Protein AF-A0A8B7E3E4-F1 (afdb_monomer_lite)

Structure (mmCIF, N/CA/C/O backbone):
data_AF-A0A8B7E3E4-F1
#
_entry.id   AF-A0A8B7E3E4-F1
#
loop_
_atom_site.group_PDB
_atom_site.id
_atom_site.type_symbol
_atom_site.label_atom_id
_atom_site.label_alt_id
_atom_site.label_comp_id
_atom_site.label_asym_id
_atom_site.label_entity_id
_atom_site.label_seq_id
_atom_site.pdbx_PDB_ins_code
_atom_site.Cartn_x
_atom_site.Cartn_y
_atom_site.Cartn_z
_atom_site.occupancy
_atom_site.B_iso_or_equiv
_atom_site.auth_seq_id
_atom_site.auth_comp_id
_atom_site.auth_asym_id
_atom_site.auth_atom_id
_atom_site.pdbx_PDB_model_num
ATOM 1 N N . MET A 1 1 ? 24.171 16.346 -62.167 1.00 30.16 1 MET A N 1
ATOM 2 C CA . MET A 1 1 ? 24.255 17.284 -61.022 1.00 30.16 1 MET A CA 1
ATOM 3 C C . MET A 1 1 ? 22.921 17.914 -60.598 1.00 30.16 1 MET A C 1
ATOM 5 O O . MET A 1 1 ? 22.853 18.347 -59.464 1.00 30.16 1 MET A O 1
ATOM 9 N N . ALA A 1 2 ? 21.835 17.853 -61.382 1.00 26.16 2 ALA A N 1
ATOM 10 C CA . ALA A 1 2 ? 20.466 18.157 -60.910 1.00 26.16 2 ALA A CA 1
ATOM 11 C C . ALA A 1 2 ? 19.656 16.900 -60.483 1.00 26.16 2 ALA A C 1
ATOM 13 O O . ALA A 1 2 ? 18.435 16.927 -60.402 1.00 26.16 2 ALA A O 1
ATOM 14 N N . ALA A 1 3 ? 20.343 15.775 -60.231 1.00 24.61 3 ALA A N 1
ATOM 15 C CA . ALA A 1 3 ? 19.752 14.478 -59.857 1.00 24.61 3 ALA A CA 1
ATOM 16 C C . ALA A 1 3 ? 20.177 13.988 -58.455 1.00 24.61 3 ALA A C 1
ATOM 18 O O . ALA A 1 3 ? 19.753 12.928 -58.007 1.00 24.61 3 ALA A O 1
ATOM 19 N N . LEU A 1 4 ? 21.003 14.769 -57.747 1.00 27.70 4 LEU A N 1
ATOM 20 C CA . LEU A 1 4 ? 21.360 14.540 -56.337 1.00 27.70 4 LEU A CA 1
ATOM 21 C C . LEU A 1 4 ? 20.605 15.502 -55.397 1.00 27.70 4 LEU A C 1
ATOM 23 O O . LEU A 1 4 ? 20.575 15.307 -54.185 1.00 27.70 4 LEU A O 1
ATOM 27 N N . THR A 1 5 ? 19.941 16.506 -55.976 1.00 33.78 5 THR A N 1
ATOM 28 C CA . THR A 1 5 ? 19.138 17.561 -55.348 1.00 33.78 5 THR A CA 1
ATOM 29 C C . THR A 1 5 ? 17.689 17.110 -55.166 1.00 33.78 5 THR A C 1
ATOM 31 O O . THR A 1 5 ? 16.787 17.699 -55.744 1.00 33.78 5 THR A O 1
ATOM 34 N N . GLY A 1 6 ? 17.442 16.035 -54.410 1.00 28.47 6 GLY A N 1
ATOM 35 C CA . GLY A 1 6 ? 16.109 15.446 -54.180 1.00 28.47 6 GLY A CA 1
ATOM 36 C C . GLY A 1 6 ? 15.086 16.327 -53.437 1.00 28.47 6 GLY A C 1
ATOM 37 O O . GLY A 1 6 ? 14.327 15.820 -52.610 1.00 28.47 6 GLY A O 1
ATOM 38 N N . GLU A 1 7 ? 15.048 17.624 -53.720 1.00 35.91 7 GLU A N 1
ATOM 39 C CA . GLU A 1 7 ? 13.965 18.536 -53.411 1.00 35.91 7 GLU A CA 1
ATOM 40 C C . GLU A 1 7 ? 12.723 18.160 -54.225 1.00 35.91 7 GLU A C 1
ATOM 42 O O . GLU A 1 7 ? 12.676 18.290 -55.446 1.00 35.91 7 GLU A O 1
ATOM 47 N N . LYS A 1 8 ? 11.713 17.658 -53.512 1.00 35.12 8 LYS A N 1
ATOM 48 C CA . LYS A 1 8 ? 10.379 18.288 -53.389 1.00 35.12 8 LYS A CA 1
ATOM 49 C C . LYS A 1 8 ? 9.302 17.319 -52.900 1.00 35.12 8 LYS A C 1
ATOM 51 O O . LYS A 1 8 ? 8.307 17.785 -52.374 1.00 35.12 8 LYS A O 1
ATOM 56 N N . ASN A 1 9 ? 9.526 16.000 -52.934 1.00 34.19 9 ASN A N 1
ATOM 57 C CA . ASN A 1 9 ? 8.472 15.013 -52.616 1.00 34.19 9 ASN A CA 1
ATOM 58 C C . ASN A 1 9 ? 8.845 13.921 -51.591 1.00 34.19 9 ASN A C 1
ATOM 60 O O . ASN A 1 9 ? 8.206 12.872 -51.537 1.00 34.19 9 ASN A O 1
ATOM 64 N N . LYS A 1 10 ? 9.867 14.111 -50.748 1.00 35.50 10 LYS A N 1
ATOM 65 C CA . LYS A 1 10 ? 10.193 13.160 -49.666 1.00 35.50 10 LYS A CA 1
ATOM 66 C C . LYS A 1 10 ? 10.220 13.913 -48.345 1.00 35.50 10 LYS A C 1
ATOM 68 O O . LYS A 1 10 ? 11.107 14.721 -48.115 1.00 35.50 10 LYS A O 1
ATOM 73 N N . GLY A 1 11 ? 9.198 13.672 -47.525 1.00 35.06 11 GLY A N 1
ATOM 74 C CA . GLY A 1 11 ? 8.869 14.515 -46.381 1.00 35.06 11 GLY A CA 1
ATOM 75 C C . GLY A 1 11 ? 9.999 14.729 -45.355 1.00 35.06 11 GLY A C 1
ATOM 76 O O . GLY A 1 11 ? 10.962 13.954 -45.310 1.00 35.06 11 GLY A O 1
ATOM 77 N N . PRO A 1 12 ? 9.828 15.732 -44.471 1.00 35.56 12 PRO A N 1
ATOM 78 C CA . PRO A 1 12 ? 10.783 16.201 -43.453 1.00 35.56 12 PRO A CA 1
ATOM 79 C C . PRO A 1 12 ? 11.585 15.124 -42.708 1.00 35.56 12 PRO A C 1
ATOM 81 O O . PRO A 1 12 ? 12.761 15.295 -42.390 1.00 35.56 12 PRO A O 1
ATOM 84 N N . ARG A 1 13 ? 10.960 13.967 -42.471 1.00 34.56 13 ARG A N 1
ATOM 85 C CA . ARG A 1 13 ? 11.532 12.825 -41.746 1.00 34.56 13 ARG A CA 1
ATOM 86 C C . ARG A 1 13 ? 12.763 12.224 -42.426 1.00 34.56 13 ARG A C 1
ATOM 88 O O . ARG A 1 13 ? 13.661 11.754 -41.737 1.00 34.56 13 ARG A O 1
ATOM 95 N N . ARG A 1 14 ? 12.830 12.233 -43.764 1.00 35.09 14 ARG A N 1
ATOM 96 C CA . ARG A 1 14 ? 13.941 11.612 -44.510 1.00 35.09 14 ARG A CA 1
ATOM 97 C C . ARG A 1 14 ? 15.200 12.483 -44.480 1.00 35.09 14 ARG A C 1
ATOM 99 O O . ARG A 1 14 ? 16.295 11.940 -44.416 1.00 35.09 14 ARG A O 1
ATOM 106 N N . ALA A 1 15 ? 15.046 13.808 -44.449 1.00 36.66 15 ALA A N 1
ATOM 107 C CA . ALA A 1 15 ? 16.157 14.751 -44.317 1.00 36.66 15 ALA A CA 1
ATOM 108 C C . ALA A 1 15 ? 16.765 14.734 -42.901 1.00 36.66 15 ALA A C 1
ATOM 110 O O . ALA A 1 15 ? 17.987 14.692 -42.766 1.00 36.66 15 ALA A O 1
ATOM 111 N N . PHE A 1 16 ? 15.928 14.659 -41.857 1.00 36.38 16 PHE A N 1
ATOM 112 C CA . PHE A 1 16 ? 16.381 14.460 -40.473 1.00 36.38 16 PHE A CA 1
ATOM 113 C C . PHE A 1 16 ? 17.123 13.124 -40.306 1.00 36.38 16 PHE A C 1
ATOM 115 O O . PHE A 1 16 ? 18.207 13.087 -39.734 1.00 36.38 16 PHE A O 1
ATOM 122 N N . TYR A 1 17 ? 16.600 12.045 -40.899 1.00 37.22 17 TYR A N 1
ATOM 123 C CA . TYR A 1 17 ? 17.242 10.726 -40.887 1.00 37.22 17 TYR A CA 1
ATOM 124 C C . TYR A 1 17 ? 18.602 10.706 -41.609 1.00 37.22 17 TYR A C 1
ATOM 126 O O . TYR A 1 17 ? 19.537 10.062 -41.144 1.00 37.22 17 TYR A O 1
ATOM 134 N N . VAL A 1 18 ? 18.750 11.432 -42.723 1.00 39.25 18 VAL A N 1
ATOM 135 C CA . VAL A 1 18 ? 20.030 11.553 -43.449 1.00 39.25 18 VAL A CA 1
ATOM 136 C C . VAL A 1 18 ? 21.039 12.409 -42.673 1.00 39.25 18 VAL A C 1
ATOM 138 O O . VAL A 1 18 ? 22.202 12.024 -42.578 1.00 39.25 18 VAL A O 1
ATOM 141 N N . LYS A 1 19 ? 20.610 13.521 -42.054 1.00 40.72 19 LYS A N 1
ATOM 142 C CA . LYS A 1 19 ? 21.475 14.336 -41.177 1.00 40.72 19 LYS A CA 1
ATOM 143 C C . LYS A 1 19 ? 21.930 13.549 -39.934 1.00 40.72 19 LYS A C 1
ATOM 145 O O . LYS A 1 19 ? 23.109 13.607 -39.596 1.00 40.72 19 LYS A O 1
ATOM 150 N N . LEU A 1 20 ? 21.031 12.776 -39.312 1.00 41.69 20 LEU A N 1
ATOM 151 C CA . LEU A 1 20 ? 21.343 11.833 -38.228 1.00 41.69 20 LEU A CA 1
ATOM 152 C C . LEU A 1 20 ? 22.381 10.802 -38.668 1.00 41.69 20 LEU A C 1
ATOM 154 O O . LEU A 1 20 ? 23.431 10.708 -38.049 1.00 41.69 20 LEU A O 1
ATOM 158 N N . LYS A 1 21 ? 22.126 10.088 -39.773 1.00 42.25 21 LYS A N 1
ATOM 159 C CA . LYS A 1 21 ? 23.012 9.037 -40.294 1.00 42.25 21 LYS A CA 1
ATOM 160 C C . LYS A 1 21 ? 24.425 9.544 -40.607 1.00 42.25 21 LYS A C 1
ATOM 162 O O . LYS A 1 21 ? 25.382 8.810 -40.395 1.00 42.25 21 LYS A O 1
ATOM 167 N N . ASN A 1 22 ? 24.561 10.780 -41.089 1.00 44.03 22 ASN A N 1
ATOM 168 C CA . ASN A 1 22 ? 25.852 11.328 -41.515 1.00 44.03 22 ASN A CA 1
ATOM 169 C C . ASN A 1 22 ? 26.730 11.831 -40.356 1.00 44.03 22 ASN A C 1
ATOM 171 O O . ASN A 1 22 ? 27.946 11.764 -40.472 1.00 44.03 22 ASN A O 1
ATOM 175 N N . LYS A 1 23 ? 26.144 12.309 -39.248 1.00 46.31 23 LYS A N 1
ATOM 176 C CA . LYS A 1 23 ? 26.892 12.692 -38.027 1.00 46.31 23 LYS A CA 1
ATOM 177 C C . LYS A 1 23 ? 26.975 11.571 -36.982 1.00 46.31 23 LYS A C 1
ATOM 179 O O . LYS A 1 23 ? 27.607 11.730 -35.942 1.00 46.31 23 LYS A O 1
ATOM 184 N N . TRP A 1 24 ? 26.332 10.437 -37.258 1.00 44.53 24 TRP A N 1
ATOM 185 C CA . TRP A 1 24 ? 26.285 9.276 -36.375 1.00 44.53 24 TRP A CA 1
ATOM 186 C C . TRP A 1 24 ? 27.650 8.646 -36.077 1.00 44.53 24 TRP A C 1
ATOM 188 O O . TRP A 1 24 ? 27.861 8.318 -34.917 1.00 44.53 24 TRP A O 1
ATOM 198 N N . PRO A 1 25 ? 28.587 8.491 -37.035 1.00 47.31 25 PRO A N 1
ATOM 199 C CA . PRO A 1 25 ? 29.869 7.839 -36.754 1.00 47.31 25 PRO A CA 1
ATOM 200 C C . PRO A 1 25 ? 30.696 8.563 -35.680 1.00 47.31 25 PRO A C 1
ATOM 202 O O . PRO A 1 25 ? 31.161 7.921 -34.744 1.00 47.31 25 PRO A O 1
ATOM 205 N N . GLU A 1 26 ? 30.782 9.896 -35.745 1.00 48.56 26 GLU A N 1
ATOM 206 C CA . GLU A 1 26 ? 31.505 10.716 -34.756 1.00 48.56 26 GLU A CA 1
ATOM 207 C C . GLU A 1 26 ? 30.847 10.682 -33.367 1.00 48.56 26 GLU A C 1
ATOM 209 O O . GLU A 1 26 ? 31.529 10.634 -32.344 1.00 48.56 26 GLU A O 1
ATOM 214 N N . MET A 1 27 ? 29.510 10.684 -33.306 1.00 44.62 27 MET A N 1
ATOM 215 C CA . MET A 1 27 ? 28.787 10.567 -32.034 1.00 44.62 27 MET A CA 1
ATOM 216 C C . MET A 1 27 ? 28.858 9.146 -31.462 1.00 44.62 27 MET A C 1
ATOM 218 O O . MET A 1 27 ? 28.944 8.983 -30.249 1.00 44.62 27 MET A O 1
ATOM 222 N N . TYR A 1 28 ? 28.846 8.124 -32.318 1.00 43.25 28 TYR A N 1
ATOM 223 C CA . TYR A 1 28 ? 28.928 6.714 -31.941 1.00 43.25 28 TYR A CA 1
ATOM 224 C C . TYR A 1 28 ? 30.289 6.354 -31.329 1.00 43.25 28 TYR A C 1
ATOM 226 O O . TYR A 1 28 ? 30.327 5.579 -30.375 1.00 43.25 28 TYR A O 1
ATOM 234 N N . GLU A 1 29 ? 31.391 6.943 -31.807 1.00 47.66 29 GLU A N 1
ATOM 235 C CA . GLU A 1 29 ? 32.722 6.772 -31.201 1.00 47.66 29 GLU A CA 1
ATOM 236 C C . GLU A 1 29 ? 32.800 7.366 -29.792 1.00 47.66 29 GLU A C 1
ATOM 238 O O . GLU A 1 29 ? 33.068 6.628 -28.841 1.00 47.66 29 GLU A O 1
ATOM 243 N N . LYS A 1 30 ? 32.445 8.649 -29.625 1.00 43.09 30 LYS A N 1
ATOM 244 C CA . LYS A 1 30 ? 32.364 9.286 -28.295 1.00 43.09 30 LYS A CA 1
ATOM 245 C C . LYS A 1 30 ? 31.405 8.536 -27.363 1.00 43.09 30 LYS A C 1
ATOM 247 O O . LYS A 1 30 ? 31.618 8.442 -26.156 1.00 43.09 30 LYS A O 1
ATOM 252 N N . PHE A 1 31 ? 30.331 7.975 -27.918 1.00 42.00 31 PHE A N 1
ATOM 253 C CA . PHE A 1 31 ? 29.350 7.210 -27.162 1.00 42.00 31 PHE A CA 1
ATOM 254 C C . PHE A 1 31 ? 29.863 5.826 -26.734 1.00 42.00 31 PHE A C 1
ATOM 256 O O . PHE A 1 31 ? 29.576 5.392 -25.620 1.00 42.00 31 PHE A O 1
ATOM 263 N N . ASN A 1 32 ? 30.637 5.127 -27.567 1.00 44.41 32 ASN A N 1
ATOM 264 C CA . ASN A 1 32 ? 31.272 3.865 -27.182 1.00 44.41 32 ASN A CA 1
ATOM 265 C C . ASN A 1 32 ? 32.348 4.066 -26.106 1.00 44.41 32 ASN A C 1
ATOM 267 O O . ASN A 1 32 ? 32.463 3.220 -25.218 1.00 44.41 32 ASN A O 1
ATOM 271 N N . GLU A 1 33 ? 33.068 5.192 -26.116 1.00 42.09 33 GLU A N 1
ATOM 272 C CA . GLU A 1 33 ? 33.951 5.579 -25.006 1.00 42.09 33 GLU A CA 1
ATOM 273 C C . GLU A 1 33 ? 33.166 5.735 -23.692 1.00 42.09 33 GLU A C 1
ATOM 275 O O . GLU A 1 33 ? 33.538 5.157 -22.671 1.00 42.09 33 GLU A O 1
ATOM 280 N N . VAL A 1 34 ? 32.008 6.405 -23.724 1.00 37.94 34 VAL A N 1
ATOM 281 C CA . VAL A 1 34 ? 31.129 6.580 -22.550 1.00 37.94 34 VAL A CA 1
ATOM 282 C C . VAL A 1 34 ? 30.450 5.279 -22.116 1.00 37.94 34 VAL A C 1
ATOM 284 O O . VAL A 1 34 ? 30.326 5.019 -20.924 1.00 37.94 34 VAL A O 1
ATOM 287 N N . LYS A 1 35 ? 30.039 4.418 -23.051 1.00 37.50 35 LYS A N 1
ATOM 288 C CA . LYS A 1 35 ? 29.468 3.090 -22.767 1.00 37.50 35 LYS A CA 1
ATOM 289 C C . LYS A 1 35 ? 30.478 2.175 -22.067 1.00 37.50 35 LYS A C 1
ATOM 291 O O . LYS A 1 35 ? 30.082 1.379 -21.218 1.00 37.50 35 LYS A O 1
ATOM 296 N N . ASN A 1 36 ? 31.763 2.299 -22.404 1.00 39.41 36 ASN A N 1
ATOM 297 C CA . ASN A 1 36 ? 32.842 1.587 -21.723 1.00 39.41 36 ASN A CA 1
ATOM 298 C C . ASN A 1 36 ? 33.126 2.161 -20.324 1.00 39.41 36 ASN A C 1
ATOM 300 O O . ASN A 1 36 ? 33.420 1.386 -19.419 1.00 39.41 36 ASN A O 1
ATOM 304 N N . LEU A 1 37 ? 32.940 3.470 -20.117 1.00 34.69 37 LEU A N 1
ATOM 305 C CA . LEU A 1 37 ? 32.988 4.104 -18.791 1.00 34.69 37 LEU A CA 1
ATOM 306 C C . LEU A 1 37 ? 31.776 3.723 -17.911 1.00 34.69 37 LEU A C 1
ATOM 308 O O . LEU A 1 37 ? 31.929 3.523 -16.715 1.00 34.69 37 LEU A O 1
ATOM 312 N N . TYR A 1 38 ? 30.598 3.516 -18.508 1.00 34.94 38 TYR A N 1
ATOM 313 C CA . TYR A 1 38 ? 29.338 3.139 -17.838 1.00 34.94 38 TYR A CA 1
ATOM 314 C C . TYR A 1 38 ? 29.238 1.688 -17.355 1.00 34.94 38 TYR A C 1
ATOM 316 O O . TYR A 1 38 ? 28.253 1.323 -16.712 1.00 34.94 38 TYR A O 1
ATOM 324 N N . LYS A 1 39 ? 30.209 0.831 -17.696 1.00 39.97 39 LYS A N 1
ATOM 325 C CA . LYS A 1 39 ? 30.342 -0.483 -17.045 1.00 39.97 39 LYS A CA 1
ATOM 326 C C . LYS A 1 39 ? 30.793 -0.352 -15.585 1.00 39.97 39 LYS A C 1
ATOM 328 O O . LYS A 1 39 ? 30.744 -1.341 -14.862 1.00 39.97 39 LYS A O 1
ATOM 333 N N . LEU A 1 40 ? 31.210 0.842 -15.162 1.00 36.09 40 LEU A N 1
ATOM 334 C CA . LEU A 1 40 ? 31.415 1.196 -13.767 1.00 36.09 40 LEU A CA 1
ATOM 335 C C . LEU A 1 40 ? 30.135 1.854 -13.235 1.00 36.09 40 LEU A C 1
ATOM 337 O O . LEU A 1 40 ? 29.618 2.802 -13.818 1.00 36.09 40 LEU A O 1
ATOM 341 N N . ASP A 1 41 ? 29.621 1.235 -12.179 1.00 36.41 41 ASP A N 1
ATOM 342 C CA . ASP A 1 41 ? 28.520 1.598 -11.289 1.00 36.41 41 ASP A CA 1
ATOM 343 C C . ASP A 1 41 ? 27.781 2.932 -11.522 1.00 36.41 41 ASP A C 1
ATOM 345 O O . ASP A 1 41 ? 28.342 4.019 -11.429 1.00 36.41 41 ASP A O 1
ATOM 349 N N . TRP A 1 42 ? 26.446 2.854 -11.609 1.00 42.31 42 TRP A N 1
ATOM 350 C CA . TRP A 1 42 ? 25.532 3.993 -11.393 1.00 42.31 42 TRP A CA 1
ATOM 351 C C . TRP A 1 42 ? 25.563 4.510 -9.934 1.00 42.31 42 TRP A C 1
ATOM 353 O O . TRP A 1 42 ? 24.822 5.428 -9.572 1.00 42.31 42 TRP A O 1
ATOM 363 N N . GLN A 1 43 ? 26.412 3.925 -9.085 1.00 40.16 43 GLN A N 1
ATOM 364 C CA . GLN A 1 43 ? 26.653 4.305 -7.702 1.00 40.16 43 GLN A CA 1
ATOM 365 C C . GLN A 1 43 ? 27.859 5.246 -7.578 1.00 40.16 43 GLN A C 1
ATOM 367 O O . GLN A 1 43 ? 28.931 4.818 -7.163 1.00 40.16 43 GLN A O 1
ATOM 372 N N . ARG A 1 44 ? 27.676 6.529 -7.904 1.00 39.06 44 ARG A N 1
ATOM 373 C CA . ARG A 1 44 ? 28.350 7.709 -7.304 1.00 39.06 44 ARG A CA 1
ATOM 374 C C . ARG A 1 44 ? 28.168 8.906 -8.231 1.00 39.06 44 ARG A C 1
ATOM 376 O O . ARG A 1 44 ? 28.469 8.799 -9.402 1.00 39.06 44 ARG A O 1
ATOM 383 N N . ASP A 1 45 ? 27.619 9.999 -7.698 1.00 44.09 45 ASP A N 1
ATOM 384 C CA . ASP A 1 45 ? 27.836 11.435 -7.988 1.00 44.09 45 ASP A CA 1
ATOM 385 C C . ASP A 1 45 ? 28.252 11.972 -9.390 1.00 44.09 45 ASP A C 1
ATOM 387 O O . ASP A 1 45 ? 28.580 13.156 -9.505 1.00 44.09 45 ASP A O 1
ATOM 391 N N . ASP A 1 46 ? 28.152 11.205 -10.475 1.00 41.62 46 ASP A N 1
ATOM 392 C CA . ASP A 1 46 ? 28.756 11.522 -11.780 1.00 41.62 46 ASP A CA 1
ATOM 393 C C . ASP A 1 46 ? 27.781 12.181 -12.779 1.00 41.62 46 ASP A C 1
ATOM 395 O O . ASP A 1 46 ? 28.134 12.518 -13.910 1.00 41.62 46 ASP A O 1
ATOM 399 N N . LEU A 1 47 ? 26.551 12.473 -12.344 1.00 46.03 47 LEU A N 1
ATOM 400 C CA . LEU A 1 47 ? 25.612 13.372 -13.038 1.00 46.03 47 LEU A CA 1
ATOM 401 C C . LEU A 1 47 ? 25.802 14.846 -12.625 1.00 46.03 47 LEU A C 1
ATOM 403 O O . LEU A 1 47 ? 24.859 15.637 -12.656 1.00 46.03 47 LEU A O 1
ATOM 407 N N . LYS A 1 48 ? 27.014 15.236 -12.213 1.00 47.66 48 LYS A N 1
ATOM 408 C CA . LYS A 1 48 ? 27.357 16.648 -11.999 1.00 47.66 48 LYS A CA 1
ATOM 409 C C . LYS A 1 48 ? 27.424 17.395 -13.334 1.00 47.66 48 LYS A C 1
ATOM 411 O O . LYS A 1 48 ? 27.848 16.850 -14.353 1.00 47.66 48 LYS A O 1
ATOM 416 N N . ILE A 1 49 ? 27.028 18.668 -13.305 1.00 41.91 49 ILE A N 1
ATOM 417 C CA . ILE A 1 49 ? 27.231 19.623 -14.403 1.00 41.91 49 ILE A CA 1
ATOM 418 C C . ILE A 1 49 ? 28.715 19.580 -14.798 1.00 41.91 49 ILE A C 1
ATOM 420 O O . ILE A 1 49 ? 29.581 19.770 -13.946 1.00 41.91 49 ILE A O 1
ATOM 424 N N . GLY A 1 50 ? 28.993 19.283 -16.070 1.00 42.66 50 GLY A N 1
ATOM 425 C CA . GLY A 1 50 ? 30.352 19.098 -16.595 1.00 42.66 50 GLY A CA 1
ATOM 426 C C . GLY A 1 50 ? 30.805 17.642 -16.769 1.00 42.66 50 GLY A C 1
ATOM 427 O O . GLY A 1 50 ? 31.905 17.423 -17.269 1.00 42.66 50 GLY A O 1
ATOM 428 N N . SER A 1 51 ? 29.990 16.641 -16.413 1.00 46.66 51 SER A N 1
ATOM 429 C CA . SER A 1 51 ? 30.319 15.246 -16.728 1.00 46.66 51 SER A CA 1
ATOM 430 C C . SER A 1 51 ? 30.232 14.961 -18.228 1.00 46.66 51 SER A C 1
ATOM 432 O O . SER A 1 51 ? 29.495 15.621 -18.966 1.00 46.66 51 SER A O 1
ATOM 434 N N . VAL A 1 52 ? 30.953 13.935 -18.689 1.00 46.84 52 VAL A N 1
ATOM 435 C CA . VAL A 1 52 ? 30.937 13.512 -20.102 1.00 46.84 52 VAL A CA 1
ATOM 436 C C . VAL A 1 52 ? 29.514 13.153 -20.549 1.00 46.84 52 VAL A C 1
ATOM 438 O O . VAL A 1 52 ? 29.109 13.472 -21.662 1.00 46.84 52 VAL A O 1
ATOM 441 N N . LEU A 1 53 ? 28.705 12.587 -19.649 1.00 46.00 53 LEU A N 1
ATOM 442 C CA . LEU A 1 53 ? 27.279 12.353 -19.872 1.00 46.00 53 LEU A CA 1
ATOM 443 C C . LEU A 1 53 ? 26.469 13.630 -20.060 1.00 46.00 53 LEU A C 1
ATOM 445 O O . LEU A 1 53 ? 25.635 13.688 -20.961 1.00 46.00 53 LEU A O 1
ATOM 449 N N . CYS A 1 54 ? 26.704 14.637 -19.218 1.00 45.59 54 CYS A N 1
ATOM 450 C CA . CYS A 1 54 ? 26.067 15.941 -19.344 1.00 45.59 54 CYS A CA 1
ATOM 451 C C . CYS A 1 54 ? 26.448 16.591 -20.681 1.00 45.59 54 CYS A C 1
ATOM 453 O O . CYS A 1 54 ? 25.575 17.083 -21.386 1.00 45.59 54 CYS A O 1
ATOM 455 N N . ALA A 1 55 ? 27.721 16.509 -21.081 1.00 49.72 55 ALA A N 1
ATOM 456 C CA . ALA A 1 55 ? 28.203 17.022 -22.360 1.00 49.72 55 ALA A CA 1
ATOM 457 C C . ALA A 1 55 ? 27.574 16.291 -23.558 1.00 49.72 55 ALA A C 1
ATOM 459 O O . ALA A 1 55 ? 27.120 16.944 -24.492 1.00 49.72 55 ALA A O 1
ATOM 460 N N . VAL A 1 56 ? 27.463 14.959 -23.518 1.00 47.50 56 VAL A N 1
ATOM 461 C CA . VAL A 1 56 ? 26.791 14.170 -24.567 1.00 47.50 56 VAL A CA 1
ATOM 462 C C . VAL A 1 56 ? 25.291 14.466 -24.610 1.00 47.50 56 VAL A C 1
ATOM 464 O O . VAL A 1 56 ? 24.730 14.604 -25.694 1.00 47.50 56 VAL A O 1
ATOM 467 N N . ALA A 1 57 ? 24.627 14.615 -23.462 1.00 47.00 57 ALA A N 1
ATOM 468 C CA . ALA A 1 57 ? 23.221 15.010 -23.400 1.00 47.00 57 ALA A CA 1
ATOM 469 C C . ALA A 1 57 ? 23.007 16.443 -23.917 1.00 47.00 57 ALA A C 1
ATOM 471 O O . ALA A 1 57 ? 22.027 16.700 -24.612 1.00 47.00 57 ALA A O 1
ATOM 472 N N . GLU A 1 58 ? 23.928 17.369 -23.642 1.00 49.47 58 GLU A N 1
ATOM 473 C CA . GLU A 1 58 ? 23.920 18.731 -24.178 1.00 49.47 58 GLU A CA 1
ATOM 474 C C . GLU A 1 58 ? 24.234 18.779 -25.674 1.00 49.47 58 GLU A C 1
ATOM 476 O O . GLU A 1 58 ? 23.628 19.574 -26.389 1.00 49.47 58 GLU A O 1
ATOM 481 N N . GLU A 1 59 ? 25.137 17.935 -26.170 1.00 49.91 59 GLU A N 1
ATOM 482 C CA . GLU A 1 59 ? 25.473 17.814 -27.590 1.00 49.91 59 GLU A CA 1
ATOM 483 C C . GLU A 1 59 ? 24.312 17.161 -28.351 1.00 49.91 59 GLU A C 1
ATOM 485 O O . GLU A 1 59 ? 23.902 17.678 -29.387 1.00 49.91 59 GLU A O 1
ATOM 490 N N . ALA A 1 60 ? 23.667 16.137 -27.779 1.00 46.09 60 ALA A N 1
ATOM 491 C CA . ALA A 1 60 ? 22.421 15.556 -28.276 1.00 46.09 60 ALA A CA 1
ATOM 492 C C . ALA A 1 60 ? 21.262 16.564 -28.232 1.00 46.09 60 ALA A C 1
ATOM 494 O O . ALA A 1 60 ? 20.502 16.669 -29.192 1.00 46.09 60 ALA A O 1
ATOM 495 N N . LYS A 1 61 ? 21.144 17.366 -27.167 1.00 44.31 61 LYS A N 1
ATOM 496 C CA . LYS A 1 61 ? 20.159 18.450 -27.053 1.00 44.31 61 LYS A CA 1
ATOM 497 C C . LYS A 1 61 ? 20.421 19.547 -28.078 1.00 44.31 61 LYS A C 1
ATOM 499 O O . LYS A 1 61 ? 19.478 19.956 -28.744 1.00 44.31 61 LYS A O 1
ATOM 504 N N . LYS A 1 62 ? 21.663 20.009 -28.253 1.00 48.06 62 LYS A N 1
ATOM 505 C CA . LYS A 1 62 ? 22.060 20.977 -29.294 1.00 48.06 62 LYS A CA 1
ATOM 506 C C . LYS A 1 62 ? 21.820 20.409 -30.683 1.00 48.06 62 LYS A C 1
ATOM 508 O O . LYS A 1 62 ? 21.337 21.125 -31.545 1.00 48.06 62 LYS A O 1
ATOM 513 N N . PHE A 1 63 ? 22.105 19.133 -30.902 1.00 43.62 63 PHE A N 1
ATOM 514 C CA . PHE A 1 63 ? 21.862 18.447 -32.163 1.00 43.62 63 PHE A CA 1
ATOM 515 C C . PHE A 1 63 ? 20.363 18.321 -32.465 1.00 43.62 63 PHE A C 1
ATOM 517 O O . PHE A 1 63 ? 19.949 18.629 -33.579 1.00 43.62 63 PHE A O 1
ATOM 524 N N . LEU A 1 64 ? 19.539 17.945 -31.483 1.00 40.41 64 LEU A N 1
ATOM 525 C CA . LEU A 1 64 ? 18.079 17.934 -31.596 1.00 40.41 64 LEU A CA 1
ATOM 526 C C . LEU A 1 64 ? 17.554 19.347 -31.847 1.00 40.41 64 LEU A C 1
ATOM 528 O O . LEU A 1 64 ? 16.807 19.540 -32.795 1.00 40.41 64 LEU A O 1
ATOM 532 N N . THR A 1 65 ? 18.038 20.335 -31.090 1.00 40.06 65 THR A N 1
ATOM 533 C CA . THR A 1 65 ? 17.696 21.757 -31.246 1.00 40.06 65 THR A CA 1
ATOM 534 C C . THR A 1 65 ? 18.043 22.247 -32.654 1.00 40.06 65 THR A C 1
ATOM 536 O O . THR A 1 65 ? 17.176 22.788 -33.329 1.00 40.06 65 THR A O 1
ATOM 539 N N . ASN A 1 66 ? 19.250 21.960 -33.149 1.00 42.38 66 ASN A N 1
ATOM 540 C CA . ASN A 1 66 ? 19.726 22.344 -34.482 1.00 42.38 66 ASN A CA 1
ATOM 541 C C . ASN A 1 66 ? 19.026 21.567 -35.613 1.00 42.38 66 ASN A C 1
ATOM 543 O O . ASN A 1 66 ? 18.810 22.083 -36.707 1.00 42.38 66 ASN A O 1
ATOM 547 N N . GLY A 1 67 ? 18.651 20.312 -35.359 1.00 38.69 67 GLY A N 1
ATOM 548 C CA . GLY A 1 67 ? 17.809 19.512 -36.246 1.00 38.69 67 GLY A CA 1
ATOM 549 C C . GLY A 1 67 ? 16.364 20.017 -36.302 1.00 38.69 67 GLY A C 1
ATOM 550 O O . GLY A 1 67 ? 15.693 19.808 -37.311 1.00 38.69 67 GLY A O 1
ATOM 551 N N . THR A 1 68 ? 15.916 20.712 -35.252 1.00 35.19 68 THR A N 1
ATOM 552 C CA . THR A 1 68 ? 14.602 21.360 -35.137 1.00 35.19 68 THR A CA 1
ATOM 553 C C . THR A 1 68 ? 14.603 22.860 -35.450 1.00 35.19 68 THR A C 1
ATOM 555 O O . THR A 1 68 ? 13.537 23.450 -35.441 1.00 35.19 68 THR A O 1
ATOM 558 N N . THR A 1 69 ? 15.739 23.510 -35.731 1.00 37.66 69 THR A N 1
ATOM 559 C CA . THR A 1 69 ? 15.774 24.944 -36.100 1.00 37.66 69 THR A CA 1
ATOM 560 C C . THR A 1 69 ? 15.617 25.196 -37.601 1.00 37.66 69 THR A C 1
ATOM 562 O O . THR A 1 69 ? 15.148 26.264 -37.972 1.00 37.66 69 THR A O 1
ATOM 565 N N . ASP A 1 70 ? 15.915 24.219 -38.470 1.00 38.12 70 ASP A N 1
ATOM 566 C CA . ASP A 1 70 ? 15.656 24.316 -39.927 1.00 38.12 70 ASP A CA 1
ATOM 567 C C . ASP A 1 70 ? 14.190 24.010 -40.312 1.00 38.12 70 ASP A C 1
ATOM 569 O O . ASP A 1 70 ? 13.821 24.021 -41.486 1.00 38.12 70 ASP A O 1
ATOM 573 N N . MET A 1 71 ? 13.327 23.734 -39.337 1.00 38.53 71 MET A N 1
ATOM 574 C CA . MET A 1 71 ? 11.879 23.679 -39.510 1.00 38.53 71 MET A CA 1
ATOM 575 C C . MET A 1 71 ? 11.248 24.255 -38.265 1.00 38.53 71 MET A C 1
ATOM 577 O O . MET A 1 71 ? 11.499 23.731 -37.195 1.00 38.53 71 MET A O 1
ATOM 581 N N . VAL A 1 72 ? 10.434 25.298 -38.417 1.00 31.69 72 VAL A N 1
ATOM 582 C CA . VAL A 1 72 ? 9.648 25.934 -37.354 1.00 31.69 72 VAL A CA 1
ATOM 583 C C . VAL A 1 72 ? 9.002 24.876 -36.447 1.00 31.69 72 VAL A C 1
ATOM 585 O O . VAL A 1 72 ? 7.917 24.380 -36.725 1.00 31.69 72 VAL A O 1
ATOM 588 N N . PHE A 1 73 ? 9.687 24.530 -35.363 1.00 32.34 73 PHE A N 1
ATOM 589 C CA . PHE A 1 73 ? 9.117 23.905 -34.187 1.00 32.34 73 PHE A CA 1
ATOM 590 C C . PHE A 1 73 ? 9.330 24.919 -33.080 1.00 32.34 73 PHE A C 1
ATOM 592 O O . PHE A 1 73 ? 10.423 25.097 -32.542 1.00 32.34 73 PHE A O 1
ATOM 599 N N . SER A 1 74 ? 8.274 25.680 -32.830 1.00 30.30 74 SER A N 1
ATOM 600 C CA . SER A 1 74 ? 8.237 26.622 -31.727 1.00 30.30 74 SER A CA 1
ATOM 601 C C . SER A 1 74 ? 8.389 25.855 -30.411 1.00 30.30 74 SER A C 1
ATOM 603 O O . SER A 1 74 ? 8.074 24.669 -30.325 1.00 30.30 74 SER A O 1
ATOM 605 N N . ARG A 1 75 ? 8.836 26.521 -29.343 1.00 33.94 75 ARG A N 1
ATOM 606 C CA . ARG A 1 75 ? 8.832 25.951 -27.981 1.00 33.94 75 ARG A CA 1
ATOM 607 C C . ARG A 1 75 ? 7.464 25.359 -27.577 1.00 33.94 75 ARG A C 1
ATOM 609 O O . ARG A 1 75 ? 7.439 24.434 -26.774 1.00 33.94 75 ARG A O 1
ATOM 616 N N . ASN A 1 76 ? 6.370 25.806 -28.202 1.00 33.66 76 ASN A N 1
ATOM 617 C CA . ASN A 1 76 ? 5.010 25.284 -28.019 1.00 33.66 76 ASN A CA 1
ATOM 618 C C . ASN A 1 76 ? 4.751 2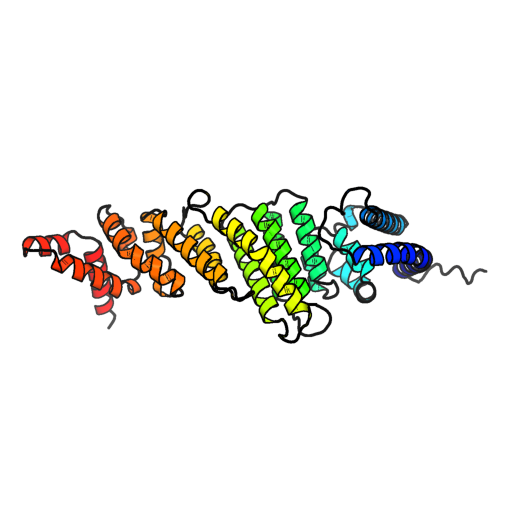3.937 -28.729 1.00 33.66 76 ASN A C 1
ATOM 620 O O . ASN A 1 76 ? 3.708 23.321 -28.535 1.00 33.66 76 ASN A O 1
ATOM 624 N N . ASP A 1 77 ? 5.671 23.442 -29.558 1.00 33.94 77 ASP A N 1
ATOM 625 C CA . ASP A 1 77 ? 5.527 22.143 -30.223 1.00 33.94 77 ASP A CA 1
ATOM 626 C C . ASP A 1 77 ? 6.157 20.987 -29.427 1.00 33.94 77 ASP A C 1
ATOM 628 O O . ASP A 1 77 ? 5.777 19.831 -29.625 1.00 33.94 77 ASP A O 1
ATOM 632 N N . TYR A 1 78 ? 7.032 21.282 -28.456 1.00 35.31 78 TYR A N 1
ATOM 633 C CA . TYR A 1 78 ? 7.435 20.314 -27.425 1.00 35.31 78 TYR A CA 1
ATOM 634 C C . TYR A 1 78 ? 6.294 20.029 -26.437 1.00 35.31 78 TYR A C 1
ATOM 636 O O . TYR A 1 78 ? 6.157 18.891 -25.992 1.00 35.31 78 TYR A O 1
ATOM 644 N N . GLU A 1 79 ? 5.390 20.996 -26.209 1.00 32.69 79 GLU A N 1
ATOM 645 C CA . GLU A 1 79 ? 4.114 20.753 -25.509 1.00 32.69 79 GLU A CA 1
ATOM 646 C C . GLU A 1 79 ? 3.232 19.724 -26.236 1.00 32.69 79 GLU A C 1
ATOM 648 O O . GLU A 1 79 ? 2.308 19.162 -25.648 1.00 32.69 79 GLU A O 1
ATOM 653 N N . LYS A 1 80 ? 3.535 19.425 -27.507 1.00 40.50 80 LYS A N 1
ATOM 654 C CA . LYS A 1 80 ? 2.853 18.417 -28.317 1.00 40.50 80 LYS A CA 1
ATOM 655 C C . LYS A 1 80 ? 3.672 17.136 -28.494 1.00 40.50 80 LYS A C 1
ATOM 657 O O . LYS A 1 80 ? 3.501 16.460 -29.508 1.00 40.50 80 LYS A O 1
ATOM 662 N N . LEU A 1 81 ? 4.493 16.708 -27.531 1.00 48.03 81 LEU A N 1
ATOM 663 C CA . LEU A 1 81 ? 4.925 15.299 -27.437 1.00 48.03 81 LEU A CA 1
ATOM 664 C C . LEU A 1 81 ? 3.736 14.403 -27.045 1.00 48.03 81 LEU A C 1
ATOM 666 O O . LEU A 1 81 ? 3.632 13.868 -25.951 1.00 48.03 81 LEU A O 1
ATOM 670 N N . THR A 1 82 ? 2.789 14.289 -27.968 1.00 51.75 82 THR A N 1
ATOM 671 C CA . THR A 1 82 ? 1.583 13.473 -27.848 1.00 51.75 82 THR A CA 1
ATOM 672 C C . THR A 1 82 ? 1.880 12.041 -28.278 1.00 51.75 82 THR A C 1
ATOM 674 O O . THR A 1 82 ? 2.790 11.801 -29.079 1.00 51.75 82 THR A O 1
ATOM 677 N N . LEU A 1 83 ? 1.051 11.093 -27.839 1.00 52.91 83 LEU A N 1
ATOM 678 C CA . LEU A 1 83 ? 1.038 9.710 -28.332 1.00 52.91 83 LEU A CA 1
ATOM 679 C C . LEU A 1 83 ? 1.203 9.617 -29.866 1.00 52.91 83 LEU A C 1
ATOM 681 O O . LEU A 1 83 ? 1.992 8.819 -30.374 1.00 52.91 83 LEU A O 1
ATOM 685 N N . ASN A 1 84 ? 0.534 10.505 -30.611 1.00 52.59 84 ASN A N 1
ATOM 686 C CA . ASN A 1 84 ? 0.603 10.583 -32.073 1.00 52.59 84 ASN A CA 1
ATOM 687 C C . ASN A 1 84 ? 2.010 10.889 -32.608 1.00 52.59 84 ASN A C 1
ATOM 689 O O . ASN A 1 84 ? 2.375 10.441 -33.695 1.00 52.59 84 ASN A O 1
ATOM 693 N N . ASN A 1 85 ? 2.812 11.664 -31.881 1.00 58.12 85 ASN A N 1
ATOM 694 C CA . ASN A 1 85 ? 4.179 11.978 -32.281 1.00 58.12 85 ASN A CA 1
ATOM 695 C C . ASN A 1 85 ? 5.135 10.826 -31.991 1.00 58.12 85 ASN A C 1
ATOM 697 O O . ASN A 1 85 ? 5.942 10.494 -32.861 1.00 58.12 85 ASN A O 1
ATOM 701 N N . PHE A 1 86 ? 4.975 10.133 -30.865 1.00 60.25 86 PHE A N 1
ATOM 702 C CA . PHE A 1 86 ? 5.742 8.919 -30.614 1.00 60.25 86 PHE A CA 1
ATOM 703 C C . PHE A 1 86 ? 5.421 7.797 -31.611 1.00 60.25 86 PHE A C 1
ATOM 705 O O . PHE A 1 86 ? 6.333 7.135 -32.104 1.00 60.25 86 PHE A O 1
ATOM 712 N N . GLN A 1 87 ? 4.152 7.628 -32.001 1.00 60.12 87 GLN A N 1
ATOM 713 C CA . GLN A 1 87 ? 3.759 6.659 -33.033 1.00 60.12 87 GLN A CA 1
ATOM 714 C C . GLN A 1 87 ? 4.471 6.907 -34.373 1.00 60.12 87 GLN A C 1
ATOM 716 O O . GLN A 1 87 ? 4.912 5.964 -35.029 1.00 60.12 87 GLN A O 1
ATOM 721 N N . LYS A 1 88 ? 4.657 8.174 -34.767 1.00 57.28 88 LYS A N 1
ATOM 722 C CA . LYS A 1 88 ? 5.342 8.542 -36.021 1.00 57.28 88 LYS A CA 1
ATOM 723 C C . LYS A 1 88 ? 6.822 8.156 -36.047 1.00 57.28 88 LYS A C 1
ATOM 725 O O . LYS A 1 88 ? 7.358 7.971 -37.140 1.00 57.28 88 LYS A O 1
ATOM 730 N N . ILE A 1 89 ? 7.468 8.067 -34.882 1.00 59.88 89 ILE A N 1
ATOM 731 C CA . ILE A 1 89 ? 8.888 7.709 -34.734 1.00 59.88 89 ILE A CA 1
ATOM 732 C C . ILE A 1 89 ? 9.093 6.308 -34.143 1.00 59.88 89 ILE A C 1
ATOM 734 O O . ILE A 1 89 ? 10.234 5.902 -33.929 1.00 59.88 89 ILE A O 1
ATOM 738 N N . LYS A 1 90 ? 8.011 5.543 -33.937 1.00 65.44 90 LYS A N 1
ATOM 739 C CA . LYS A 1 90 ? 8.014 4.210 -33.317 1.00 65.44 90 LYS A CA 1
ATOM 740 C C . LYS A 1 90 ? 9.067 3.282 -33.927 1.00 65.44 90 LYS A C 1
ATOM 742 O O . LYS A 1 90 ? 9.848 2.683 -33.200 1.00 65.44 90 LYS A O 1
ATOM 747 N N . GLY A 1 91 ? 9.140 3.223 -35.258 1.00 57.91 91 GLY A N 1
ATOM 748 C CA . GLY A 1 91 ? 10.099 2.364 -35.960 1.00 57.91 91 GLY A CA 1
ATOM 749 C C . GLY A 1 91 ? 11.570 2.763 -35.778 1.00 57.91 91 GLY A C 1
ATOM 750 O O . GLY A 1 91 ? 12.438 1.907 -35.925 1.00 57.91 91 GLY A O 1
ATOM 751 N N . SER A 1 92 ? 11.859 4.029 -35.459 1.00 60.22 92 SER A N 1
ATOM 752 C CA . SER A 1 92 ? 13.210 4.477 -35.092 1.00 60.22 92 SER A CA 1
ATOM 753 C C . SER A 1 92 ? 13.506 4.155 -33.632 1.00 60.22 92 SER A C 1
ATOM 755 O O . SER A 1 92 ? 14.558 3.604 -33.341 1.00 60.22 92 SER A O 1
ATOM 757 N N . LEU A 1 93 ? 12.549 4.424 -32.736 1.00 63.91 93 LEU A N 1
ATOM 758 C CA . LEU A 1 93 ? 12.666 4.111 -31.310 1.00 63.91 93 LEU A CA 1
ATOM 759 C C . LEU A 1 93 ? 12.923 2.614 -31.075 1.00 63.91 93 LEU A C 1
ATOM 761 O O . LEU A 1 93 ? 13.762 2.264 -30.257 1.00 63.91 93 LEU A O 1
ATOM 765 N N . GLN A 1 94 ? 12.276 1.733 -31.847 1.00 70.06 94 GLN A N 1
ATOM 766 C CA . GLN A 1 94 ? 12.462 0.276 -31.760 1.00 70.06 94 GLN A CA 1
ATOM 767 C C . GLN A 1 94 ? 13.868 -0.202 -32.134 1.00 70.06 94 GLN A C 1
ATOM 769 O O . GLN A 1 94 ? 14.230 -1.328 -31.812 1.00 70.06 94 GLN A O 1
ATOM 774 N N . LYS A 1 95 ? 14.629 0.606 -32.876 1.00 62.75 95 LYS A N 1
ATOM 775 C CA . LYS A 1 95 ? 15.939 0.227 -33.421 1.00 62.75 95 LYS A CA 1
ATOM 776 C C . LYS A 1 95 ? 17.096 0.920 -32.711 1.00 62.75 95 LYS A C 1
ATOM 778 O O . LYS A 1 95 ? 18.242 0.609 -33.016 1.00 62.75 95 LYS A O 1
ATOM 783 N N . ASP A 1 96 ? 16.801 1.877 -31.836 1.00 60.84 96 ASP A N 1
ATOM 784 C CA . ASP A 1 96 ? 17.789 2.803 -31.301 1.00 60.84 96 ASP A CA 1
ATOM 785 C C . ASP A 1 96 ? 17.525 3.113 -29.820 1.00 60.84 96 ASP A C 1
ATOM 787 O O . ASP A 1 96 ? 16.756 4.012 -29.461 1.00 60.84 96 ASP A O 1
ATOM 791 N N . ASP A 1 97 ? 18.208 2.365 -28.954 1.00 61.62 97 ASP A N 1
ATOM 792 C CA . ASP A 1 97 ? 18.174 2.551 -27.501 1.00 61.62 97 ASP A CA 1
ATOM 793 C C . ASP A 1 97 ? 18.704 3.929 -27.068 1.00 61.62 97 ASP A C 1
ATOM 795 O O . ASP A 1 97 ? 18.367 4.415 -25.987 1.00 61.62 97 ASP A O 1
ATOM 799 N N . LEU A 1 98 ? 19.530 4.586 -27.889 1.00 55.44 98 LEU A N 1
ATOM 800 C CA . LEU A 1 98 ? 20.079 5.905 -27.576 1.00 55.44 98 LEU A CA 1
ATOM 801 C C . LEU A 1 98 ? 19.070 6.997 -27.822 1.00 55.44 98 LEU A C 1
ATOM 803 O O . LEU A 1 98 ? 18.881 7.859 -26.966 1.00 55.44 98 LEU A O 1
ATOM 807 N N . LEU A 1 99 ? 18.370 6.910 -28.949 1.00 58.88 99 LEU A N 1
ATOM 808 C CA . LEU A 1 99 ? 17.250 7.788 -29.230 1.00 58.88 99 LEU A CA 1
ATOM 809 C C . LEU A 1 99 ? 16.200 7.700 -28.113 1.00 58.88 99 LEU A C 1
ATOM 811 O O . LEU A 1 99 ? 15.696 8.734 -27.673 1.00 58.88 99 LEU A O 1
ATOM 815 N N . GLN A 1 100 ? 15.922 6.494 -27.602 1.00 63.88 100 GLN A N 1
ATOM 816 C CA . GLN A 1 100 ? 15.056 6.324 -26.434 1.00 63.88 100 GLN A CA 1
ATOM 817 C C . GLN A 1 100 ? 15.603 7.074 -25.208 1.00 63.88 100 GLN A C 1
ATOM 819 O O . GLN A 1 100 ? 14.880 7.877 -24.621 1.00 63.88 100 GLN A O 1
ATOM 824 N N . ARG A 1 101 ? 16.879 6.876 -24.842 1.00 62.62 101 ARG A N 1
ATOM 825 C CA . ARG A 1 101 ? 17.522 7.543 -23.689 1.00 62.62 101 ARG A CA 1
ATOM 826 C C . ARG A 1 101 ? 17.498 9.065 -23.790 1.00 62.62 101 ARG A C 1
ATOM 828 O O . ARG A 1 101 ? 17.115 9.726 -22.828 1.00 62.62 101 ARG A O 1
ATOM 835 N N . SER A 1 102 ? 17.866 9.624 -24.942 1.00 56.91 102 SER A N 1
ATOM 836 C CA . SER A 1 102 ? 17.883 11.074 -25.156 1.00 56.91 102 SER A CA 1
ATOM 837 C C . SER A 1 102 ? 16.487 11.683 -25.070 1.00 56.91 102 SER A C 1
ATOM 839 O O . SER A 1 102 ? 16.319 12.741 -24.468 1.00 56.91 102 SER A O 1
ATOM 841 N N . ILE A 1 103 ? 15.481 11.012 -25.640 1.00 64.50 103 ILE A N 1
ATOM 842 C CA . ILE A 1 103 ? 14.096 11.484 -25.572 1.00 64.50 103 ILE A CA 1
ATOM 843 C C . ILE A 1 103 ? 13.582 11.426 -24.139 1.00 64.50 103 ILE A C 1
ATOM 845 O O . ILE A 1 103 ? 13.015 12.409 -23.679 1.00 64.50 103 ILE A O 1
ATOM 849 N N . VAL A 1 104 ? 13.810 10.322 -23.424 1.00 65.88 104 VAL A N 1
ATOM 850 C CA . VAL A 1 104 ? 13.365 10.163 -22.033 1.00 65.88 104 VAL A CA 1
ATOM 851 C C . VAL A 1 104 ? 14.010 11.197 -21.109 1.00 65.88 104 VAL A C 1
ATOM 853 O O . VAL A 1 104 ? 13.319 11.763 -20.271 1.00 65.88 104 VAL A O 1
ATOM 856 N N . TYR A 1 105 ? 15.295 11.507 -21.290 1.00 63.16 105 TYR A N 1
ATOM 857 C CA . TYR A 1 105 ? 15.986 12.523 -20.487 1.00 63.16 105 TYR A CA 1
ATOM 858 C C . TYR A 1 105 ? 15.404 13.938 -20.653 1.00 63.16 105 TYR A C 1
ATOM 860 O O . TYR A 1 105 ? 15.400 14.731 -19.715 1.00 63.16 105 TYR A O 1
ATOM 868 N N . LEU A 1 106 ? 14.916 14.265 -21.851 1.00 61.19 106 LEU A N 1
ATOM 869 C CA . LEU A 1 106 ? 14.316 15.567 -22.162 1.00 61.19 106 LEU A CA 1
ATOM 870 C C . LEU A 1 106 ? 12.791 15.580 -21.974 1.00 61.19 106 LEU A C 1
ATOM 872 O O . LEU A 1 106 ? 12.157 16.610 -22.205 1.00 61.19 106 LEU A O 1
ATOM 876 N N . MET A 1 107 ? 12.196 14.444 -21.606 1.00 67.94 107 MET A N 1
ATOM 877 C CA . MET A 1 107 ? 10.752 14.274 -21.536 1.00 67.94 107 MET A CA 1
ATOM 878 C C . MET A 1 107 ? 10.187 14.946 -20.287 1.00 67.94 107 MET A C 1
ATOM 880 O O . MET A 1 107 ? 10.664 14.732 -19.177 1.00 67.94 107 MET A O 1
ATOM 884 N N . GLU A 1 108 ? 9.118 15.726 -20.441 1.00 67.75 108 GLU A N 1
ATOM 885 C CA . GLU A 1 108 ? 8.382 16.218 -19.277 1.00 67.75 108 GLU A CA 1
ATOM 886 C C . GLU A 1 108 ? 7.588 15.091 -18.610 1.00 67.75 108 GLU A C 1
ATOM 888 O O . GLU A 1 108 ? 7.041 14.208 -19.273 1.00 67.75 108 GLU A O 1
ATOM 893 N N . PHE A 1 109 ? 7.436 15.191 -17.290 1.00 70.62 109 PHE A N 1
ATOM 894 C CA . PHE A 1 109 ? 6.789 14.195 -16.434 1.00 70.62 109 PHE A CA 1
ATOM 895 C C . PHE A 1 109 ? 5.424 13.701 -16.949 1.00 70.62 109 PHE A C 1
ATOM 897 O O . PHE A 1 109 ? 5.115 12.511 -16.894 1.00 70.62 109 PHE A O 1
ATOM 904 N N . LYS A 1 110 ? 4.614 14.608 -17.508 1.00 73.94 110 LYS A N 1
ATOM 905 C CA . LYS A 1 110 ? 3.267 14.313 -18.023 1.00 73.94 110 LYS A CA 1
ATOM 906 C C . LYS A 1 110 ? 3.252 13.352 -19.223 1.00 73.94 110 LYS A C 1
ATOM 908 O O . LYS A 1 110 ? 2.232 12.712 -19.455 1.00 73.94 110 LYS A O 1
ATOM 913 N N . HIS A 1 111 ? 4.360 13.225 -19.957 1.00 78.62 111 HIS A N 1
ATOM 914 C CA . HIS A 1 111 ? 4.446 12.426 -21.186 1.00 78.62 111 HIS A CA 1
ATOM 915 C C . HIS A 1 111 ? 4.934 10.988 -20.964 1.00 78.62 111 HIS A C 1
ATOM 917 O O . HIS A 1 111 ? 4.879 10.179 -21.888 1.00 78.62 111 HIS A O 1
ATOM 923 N N . PHE A 1 112 ? 5.362 10.634 -19.748 1.00 82.00 112 PHE A N 1
ATOM 924 C CA . PHE A 1 112 ? 5.859 9.289 -19.440 1.00 82.00 112 PHE A CA 1
ATOM 925 C C . PHE A 1 112 ? 4.787 8.207 -19.620 1.00 82.00 112 PHE A C 1
ATOM 927 O O . PHE A 1 112 ? 5.094 7.114 -20.085 1.00 82.00 112 PHE A O 1
ATOM 934 N N . VAL A 1 113 ? 3.523 8.518 -19.311 1.00 84.25 113 VAL A N 1
ATOM 935 C CA . VAL A 1 113 ? 2.385 7.609 -19.548 1.00 84.25 113 VAL A CA 1
ATOM 936 C C . VAL A 1 113 ? 2.192 7.361 -21.044 1.00 84.25 113 VAL A C 1
ATOM 938 O O . VAL A 1 113 ? 2.040 6.218 -21.469 1.00 84.25 113 VAL A O 1
ATOM 941 N N . ASP A 1 114 ? 2.237 8.421 -21.854 1.00 79.75 114 ASP A N 1
ATOM 942 C CA . ASP A 1 114 ? 2.113 8.296 -23.307 1.00 79.75 114 ASP A CA 1
ATOM 943 C C . ASP A 1 114 ? 3.263 7.469 -23.878 1.00 79.75 114 ASP A C 1
ATOM 945 O O . ASP A 1 114 ? 3.008 6.588 -24.694 1.00 79.75 114 ASP A O 1
ATOM 949 N N . ALA A 1 115 ? 4.497 7.711 -23.4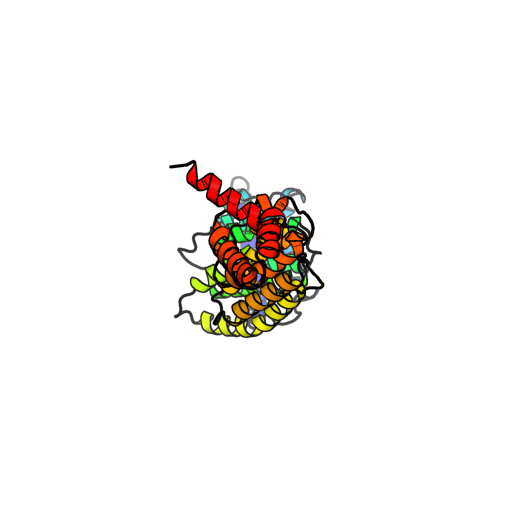13 1.00 78.38 115 ALA A N 1
ATOM 950 C CA . ALA A 1 115 ? 5.699 6.964 -23.784 1.00 78.38 115 ALA A CA 1
ATOM 951 C C . ALA A 1 115 ? 5.563 5.461 -23.483 1.00 78.38 115 ALA A C 1
ATOM 953 O O . ALA A 1 115 ? 5.903 4.619 -24.319 1.00 78.38 115 ALA A O 1
ATOM 954 N N . LEU A 1 116 ? 5.003 5.133 -22.319 1.00 81.75 116 LEU A N 1
ATOM 955 C CA . LEU A 1 116 ? 4.750 3.761 -21.901 1.00 81.75 116 LEU A CA 1
ATOM 956 C C . LEU A 1 116 ? 3.766 3.049 -22.847 1.00 81.75 116 LEU A C 1
ATOM 958 O O . LEU A 1 116 ? 4.050 1.959 -23.340 1.00 81.75 116 LEU A O 1
ATOM 962 N N . LYS A 1 117 ? 2.663 3.718 -23.209 1.00 79.25 117 LYS A N 1
ATOM 963 C CA . LYS A 1 117 ? 1.603 3.181 -24.086 1.00 79.25 117 LYS A CA 1
ATOM 964 C C . LYS A 1 117 ? 2.058 2.802 -25.495 1.00 79.25 117 LYS A C 1
ATOM 966 O O . LYS A 1 117 ? 1.401 2.004 -26.159 1.00 79.25 117 LYS A O 1
ATOM 971 N N . ILE A 1 118 ? 3.162 3.359 -25.998 1.00 76.31 118 ILE A N 1
ATOM 972 C CA . ILE A 1 118 ? 3.682 2.977 -27.327 1.00 76.31 118 ILE A CA 1
ATOM 973 C C . ILE A 1 118 ? 4.280 1.567 -27.317 1.00 76.31 118 ILE A C 1
ATOM 975 O O . ILE A 1 118 ? 4.335 0.939 -28.386 1.00 76.31 118 ILE A O 1
ATOM 979 N N . GLY A 1 119 ? 4.717 1.089 -26.144 1.00 76.75 119 GLY A N 1
ATOM 980 C CA . GLY A 1 119 ? 5.337 -0.222 -25.955 1.00 76.75 119 GLY A CA 1
ATOM 981 C C . GLY A 1 119 ? 6.685 -0.346 -26.663 1.00 76.75 119 GLY A C 1
ATOM 982 O O . GLY A 1 119 ? 6.957 -1.354 -27.308 1.00 76.75 119 GLY A O 1
ATOM 983 N N . VAL A 1 120 ? 7.475 0.732 -26.670 1.00 74.69 120 VAL A N 1
ATOM 984 C CA . VAL A 1 120 ? 8.799 0.749 -27.322 1.00 74.69 120 VAL A CA 1
ATOM 985 C C . VAL A 1 120 ? 9.899 1.268 -26.417 1.00 74.69 120 VAL A C 1
ATOM 987 O O . VAL A 1 120 ? 11.039 0.841 -26.561 1.00 74.69 120 VAL A O 1
ATOM 990 N N . PHE A 1 121 ? 9.578 2.179 -25.504 1.00 75.69 121 PHE A N 1
ATOM 991 C CA . PHE A 1 121 ? 10.543 2.629 -24.518 1.00 75.69 121 PHE A CA 1
ATOM 992 C C . PHE A 1 121 ? 10.810 1.529 -23.500 1.00 75.69 121 PHE A C 1
ATOM 994 O O . PHE A 1 121 ? 9.877 0.898 -23.013 1.00 75.69 121 PHE A O 1
ATOM 1001 N N . ASN A 1 122 ? 12.076 1.364 -23.134 1.00 79.44 122 ASN A N 1
ATOM 1002 C CA . ASN A 1 122 ? 12.449 0.528 -22.005 1.00 79.44 122 ASN A CA 1
ATOM 1003 C C . ASN A 1 122 ? 11.823 1.061 -20.695 1.00 79.44 122 ASN A C 1
ATOM 1005 O O . ASN A 1 122 ? 12.007 2.221 -20.320 1.00 79.44 122 ASN A O 1
ATOM 1009 N N . GLU A 1 123 ? 11.097 0.211 -19.976 1.00 85.00 123 GLU A N 1
ATOM 1010 C CA . GLU A 1 123 ? 10.332 0.589 -18.783 1.00 85.00 123 GLU A CA 1
ATOM 1011 C C . GLU A 1 123 ? 11.237 0.933 -17.592 1.00 85.00 123 GLU A C 1
ATOM 1013 O O . GLU A 1 123 ? 10.924 1.835 -16.809 1.00 85.00 123 GLU A O 1
ATOM 1018 N N . CYS A 1 124 ? 12.391 0.267 -17.477 1.00 83.94 124 CYS A N 1
ATOM 1019 C CA . CYS A 1 124 ? 13.406 0.588 -16.472 1.00 83.94 124 CYS A CA 1
ATOM 1020 C C . CYS A 1 124 ? 13.977 1.995 -16.724 1.00 83.94 124 CYS A C 1
ATOM 1022 O O . CYS A 1 124 ? 14.096 2.797 -15.797 1.00 83.94 124 CYS A O 1
ATOM 1024 N N . LEU A 1 125 ? 14.243 2.344 -17.988 1.00 80.50 125 LEU A N 1
ATOM 1025 C CA . LEU A 1 125 ? 14.688 3.685 -18.379 1.00 80.50 125 LEU A CA 1
ATOM 1026 C C . LEU A 1 125 ? 13.649 4.761 -18.021 1.00 80.50 125 LEU A C 1
ATOM 1028 O O . LEU A 1 125 ? 14.012 5.791 -17.452 1.00 80.50 125 LEU A O 1
ATOM 1032 N N . LEU A 1 126 ? 12.368 4.518 -18.315 1.00 84.25 126 LEU A N 1
ATOM 1033 C CA . LEU A 1 126 ? 11.283 5.434 -17.950 1.00 84.25 126 LEU A CA 1
ATOM 1034 C C . LEU A 1 126 ? 11.166 5.599 -16.428 1.00 84.25 126 LEU A C 1
ATOM 1036 O O . LEU A 1 126 ? 11.089 6.721 -15.933 1.00 84.25 126 LEU A O 1
ATOM 1040 N N . THR A 1 127 ? 11.234 4.502 -15.673 1.00 86.56 127 THR A N 1
ATOM 1041 C CA . THR A 1 127 ? 11.198 4.520 -14.200 1.00 86.56 127 THR A CA 1
ATOM 1042 C C . THR A 1 127 ? 12.375 5.308 -13.613 1.00 86.56 127 THR A C 1
ATOM 1044 O O . THR A 1 127 ? 12.199 6.152 -12.730 1.00 86.56 127 THR A O 1
ATOM 1047 N N . ASN A 1 128 ? 13.586 5.109 -14.133 1.00 80.69 128 ASN A N 1
ATOM 1048 C CA . ASN A 1 128 ? 14.774 5.820 -13.661 1.00 80.69 128 ASN A CA 1
ATOM 1049 C C . ASN A 1 128 ? 14.714 7.323 -13.951 1.00 80.69 128 ASN A C 1
ATOM 1051 O O . ASN A 1 128 ? 15.044 8.134 -13.084 1.00 80.69 128 ASN A O 1
ATOM 1055 N N . ALA A 1 129 ? 14.253 7.724 -15.135 1.00 79.06 129 ALA A N 1
ATOM 1056 C CA . ALA A 1 129 ? 14.110 9.142 -15.449 1.00 79.06 129 ALA A CA 1
ATOM 1057 C C . ALA A 1 129 ? 12.980 9.798 -14.646 1.00 79.06 129 ALA A C 1
ATOM 1059 O O . ALA A 1 129 ? 13.154 10.900 -14.131 1.00 79.06 129 ALA A O 1
ATOM 1060 N N . MET A 1 130 ? 11.868 9.095 -14.421 1.00 83.06 130 MET A N 1
ATOM 1061 C CA . MET A 1 130 ? 10.823 9.550 -13.505 1.00 83.06 130 MET A CA 1
ATOM 1062 C C . MET A 1 130 ? 11.375 9.778 -12.086 1.00 83.06 130 MET A C 1
ATOM 1064 O O . MET A 1 130 ? 11.117 10.817 -11.478 1.00 83.06 130 MET A O 1
ATOM 1068 N N . THR A 1 131 ? 12.217 8.863 -11.596 1.00 83.56 131 THR A N 1
ATOM 1069 C CA . THR A 1 131 ? 12.938 9.000 -10.318 1.00 83.56 131 THR A CA 1
ATOM 1070 C C . THR A 1 131 ? 13.851 10.226 -10.301 1.00 83.56 131 THR A C 1
ATOM 1072 O O . THR A 1 131 ? 13.883 10.966 -9.318 1.00 83.56 131 THR A O 1
ATOM 1075 N N . TYR A 1 132 ? 14.587 10.472 -11.387 1.00 78.00 132 TYR A N 1
ATOM 1076 C CA . TYR A 1 132 ? 15.445 11.648 -11.523 1.00 78.00 132 TYR A CA 1
ATOM 1077 C C . TYR A 1 132 ? 14.641 12.954 -11.447 1.00 78.00 132 TYR A C 1
ATOM 1079 O O . TYR A 1 132 ? 15.000 13.853 -10.684 1.00 78.00 132 TYR A O 1
ATOM 1087 N N . HIS A 1 133 ? 13.514 13.037 -12.160 1.00 72.62 133 HIS A N 1
ATOM 1088 C CA . HIS A 1 133 ? 12.640 14.208 -12.103 1.00 72.62 133 HIS A CA 1
ATOM 1089 C C . HIS A 1 133 ? 12.092 14.446 -10.693 1.00 72.62 133 HIS A C 1
ATOM 1091 O O . HIS A 1 133 ? 12.112 15.589 -10.232 1.00 72.62 133 HIS A O 1
ATOM 1097 N N . LEU A 1 134 ? 11.692 13.382 -9.986 1.00 75.81 134 LEU A N 1
ATOM 1098 C CA . LEU A 1 134 ? 11.259 13.464 -8.588 1.00 75.81 134 LEU A CA 1
ATOM 1099 C C . LEU A 1 134 ? 12.350 14.048 -7.683 1.00 75.81 134 LEU A C 1
ATOM 1101 O O . LEU A 1 134 ? 12.048 14.944 -6.907 1.00 75.81 134 LEU A O 1
ATOM 1105 N N . LYS A 1 135 ? 13.616 13.626 -7.829 1.00 72.56 135 LYS A N 1
ATOM 1106 C CA . LYS A 1 135 ? 14.745 14.174 -7.047 1.00 72.56 135 LYS A CA 1
ATOM 1107 C C . LYS A 1 135 ? 14.979 15.669 -7.288 1.00 72.56 135 LYS A C 1
ATOM 1109 O O . LYS A 1 135 ? 15.403 16.378 -6.381 1.00 72.56 135 LYS A O 1
ATOM 1114 N N . SER A 1 136 ? 14.775 16.132 -8.520 1.00 62.91 136 SER A N 1
ATOM 1115 C CA . SER A 1 136 ? 15.168 17.482 -8.953 1.00 62.91 136 SER A CA 1
ATOM 1116 C C . SER A 1 136 ? 14.182 18.599 -8.583 1.00 62.91 136 SER A C 1
ATOM 1118 O O . SER A 1 136 ? 14.518 19.775 -8.705 1.00 62.91 136 SER A O 1
ATOM 1120 N N . ILE A 1 137 ? 12.968 18.259 -8.139 1.00 63.44 137 ILE A N 1
ATOM 1121 C CA . ILE A 1 137 ? 11.872 19.210 -7.902 1.00 63.44 137 ILE A CA 1
ATOM 1122 C C . ILE A 1 137 ? 11.282 18.945 -6.513 1.00 63.44 137 ILE A C 1
ATOM 1124 O O . ILE A 1 137 ? 11.213 17.802 -6.070 1.00 63.44 137 ILE A O 1
ATOM 1128 N N . LYS A 1 138 ? 10.814 19.983 -5.806 1.00 66.50 138 LYS A N 1
ATOM 1129 C CA . LYS A 1 138 ? 9.987 19.769 -4.605 1.00 66.50 138 LYS A CA 1
ATOM 1130 C C . LYS A 1 138 ? 8.756 18.945 -4.990 1.00 66.50 138 LYS A C 1
ATOM 1132 O O . LYS A 1 138 ? 8.008 19.356 -5.874 1.00 66.50 138 LYS A O 1
ATOM 1137 N N . CYS A 1 139 ? 8.541 17.809 -4.331 1.00 66.00 139 CYS A N 1
ATOM 1138 C CA . CYS A 1 139 ? 7.425 16.935 -4.668 1.00 66.00 139 CYS A CA 1
ATOM 1139 C C . CYS A 1 139 ? 6.089 17.639 -4.382 1.00 66.00 139 CYS A C 1
ATOM 1141 O O . CYS A 1 139 ? 5.794 17.997 -3.245 1.00 66.00 139 CYS A O 1
ATOM 1143 N N . LEU A 1 140 ? 5.291 17.850 -5.429 1.00 73.88 140 LEU A N 1
ATOM 1144 C CA . LEU A 1 140 ? 3.978 18.498 -5.370 1.00 73.88 140 LEU A CA 1
ATOM 1145 C C . LEU A 1 140 ? 2.872 17.473 -5.666 1.00 73.88 140 LEU A C 1
ATOM 1147 O O . LEU A 1 140 ? 3.110 16.483 -6.357 1.00 73.88 140 LEU A O 1
ATOM 1151 N N . ASN A 1 141 ? 1.639 17.723 -5.210 1.00 77.00 141 ASN A N 1
ATOM 1152 C CA . ASN A 1 141 ? 0.512 16.787 -5.381 1.00 77.00 141 ASN A CA 1
ATOM 1153 C C . ASN A 1 141 ? 0.257 16.393 -6.848 1.00 77.00 141 ASN A C 1
ATOM 1155 O O . ASN A 1 141 ? -0.107 15.252 -7.133 1.00 77.00 141 ASN A O 1
ATOM 1159 N N . TYR A 1 142 ? 0.494 17.301 -7.801 1.00 80.19 142 TYR A N 1
ATOM 1160 C CA . TYR A 1 142 ? 0.361 16.969 -9.223 1.00 80.19 142 TYR A CA 1
ATOM 1161 C C . TYR A 1 142 ? 1.378 15.898 -9.663 1.00 80.19 142 TYR A C 1
ATOM 1163 O O . TYR A 1 142 ? 1.033 15.024 -10.457 1.00 80.19 142 TYR A O 1
ATOM 1171 N N . MET A 1 143 ? 2.600 15.905 -9.113 1.00 81.56 143 MET A N 1
ATOM 1172 C CA . MET A 1 143 ? 3.619 14.887 -9.397 1.00 81.56 143 MET A CA 1
ATOM 1173 C C . MET A 1 143 ? 3.194 13.531 -8.839 1.00 81.56 143 MET A C 1
ATOM 1175 O O . MET A 1 143 ? 3.279 12.539 -9.554 1.00 81.56 143 MET A O 1
ATOM 1179 N N . ILE A 1 144 ? 2.649 13.497 -7.614 1.00 86.38 144 ILE A N 1
ATOM 1180 C CA . ILE A 1 144 ? 2.082 12.279 -7.011 1.00 86.38 144 ILE A CA 1
ATOM 1181 C C . ILE A 1 144 ? 1.023 11.672 -7.937 1.00 86.38 144 ILE A C 1
ATOM 1183 O O . ILE A 1 144 ? 1.057 10.475 -8.217 1.00 86.38 144 ILE A O 1
ATOM 1187 N N . ASN A 1 145 ? 0.107 12.487 -8.465 1.00 87.81 145 ASN A N 1
ATOM 1188 C CA . ASN A 1 145 ? -0.929 12.013 -9.385 1.00 87.81 145 ASN A CA 1
ATOM 1189 C C . ASN A 1 145 ? -0.354 11.449 -10.686 1.00 87.81 145 ASN A C 1
ATOM 1191 O O . ASN A 1 145 ? -0.779 10.384 -11.131 1.00 87.81 145 ASN A O 1
ATOM 1195 N N . HIS A 1 146 ? 0.640 12.107 -11.276 1.00 86.69 146 HIS A N 1
ATOM 1196 C CA . HIS A 1 146 ? 1.291 11.573 -12.465 1.00 86.69 146 HIS A CA 1
ATOM 1197 C C . HIS A 1 146 ? 2.087 10.287 -12.180 1.00 86.69 146 HIS A C 1
ATOM 1199 O O . HIS A 1 146 ? 2.031 9.376 -13.003 1.00 86.69 146 HIS A O 1
ATOM 1205 N N . CYS A 1 147 ? 2.758 10.165 -11.024 1.00 90.81 147 CYS A N 1
ATOM 1206 C CA . CYS A 1 147 ? 3.407 8.919 -10.601 1.00 90.81 147 CYS A CA 1
ATOM 1207 C C . CYS A 1 147 ? 2.383 7.787 -10.517 1.00 90.81 147 CYS A C 1
ATOM 1209 O O . CYS A 1 147 ? 2.594 6.724 -11.090 1.00 90.81 147 CYS A O 1
ATOM 1211 N N . LYS A 1 148 ? 1.252 8.024 -9.836 1.00 92.62 148 LYS A N 1
ATOM 1212 C CA . LYS A 1 148 ? 0.169 7.037 -9.708 1.00 92.62 148 LYS A CA 1
ATOM 1213 C C . LYS A 1 148 ? -0.321 6.586 -11.084 1.00 92.62 148 LYS A C 1
ATOM 1215 O O . LYS A 1 148 ? -0.395 5.389 -11.339 1.00 92.62 148 LYS A O 1
ATOM 1220 N N . ASN A 1 149 ? -0.584 7.530 -11.989 1.00 91.19 149 ASN A N 1
ATOM 1221 C CA . ASN A 1 149 ? -1.032 7.222 -13.349 1.00 91.19 149 ASN A CA 1
ATOM 1222 C C . ASN A 1 149 ? 0.008 6.413 -14.136 1.00 91.19 149 ASN A C 1
ATOM 1224 O O . ASN A 1 149 ? -0.357 5.470 -14.832 1.00 91.19 149 ASN A O 1
ATOM 1228 N N . PHE A 1 150 ? 1.293 6.750 -14.009 1.00 92.44 150 PHE A N 1
ATOM 1229 C CA . PHE A 1 150 ? 2.379 5.997 -14.634 1.00 92.44 150 PHE A CA 1
ATOM 1230 C C . PHE A 1 150 ? 2.467 4.565 -14.113 1.00 92.44 150 PHE A C 1
ATOM 1232 O O . PHE A 1 150 ? 2.535 3.636 -14.909 1.00 92.44 150 PHE A O 1
ATOM 1239 N N . LEU A 1 151 ? 2.413 4.374 -12.795 1.00 94.19 151 LEU A N 1
ATOM 1240 C CA . LEU A 1 151 ? 2.468 3.049 -12.179 1.00 94.19 151 LEU A CA 1
ATOM 1241 C C . LEU A 1 151 ? 1.243 2.196 -12.529 1.00 94.19 151 LEU A C 1
ATOM 1243 O O . LEU A 1 151 ? 1.384 1.003 -12.782 1.00 94.19 151 LEU A O 1
ATOM 1247 N N . HIS A 1 152 ? 0.051 2.796 -12.590 1.00 92.81 152 HIS A N 1
ATOM 1248 C CA . HIS A 1 152 ? -1.148 2.107 -13.065 1.00 92.81 152 HIS A CA 1
ATOM 1249 C C . HIS A 1 152 ? -1.011 1.654 -14.515 1.00 92.81 152 HIS A C 1
ATOM 1251 O O . HIS A 1 152 ? -1.334 0.512 -14.828 1.00 92.81 152 HIS A O 1
ATOM 1257 N N . GLU A 1 153 ? -0.514 2.525 -15.394 1.00 90.00 153 GLU A N 1
ATOM 1258 C CA . GLU A 1 153 ? -0.278 2.143 -16.784 1.00 90.00 153 GLU A CA 1
ATOM 1259 C C . GLU A 1 153 ? 0.780 1.039 -16.874 1.00 90.00 153 GLU A C 1
ATOM 1261 O O . GLU A 1 153 ? 0.597 0.091 -17.629 1.00 90.00 153 GLU A O 1
ATOM 1266 N N . LEU A 1 154 ? 1.835 1.113 -16.054 1.00 90.12 154 LEU A N 1
ATOM 1267 C CA . LEU A 1 154 ? 2.886 0.100 -15.985 1.00 90.12 154 LEU A CA 1
ATOM 1268 C C . LEU A 1 154 ? 2.320 -1.268 -15.598 1.00 90.12 154 LEU A C 1
ATOM 1270 O O . LEU A 1 154 ? 2.649 -2.247 -16.251 1.00 90.12 154 LEU A O 1
ATOM 1274 N N . LEU A 1 155 ? 1.433 -1.342 -14.602 1.00 88.94 155 LEU A N 1
ATOM 1275 C CA . LEU A 1 155 ? 0.746 -2.582 -14.212 1.00 88.94 155 LEU A CA 1
ATOM 1276 C C . LEU A 1 155 ? -0.154 -3.152 -15.313 1.00 88.94 155 LEU A C 1
ATOM 1278 O O . LEU A 1 155 ? -0.310 -4.367 -15.405 1.00 88.94 155 LEU A O 1
ATOM 1282 N N . ASN A 1 156 ? -0.753 -2.284 -16.129 1.00 85.88 156 ASN A N 1
ATOM 1283 C CA . ASN A 1 156 ? -1.662 -2.682 -17.202 1.00 85.88 156 ASN A CA 1
ATOM 1284 C C . ASN A 1 156 ? -0.933 -3.134 -18.474 1.00 85.88 156 ASN A C 1
ATOM 1286 O O . ASN A 1 156 ? -1.574 -3.658 -19.390 1.00 85.88 156 ASN A O 1
ATOM 1290 N N . LEU A 1 157 ? 0.386 -2.935 -18.564 1.00 78.69 157 LEU A N 1
ATOM 1291 C CA . LEU A 1 157 ? 1.152 -3.425 -19.700 1.00 78.69 157 LEU A CA 1
ATOM 1292 C C . LEU A 1 157 ? 1.115 -4.950 -19.737 1.00 78.69 157 LEU A C 1
ATOM 1294 O O . LEU A 1 157 ? 1.455 -5.642 -18.777 1.00 78.69 157 LEU A O 1
ATOM 1298 N N . ASN A 1 158 ? 0.761 -5.487 -20.899 1.00 65.69 158 ASN A N 1
ATOM 1299 C CA . ASN A 1 158 ? 0.817 -6.917 -21.130 1.00 65.69 158 ASN A CA 1
ATOM 1300 C C . ASN A 1 158 ? 2.285 -7.319 -21.376 1.00 65.69 158 ASN A C 1
ATOM 1302 O O . ASN A 1 158 ? 2.744 -7.321 -22.516 1.00 65.69 158 ASN A O 1
ATOM 1306 N N . PHE A 1 159 ? 3.038 -7.643 -20.315 1.00 65.00 159 PHE A N 1
ATOM 1307 C CA . PHE A 1 159 ? 4.467 -8.034 -20.356 1.00 65.00 159 PHE A CA 1
ATOM 1308 C C . PHE A 1 159 ? 4.738 -9.392 -21.034 1.00 65.00 159 PHE A C 1
ATOM 1310 O O . PHE A 1 159 ? 5.730 -10.062 -20.726 1.00 65.00 159 PHE A O 1
ATOM 1317 N N . VAL A 1 160 ? 3.841 -9.836 -21.912 1.00 52.56 160 VAL A N 1
ATOM 1318 C CA . VAL A 1 160 ? 3.801 -11.209 -22.414 1.00 52.56 160 VAL A CA 1
ATOM 1319 C C . VAL A 1 160 ? 4.915 -11.494 -23.421 1.00 52.56 160 VAL A C 1
ATOM 1321 O O . VAL A 1 160 ? 5.344 -12.639 -23.485 1.00 52.56 160 VAL A O 1
ATOM 1324 N N . GLU A 1 161 ? 5.507 -10.512 -24.112 1.00 46.38 161 GLU A N 1
ATOM 1325 C CA . GLU A 1 161 ? 6.608 -10.803 -25.045 1.00 46.38 161 GLU A CA 1
ATOM 1326 C C . GLU A 1 161 ? 7.675 -9.699 -25.157 1.00 46.38 161 GLU A C 1
ATOM 1328 O O . GLU A 1 161 ? 7.388 -8.565 -25.520 1.00 46.38 161 GLU A O 1
ATOM 1333 N N . ARG A 1 162 ? 8.932 -10.131 -24.954 1.00 47.69 162 ARG A N 1
ATOM 1334 C CA . ARG A 1 162 ? 10.208 -9.575 -25.455 1.00 47.69 162 ARG A CA 1
ATOM 1335 C C . ARG A 1 162 ? 10.637 -8.190 -24.931 1.00 47.69 162 ARG A C 1
ATOM 1337 O O . ARG A 1 162 ? 10.151 -7.161 -25.374 1.00 47.69 162 ARG A O 1
ATOM 1344 N N . ASN A 1 163 ? 11.696 -8.209 -24.108 1.00 49.56 163 ASN A N 1
ATOM 1345 C CA . ASN A 1 163 ? 12.703 -7.148 -23.865 1.00 49.56 163 ASN A CA 1
ATOM 1346 C C . ASN A 1 163 ? 12.682 -6.401 -22.522 1.00 49.56 163 ASN A C 1
ATOM 1348 O O . ASN A 1 163 ? 13.665 -5.719 -22.228 1.00 49.56 163 ASN A O 1
ATOM 1352 N N . CYS A 1 164 ? 11.668 -6.551 -21.667 1.00 62.66 164 CYS A N 1
ATOM 1353 C CA . CYS A 1 164 ? 11.752 -5.975 -20.323 1.00 62.66 164 CYS A CA 1
ATOM 1354 C C . CYS A 1 164 ? 12.491 -6.931 -19.377 1.00 62.66 164 CYS A C 1
ATOM 1356 O O . CYS A 1 164 ? 11.974 -7.994 -19.020 1.00 62.66 164 CYS A O 1
ATOM 1358 N N . ASN A 1 165 ? 13.702 -6.559 -18.954 1.00 74.94 165 ASN A N 1
ATOM 1359 C CA . ASN A 1 165 ? 14.350 -7.228 -17.833 1.00 74.94 165 ASN A CA 1
ATOM 1360 C C . ASN A 1 165 ? 13.621 -6.830 -16.542 1.00 74.94 165 ASN A C 1
ATOM 1362 O O . ASN A 1 165 ? 13.875 -5.770 -15.967 1.00 74.94 165 ASN A O 1
ATOM 1366 N N . ARG A 1 166 ? 12.692 -7.689 -16.111 1.00 82.88 166 ARG A N 1
ATOM 1367 C CA . ARG A 1 166 ? 11.855 -7.467 -14.925 1.00 82.88 166 ARG A CA 1
ATOM 1368 C C . ARG A 1 166 ? 12.689 -7.251 -13.662 1.00 82.88 166 ARG A C 1
ATOM 1370 O O . ARG A 1 166 ? 12.273 -6.470 -12.815 1.00 82.88 166 ARG A O 1
ATOM 1377 N N . ALA A 1 167 ? 13.872 -7.863 -13.563 1.00 83.31 167 ALA A N 1
ATOM 1378 C CA . ALA A 1 167 ? 14.755 -7.651 -12.422 1.00 83.31 167 ALA A CA 1
ATOM 1379 C C . ALA A 1 167 ? 15.258 -6.200 -12.360 1.00 83.31 167 ALA A C 1
ATOM 1381 O O . ALA A 1 167 ? 15.104 -5.538 -11.336 1.00 83.31 167 ALA A O 1
ATOM 1382 N N . HIS A 1 168 ? 15.733 -5.658 -13.486 1.00 83.62 168 HIS A N 1
ATOM 1383 C CA . HIS A 1 168 ? 16.134 -4.249 -13.579 1.00 83.62 168 HIS A CA 1
ATOM 1384 C C . HIS A 1 168 ? 14.962 -3.278 -13.369 1.00 83.62 168 HIS A C 1
ATOM 1386 O O . HIS A 1 168 ? 15.149 -2.180 -12.844 1.00 83.62 168 HIS A O 1
ATOM 1392 N N . LEU A 1 169 ? 13.744 -3.650 -13.781 1.00 87.94 169 LEU A N 1
ATOM 1393 C CA . LEU A 1 169 ? 12.554 -2.839 -13.512 1.00 87.94 169 LEU A CA 1
ATOM 1394 C C . LEU A 1 169 ? 12.239 -2.789 -12.010 1.00 87.94 169 LEU A C 1
ATOM 1396 O O . LEU A 1 169 ? 11.998 -1.706 -11.482 1.00 87.94 169 LEU A O 1
ATOM 1400 N N . VAL A 1 170 ? 12.275 -3.931 -11.316 1.00 90.31 170 VAL A N 1
ATOM 1401 C CA . VAL A 1 170 ? 12.061 -3.987 -9.860 1.00 90.31 170 VAL A CA 1
ATOM 1402 C C . VAL A 1 170 ? 13.114 -3.161 -9.123 1.00 90.31 170 VAL A C 1
ATOM 1404 O O . VAL A 1 170 ? 12.762 -2.373 -8.248 1.00 90.31 170 VAL A O 1
ATOM 1407 N N . GLU A 1 171 ? 14.385 -3.268 -9.509 1.00 87.81 171 GLU A N 1
ATOM 1408 C CA . GLU A 1 171 ? 15.454 -2.446 -8.934 1.00 87.81 171 GLU A CA 1
ATOM 1409 C C . GLU A 1 171 ? 15.205 -0.942 -9.139 1.00 87.81 171 GLU A C 1
ATOM 1411 O O . GLU A 1 171 ? 15.303 -0.152 -8.196 1.00 87.81 171 GLU A O 1
ATOM 1416 N N . ALA A 1 172 ? 14.804 -0.533 -10.346 1.00 88.06 172 ALA A N 1
ATOM 1417 C CA . ALA A 1 172 ? 14.449 0.856 -10.631 1.00 88.06 172 ALA A CA 1
ATOM 1418 C C . ALA A 1 172 ? 13.261 1.346 -9.781 1.00 88.06 172 ALA A C 1
ATOM 1420 O O . ALA A 1 172 ? 13.280 2.475 -9.285 1.00 88.06 172 ALA A O 1
ATOM 1421 N N . LEU A 1 173 ? 12.245 0.504 -9.560 1.00 93.31 173 LEU A N 1
ATOM 1422 C CA . LEU A 1 173 ? 11.093 0.833 -8.713 1.00 93.31 173 LEU A CA 1
ATOM 1423 C C . LEU A 1 173 ? 11.477 0.968 -7.233 1.00 93.31 173 LEU A C 1
ATOM 1425 O O . LEU A 1 173 ? 10.983 1.868 -6.555 1.00 93.31 173 LEU A O 1
ATOM 1429 N N . ILE A 1 174 ? 12.388 0.135 -6.727 1.00 90.94 174 ILE A N 1
ATOM 1430 C CA . ILE A 1 174 ? 12.909 0.256 -5.355 1.00 90.94 174 ILE A CA 1
ATOM 1431 C C . ILE A 1 174 ? 13.699 1.555 -5.192 1.00 90.94 174 ILE A C 1
ATOM 1433 O O . ILE A 1 174 ? 13.519 2.274 -4.208 1.00 90.94 174 ILE A O 1
ATOM 1437 N N . ASN A 1 175 ? 14.522 1.905 -6.180 1.00 86.88 175 ASN A N 1
ATOM 1438 C CA . ASN A 1 175 ? 15.231 3.181 -6.191 1.00 86.88 175 ASN A CA 1
ATOM 1439 C C . ASN A 1 175 ? 14.264 4.373 -6.211 1.00 86.88 175 ASN A C 1
ATOM 1441 O O . ASN A 1 175 ? 14.472 5.348 -5.484 1.00 86.88 175 ASN A O 1
ATOM 1445 N N . MET A 1 176 ? 13.176 4.285 -6.981 1.00 90.00 176 MET A N 1
ATOM 1446 C CA . MET A 1 176 ? 12.114 5.291 -6.963 1.00 90.00 176 MET A CA 1
ATOM 1447 C C . MET A 1 176 ? 11.456 5.397 -5.584 1.00 90.00 176 MET A C 1
ATOM 1449 O O . MET A 1 176 ? 11.296 6.501 -5.062 1.00 90.00 176 MET A O 1
ATOM 1453 N N . LEU A 1 177 ? 11.114 4.261 -4.971 1.00 92.69 177 LEU A N 1
ATOM 1454 C CA . LEU A 1 177 ? 10.530 4.201 -3.633 1.00 92.69 177 LEU A CA 1
ATOM 1455 C C . LEU A 1 177 ? 11.436 4.883 -2.601 1.00 92.69 177 LEU A C 1
ATOM 1457 O O . LEU A 1 177 ? 10.955 5.693 -1.813 1.00 92.69 177 LEU A O 1
ATOM 1461 N N . LEU A 1 178 ? 12.743 4.613 -2.629 1.00 89.31 178 LEU A N 1
ATOM 1462 C CA . LEU A 1 178 ? 13.710 5.250 -1.734 1.00 89.31 178 LEU A CA 1
ATOM 1463 C C . LEU A 1 178 ? 13.715 6.774 -1.864 1.00 89.31 178 LEU A C 1
ATOM 1465 O O . LEU A 1 178 ? 13.798 7.477 -0.859 1.00 89.31 178 LEU A O 1
ATOM 1469 N N . VAL A 1 179 ? 13.613 7.304 -3.082 1.00 86.75 179 VAL A N 1
ATOM 1470 C CA . VAL A 1 179 ? 13.506 8.754 -3.297 1.00 86.75 179 VAL A CA 1
ATOM 1471 C C . VAL A 1 179 ? 12.214 9.293 -2.707 1.00 86.75 179 VAL A C 1
ATOM 1473 O O . VAL A 1 179 ? 12.249 10.250 -1.940 1.00 86.75 179 VAL A O 1
ATOM 1476 N N . ILE A 1 180 ? 11.087 8.657 -3.016 1.00 88.94 180 ILE A N 1
ATOM 1477 C CA . ILE A 1 180 ? 9.763 9.083 -2.556 1.00 88.94 180 ILE A CA 1
ATOM 1478 C C . ILE A 1 180 ? 9.696 9.100 -1.022 1.00 88.94 180 ILE A C 1
ATOM 1480 O O . ILE A 1 180 ? 9.256 10.092 -0.445 1.00 88.94 180 ILE A O 1
ATOM 1484 N N . LEU A 1 181 ? 10.203 8.057 -0.3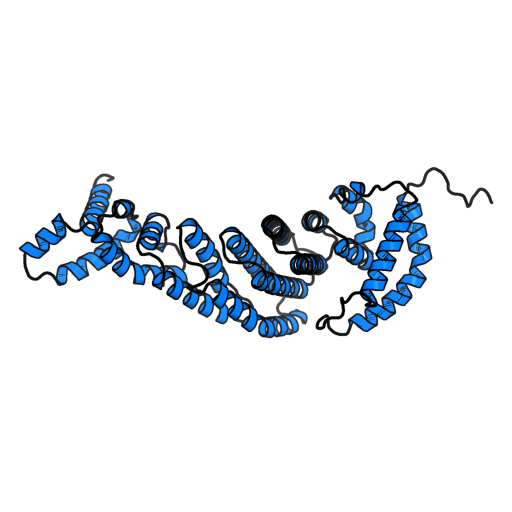58 1.00 89.06 181 LEU A N 1
ATOM 1485 C CA . LEU A 1 181 ? 10.259 7.963 1.107 1.00 89.06 181 LEU A CA 1
ATOM 1486 C C . LEU A 1 181 ? 11.091 9.073 1.763 1.00 89.06 181 LEU A C 1
ATOM 1488 O O . LEU A 1 181 ? 10.906 9.370 2.939 1.00 89.06 181 LEU A O 1
ATOM 1492 N N . ASN A 1 182 ? 12.029 9.674 1.030 1.00 84.50 182 ASN A N 1
ATOM 1493 C CA . ASN A 1 182 ? 12.840 10.784 1.523 1.00 84.50 182 ASN A CA 1
ATOM 1494 C C . ASN A 1 182 ? 12.224 12.162 1.224 1.00 84.50 182 ASN A C 1
ATOM 1496 O O . ASN A 1 182 ? 12.742 13.160 1.722 1.00 84.50 182 ASN A O 1
ATOM 1500 N N . MET A 1 183 ? 11.171 12.239 0.403 1.00 83.12 183 MET A N 1
ATOM 1501 C CA . MET A 1 183 ? 10.658 13.508 -0.130 1.00 83.12 183 MET A CA 1
ATOM 1502 C C . MET A 1 183 ? 9.209 13.828 0.231 1.00 83.12 183 MET A C 1
ATOM 1504 O O . MET A 1 183 ? 8.830 14.994 0.132 1.00 83.12 183 MET A O 1
ATOM 1508 N N . ILE A 1 184 ? 8.392 12.834 0.586 1.00 83.94 184 ILE A N 1
ATOM 1509 C CA . ILE A 1 184 ? 6.949 13.022 0.780 1.00 83.94 184 ILE A CA 1
ATOM 1510 C C . ILE A 1 184 ? 6.558 12.702 2.222 1.00 83.94 184 ILE A C 1
ATOM 1512 O O . ILE A 1 184 ? 6.943 11.662 2.747 1.00 83.94 184 ILE A O 1
ATOM 1516 N N . ASP A 1 185 ? 5.744 13.565 2.828 1.00 82.00 185 ASP A N 1
ATOM 1517 C CA . ASP A 1 185 ? 5.085 13.295 4.109 1.00 82.00 185 ASP A CA 1
ATOM 1518 C C . ASP A 1 185 ? 3.893 12.340 3.947 1.00 82.00 185 ASP A C 1
ATOM 1520 O O . ASP A 1 185 ? 3.316 12.189 2.864 1.00 82.00 185 ASP A O 1
ATOM 1524 N N . ILE A 1 186 ? 3.467 11.695 5.034 1.00 84.56 186 ILE A N 1
ATOM 1525 C CA . ILE A 1 186 ? 2.285 10.831 4.971 1.00 84.56 186 ILE A CA 1
ATOM 1526 C C . ILE A 1 186 ? 0.984 11.628 4.988 1.00 84.56 186 ILE A C 1
ATOM 1528 O O . ILE A 1 186 ? 0.749 12.479 5.841 1.00 84.56 186 ILE A O 1
ATOM 1532 N N . ASN A 1 187 ? 0.120 11.293 4.040 1.00 85.38 187 ASN A N 1
ATOM 1533 C CA . ASN A 1 187 ? -1.263 11.719 3.920 1.00 85.38 187 ASN A CA 1
ATOM 1534 C C . ASN A 1 187 ? -1.988 10.727 2.994 1.00 85.38 187 ASN A C 1
ATOM 1536 O O . ASN A 1 187 ? -1.394 9.762 2.515 1.00 85.38 187 ASN A O 1
ATOM 1540 N N . ASP A 1 188 ? -3.267 10.958 2.714 1.00 84.75 188 ASP A N 1
ATOM 1541 C CA . ASP A 1 188 ? -4.072 10.013 1.932 1.00 84.75 188 ASP A CA 1
ATOM 1542 C C . ASP A 1 188 ? -3.578 9.845 0.486 1.00 84.75 188 ASP A C 1
ATOM 1544 O O . ASP A 1 188 ? -3.593 8.734 -0.054 1.00 84.75 188 ASP A O 1
ATOM 1548 N N . ASP A 1 189 ? -3.079 10.920 -0.129 1.00 86.00 189 ASP A N 1
ATOM 1549 C CA . ASP A 1 189 ? -2.533 10.893 -1.486 1.00 86.00 189 ASP A CA 1
ATOM 1550 C C . ASP A 1 189 ? -1.210 10.129 -1.559 1.00 86.00 189 ASP A C 1
ATOM 1552 O O . ASP A 1 189 ? -1.009 9.332 -2.484 1.00 86.00 189 ASP A O 1
ATOM 1556 N N . SER A 1 190 ? -0.318 10.336 -0.588 1.00 88.44 190 SER A N 1
ATOM 1557 C CA . SER A 1 190 ? 0.955 9.621 -0.524 1.00 88.44 190 SER A CA 1
ATOM 1558 C C . SER A 1 190 ? 0.769 8.167 -0.094 1.00 88.44 190 SER A C 1
ATOM 1560 O O . SER A 1 190 ? 1.407 7.295 -0.677 1.00 88.44 190 SER A O 1
ATOM 1562 N N . CYS A 1 191 ? -0.174 7.855 0.802 1.00 91.75 191 CYS A N 1
ATOM 1563 C CA . CYS A 1 191 ? -0.569 6.476 1.108 1.00 91.75 191 CYS A CA 1
ATOM 1564 C C . CYS A 1 191 ? -1.089 5.744 -0.134 1.00 91.75 191 CYS A C 1
ATOM 1566 O O . CYS A 1 191 ? -0.709 4.599 -0.376 1.00 91.75 191 CYS A O 1
ATOM 1568 N N . SER A 1 192 ? -1.908 6.408 -0.955 1.00 92.19 192 SER A N 1
ATOM 1569 C CA . SER A 1 192 ? -2.363 5.856 -2.235 1.00 92.19 192 SER A CA 1
ATOM 1570 C C . SER A 1 192 ? -1.188 5.550 -3.174 1.00 92.19 192 SER A C 1
ATOM 1572 O O . SER A 1 192 ? -1.111 4.454 -3.729 1.00 92.19 192 SER A O 1
ATOM 1574 N N . LEU A 1 193 ? -0.218 6.466 -3.290 1.00 93.38 193 LEU A N 1
ATOM 1575 C CA . LEU A 1 193 ? 1.001 6.243 -4.074 1.00 93.38 193 LEU A CA 1
ATOM 1576 C C . LEU A 1 193 ? 1.851 5.087 -3.525 1.00 93.38 193 LEU A C 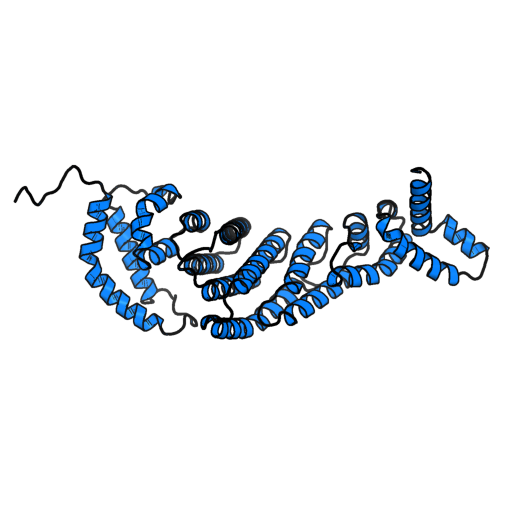1
ATOM 1578 O O . LEU A 1 193 ? 2.282 4.240 -4.304 1.00 93.38 193 LEU A O 1
ATOM 1582 N N . PHE A 1 194 ? 2.078 5.026 -2.209 1.00 94.38 194 PHE A N 1
ATOM 1583 C CA . PHE A 1 194 ? 2.843 3.947 -1.580 1.00 94.38 194 PHE A CA 1
ATOM 1584 C C . PHE A 1 194 ? 2.197 2.588 -1.818 1.00 94.38 194 PHE A C 1
ATOM 1586 O O . PHE A 1 194 ? 2.892 1.655 -2.211 1.00 94.38 194 PHE A O 1
ATOM 1593 N N . PHE A 1 195 ? 0.877 2.485 -1.648 1.00 95.19 195 PHE A N 1
ATOM 1594 C CA . PHE A 1 195 ? 0.137 1.261 -1.938 1.00 95.19 195 PHE A CA 1
ATOM 1595 C C . PHE A 1 195 ? 0.388 0.783 -3.374 1.00 95.19 195 PHE A C 1
ATOM 1597 O O . PHE A 1 195 ? 0.791 -0.361 -3.578 1.00 95.19 195 PHE A O 1
ATOM 1604 N N . ILE A 1 196 ? 0.222 1.672 -4.361 1.00 95.25 196 ILE A N 1
ATOM 1605 C CA . ILE A 1 196 ? 0.442 1.340 -5.775 1.00 95.25 196 ILE A CA 1
ATOM 1606 C C . ILE A 1 196 ? 1.903 0.940 -6.017 1.00 95.25 196 ILE A C 1
ATOM 1608 O O . ILE A 1 196 ? 2.157 -0.044 -6.703 1.00 95.25 196 ILE A O 1
ATOM 1612 N N . MET A 1 197 ? 2.865 1.656 -5.429 1.00 95.12 197 MET A N 1
ATOM 1613 C CA . MET A 1 197 ? 4.291 1.371 -5.600 1.00 95.12 197 MET A CA 1
ATOM 1614 C C . MET A 1 197 ? 4.673 -0.010 -5.059 1.00 95.12 197 MET A C 1
ATOM 1616 O O . MET A 1 197 ? 5.314 -0.793 -5.760 1.00 95.12 197 MET A O 1
ATOM 1620 N N . PHE A 1 198 ? 4.252 -0.333 -3.834 1.00 94.94 198 PHE A N 1
ATOM 1621 C CA . PHE A 1 198 ? 4.492 -1.647 -3.242 1.00 94.94 198 PHE A CA 1
ATOM 1622 C C . PHE A 1 198 ? 3.819 -2.754 -4.048 1.00 94.94 198 PHE A C 1
ATOM 1624 O O . PHE A 1 198 ? 4.429 -3.795 -4.285 1.00 94.94 198 PHE A O 1
ATOM 1631 N N . TYR A 1 199 ? 2.599 -2.512 -4.527 1.00 94.38 199 TYR A N 1
ATOM 1632 C CA . TYR A 1 199 ? 1.892 -3.455 -5.381 1.00 94.38 199 TYR A CA 1
ATOM 1633 C C . TYR A 1 199 ? 2.620 -3.697 -6.715 1.00 94.38 199 TYR A C 1
ATOM 1635 O O . TYR A 1 199 ? 2.789 -4.852 -7.107 1.00 94.38 199 TYR A O 1
ATOM 1643 N N . CYS A 1 200 ? 3.126 -2.645 -7.375 1.00 93.38 200 CYS A N 1
ATOM 1644 C CA . CYS A 1 200 ? 3.966 -2.757 -8.574 1.00 93.38 200 CYS A CA 1
ATOM 1645 C C . CYS A 1 200 ? 5.215 -3.598 -8.318 1.00 93.38 200 CYS A C 1
ATOM 1647 O O . CYS A 1 200 ? 5.467 -4.557 -9.046 1.00 93.38 200 CYS A O 1
ATOM 1649 N N . ILE A 1 201 ? 5.976 -3.260 -7.272 1.00 93.56 201 ILE A N 1
ATOM 1650 C CA . ILE A 1 201 ? 7.206 -3.971 -6.905 1.00 93.56 201 ILE A CA 1
ATOM 1651 C C . ILE A 1 201 ? 6.909 -5.456 -6.683 1.00 93.56 201 ILE A C 1
ATOM 1653 O O . ILE A 1 201 ? 7.565 -6.304 -7.282 1.00 93.56 201 ILE A O 1
ATOM 1657 N N . ASN A 1 202 ? 5.888 -5.772 -5.879 1.00 92.81 202 ASN A N 1
ATOM 1658 C CA . ASN A 1 202 ? 5.523 -7.153 -5.566 1.00 92.81 202 ASN A CA 1
ATOM 1659 C C . ASN A 1 202 ? 5.100 -7.924 -6.822 1.00 92.81 202 ASN A C 1
ATOM 1661 O O . ASN A 1 202 ? 5.545 -9.045 -7.050 1.00 92.81 202 ASN A O 1
ATOM 1665 N N . THR A 1 203 ? 4.264 -7.307 -7.659 1.00 91.50 203 THR A N 1
ATOM 1666 C CA . THR A 1 203 ? 3.749 -7.925 -8.885 1.00 91.50 203 THR A CA 1
ATOM 1667 C C . THR A 1 203 ? 4.883 -8.261 -9.845 1.00 91.50 203 THR A C 1
ATOM 1669 O O . THR A 1 203 ? 4.988 -9.401 -10.293 1.00 91.50 203 THR A O 1
ATOM 1672 N N . PHE A 1 204 ? 5.776 -7.307 -10.123 1.00 90.25 204 PHE A N 1
ATOM 1673 C CA . PHE A 1 204 ? 6.887 -7.549 -11.042 1.00 90.25 204 PHE A CA 1
ATOM 1674 C C . PHE A 1 204 ? 7.926 -8.505 -10.478 1.00 90.25 204 PHE A C 1
ATOM 1676 O O . PHE A 1 204 ? 8.442 -9.320 -11.238 1.00 90.25 204 PHE A O 1
ATOM 1683 N N . TYR A 1 205 ? 8.186 -8.461 -9.170 1.00 90.00 205 TYR A N 1
ATOM 1684 C CA . TYR A 1 205 ? 9.100 -9.395 -8.521 1.00 90.00 205 TYR A CA 1
ATOM 1685 C C . TYR A 1 205 ? 8.625 -10.846 -8.662 1.00 90.00 205 TYR A C 1
ATOM 1687 O O . TYR A 1 205 ? 9.395 -11.698 -9.101 1.00 90.00 205 TYR A O 1
ATOM 1695 N N . LYS A 1 206 ? 7.336 -11.119 -8.408 1.00 88.19 206 LYS A N 1
ATOM 1696 C CA . LYS A 1 206 ? 6.738 -12.460 -8.573 1.00 88.19 206 LYS A CA 1
ATOM 1697 C C . LYS A 1 206 ? 6.764 -12.976 -10.015 1.00 88.19 206 LYS A C 1
ATOM 1699 O O . LYS A 1 206 ? 6.657 -14.177 -10.238 1.00 88.19 206 LYS A O 1
ATOM 1704 N N . MET A 1 207 ? 6.883 -12.084 -10.998 1.00 87.25 207 MET A N 1
ATOM 1705 C CA . MET A 1 207 ? 6.968 -12.433 -12.420 1.00 87.25 207 MET A CA 1
ATOM 1706 C C . MET A 1 207 ? 8.404 -12.710 -12.902 1.00 87.25 207 MET A C 1
ATOM 1708 O O . MET A 1 207 ? 8.599 -12.984 -14.094 1.00 87.25 207 MET A O 1
ATOM 1712 N N . ILE A 1 208 ? 9.419 -12.589 -12.039 1.00 85.69 208 ILE A N 1
ATOM 1713 C CA . ILE A 1 208 ? 10.807 -12.918 -12.383 1.00 85.69 208 ILE A CA 1
ATOM 1714 C C . ILE A 1 208 ? 10.979 -14.439 -12.337 1.00 85.69 208 ILE A C 1
ATOM 1716 O O . ILE A 1 208 ? 10.647 -15.083 -11.347 1.00 85.69 208 ILE A O 1
ATOM 1720 N N . ASP A 1 209 ? 11.514 -15.011 -13.415 1.00 80.31 209 ASP A N 1
ATOM 1721 C CA . ASP A 1 209 ? 11.868 -16.431 -13.468 1.00 80.31 209 ASP A CA 1
ATOM 1722 C C . ASP A 1 209 ? 12.939 -16.750 -12.411 1.00 80.31 209 ASP A C 1
ATOM 1724 O O . ASP A 1 209 ? 13.959 -16.064 -12.333 1.00 80.31 209 ASP A O 1
ATOM 1728 N N . LEU A 1 210 ? 12.729 -17.804 -11.617 1.00 78.75 210 LEU A N 1
ATOM 1729 C CA . LEU A 1 210 ? 13.675 -18.258 -10.591 1.00 78.75 210 LEU A CA 1
ATOM 1730 C C . LEU A 1 210 ? 15.044 -18.648 -11.171 1.00 78.75 210 LEU A C 1
ATOM 1732 O O . LEU A 1 210 ? 16.048 -18.594 -10.466 1.00 78.75 210 LEU A O 1
ATOM 1736 N N . SER A 1 211 ? 15.091 -19.031 -12.448 1.00 75.75 211 SER A N 1
ATOM 1737 C CA . SER A 1 211 ? 16.324 -19.344 -13.174 1.00 75.75 211 SER A CA 1
ATOM 1738 C C . SER A 1 211 ? 17.044 -18.107 -13.732 1.00 75.75 211 SER A C 1
ATOM 1740 O O . SER A 1 211 ? 18.135 -18.227 -14.299 1.00 75.75 211 SER A O 1
ATOM 1742 N N . ASN A 1 212 ? 16.468 -16.909 -13.575 1.00 75.44 212 ASN A N 1
ATOM 1743 C CA . ASN A 1 212 ? 17.073 -15.670 -14.043 1.00 75.44 212 ASN A CA 1
ATOM 1744 C C . ASN A 1 212 ? 18.324 -15.335 -13.216 1.00 75.44 212 ASN A C 1
ATOM 1746 O O . ASN A 1 212 ? 18.252 -15.131 -12.006 1.00 75.44 212 ASN A O 1
ATOM 1750 N N . LYS A 1 213 ? 19.477 -15.219 -13.883 1.00 76.44 213 LYS A N 1
ATOM 1751 C CA . LYS A 1 213 ? 20.759 -14.871 -13.245 1.00 76.44 213 LYS A CA 1
ATOM 1752 C C . LYS A 1 213 ? 20.731 -13.500 -12.564 1.00 76.44 213 LYS A C 1
ATOM 1754 O O . LYS A 1 213 ? 21.386 -13.317 -11.541 1.00 76.44 213 LYS A O 1
ATOM 1759 N N . ASP A 1 214 ? 19.931 -12.574 -13.084 1.00 79.31 214 ASP A N 1
ATOM 1760 C CA . ASP A 1 214 ? 19.793 -11.227 -12.531 1.00 79.31 214 ASP A CA 1
ATOM 1761 C C . ASP A 1 214 ? 18.977 -11.223 -11.228 1.00 79.31 214 ASP A C 1
ATOM 1763 O O . ASP A 1 214 ? 19.042 -10.263 -10.466 1.00 79.31 214 ASP A O 1
ATOM 1767 N N . LEU A 1 215 ? 18.237 -12.300 -10.921 1.00 81.38 215 LEU A N 1
ATOM 1768 C CA . LEU A 1 215 ? 17.488 -12.422 -9.667 1.00 81.38 215 LEU A CA 1
ATOM 1769 C C . LEU A 1 215 ? 18.425 -12.487 -8.455 1.00 81.38 215 LEU A C 1
ATOM 1771 O O . LEU A 1 215 ? 18.114 -11.915 -7.413 1.00 81.38 215 LEU A O 1
ATOM 1775 N N . THR A 1 216 ? 19.578 -13.154 -8.574 1.00 82.00 216 THR A N 1
ATOM 1776 C CA . THR A 1 216 ? 20.565 -13.214 -7.485 1.00 82.00 216 THR A CA 1
ATOM 1777 C C . THR A 1 216 ? 21.111 -11.823 -7.177 1.00 82.00 216 THR A C 1
ATOM 1779 O O . THR A 1 216 ? 21.069 -11.399 -6.023 1.00 82.00 216 THR A O 1
ATOM 1782 N N . GLN A 1 217 ? 21.529 -11.085 -8.210 1.00 82.62 217 GLN A N 1
ATOM 1783 C CA . GLN A 1 217 ? 22.026 -9.715 -8.070 1.00 82.62 217 GLN A CA 1
ATOM 1784 C C . GLN A 1 217 ? 20.939 -8.769 -7.544 1.00 82.62 217 GLN A C 1
ATOM 1786 O O . GLN A 1 217 ? 21.189 -7.978 -6.635 1.00 82.62 217 GLN A O 1
ATOM 1791 N N . LEU A 1 218 ? 19.709 -8.891 -8.052 1.00 84.75 218 LEU A N 1
ATOM 1792 C CA . LEU A 1 218 ? 18.569 -8.133 -7.549 1.00 84.75 218 LEU A CA 1
ATOM 1793 C C . LEU A 1 218 ? 18.331 -8.416 -6.064 1.00 84.75 218 LEU A C 1
ATOM 1795 O O . LEU A 1 218 ? 18.135 -7.484 -5.295 1.00 84.75 218 LEU A O 1
ATOM 1799 N N . ASN A 1 219 ? 18.355 -9.678 -5.639 1.00 86.25 219 ASN A N 1
ATOM 1800 C CA . ASN A 1 219 ? 18.129 -10.036 -4.241 1.00 86.25 219 ASN A CA 1
ATOM 1801 C C . ASN A 1 219 ? 19.215 -9.466 -3.315 1.00 86.25 219 ASN A C 1
ATOM 1803 O O . ASN A 1 219 ? 18.907 -9.079 -2.190 1.00 86.25 219 ASN A O 1
ATOM 1807 N N . GLU A 1 220 ? 20.467 -9.384 -3.767 1.00 84.81 220 GLU A N 1
ATOM 1808 C CA . GLU A 1 220 ? 21.539 -8.700 -3.032 1.00 84.81 220 GLU A CA 1
ATOM 1809 C C . GLU A 1 220 ? 21.302 -7.185 -2.956 1.00 84.81 220 GLU A C 1
ATOM 1811 O O . GLU A 1 220 ? 21.384 -6.603 -1.873 1.00 84.81 220 GLU A O 1
ATOM 1816 N N . SER A 1 221 ? 20.924 -6.559 -4.075 1.00 83.88 221 SER A N 1
ATOM 1817 C CA . SER A 1 221 ? 20.556 -5.137 -4.139 1.00 83.88 221 SER A CA 1
ATOM 1818 C C . SER A 1 221 ? 19.385 -4.819 -3.196 1.00 83.88 221 SER A C 1
ATOM 1820 O O . SER A 1 221 ? 19.477 -3.930 -2.346 1.00 83.88 221 SER A O 1
ATOM 1822 N N . ILE A 1 222 ? 18.318 -5.625 -3.240 1.00 85.50 222 ILE A N 1
ATOM 1823 C CA . ILE A 1 222 ? 17.158 -5.526 -2.346 1.00 85.50 222 ILE A CA 1
ATOM 1824 C C . ILE A 1 222 ? 17.600 -5.620 -0.882 1.00 85.50 222 ILE A C 1
ATOM 1826 O O . ILE A 1 222 ? 17.250 -4.745 -0.090 1.00 85.50 222 ILE A O 1
ATOM 1830 N N . LYS A 1 223 ? 18.396 -6.633 -0.515 1.00 85.62 223 LYS A N 1
ATOM 1831 C CA . LYS A 1 223 ? 18.885 -6.810 0.864 1.00 85.62 223 LYS A CA 1
ATOM 1832 C C . LYS A 1 223 ? 19.651 -5.590 1.375 1.00 85.62 223 LYS A C 1
ATOM 1834 O O . LYS A 1 223 ? 19.502 -5.232 2.540 1.00 85.62 223 LYS A O 1
ATOM 1839 N N . ASN A 1 224 ? 20.415 -4.919 0.515 1.00 85.44 224 ASN A N 1
ATOM 1840 C CA . ASN A 1 224 ? 21.138 -3.698 0.879 1.00 85.44 224 ASN A CA 1
ATOM 1841 C C . ASN A 1 224 ? 20.204 -2.490 1.075 1.00 85.44 224 ASN A C 1
ATOM 1843 O O . ASN A 1 224 ? 20.473 -1.622 1.908 1.00 85.44 224 ASN A O 1
ATOM 1847 N N . HIS A 1 225 ? 19.092 -2.427 0.339 1.00 85.00 225 HIS A N 1
ATOM 1848 C CA . HIS A 1 225 ? 18.142 -1.314 0.399 1.00 85.00 225 HIS A CA 1
ATOM 1849 C C . HIS A 1 225 ? 17.052 -1.472 1.471 1.00 85.00 225 HIS A C 1
ATOM 1851 O O . HIS A 1 225 ? 16.619 -0.465 2.043 1.00 85.00 225 HIS A O 1
ATOM 1857 N N . ILE A 1 226 ? 16.632 -2.703 1.787 1.00 86.25 226 ILE A N 1
ATOM 1858 C CA . ILE A 1 226 ? 15.552 -3.003 2.744 1.00 86.25 226 ILE A CA 1
ATOM 1859 C C . ILE A 1 226 ? 15.732 -2.303 4.098 1.00 86.25 226 ILE A C 1
ATOM 1861 O O . ILE A 1 226 ? 14.784 -1.643 4.531 1.00 86.25 226 ILE A O 1
ATOM 1865 N N . PRO A 1 227 ? 16.904 -2.350 4.767 1.00 87.88 227 PRO A N 1
ATOM 1866 C CA . PRO A 1 227 ? 17.066 -1.704 6.068 1.00 87.88 227 PRO A CA 1
ATOM 1867 C C . PRO A 1 227 ? 16.774 -0.201 6.023 1.00 87.88 227 PRO A C 1
ATOM 1869 O O . PRO A 1 227 ? 16.196 0.359 6.956 1.00 87.88 227 PRO A O 1
ATOM 1872 N N . HIS A 1 228 ? 17.132 0.464 4.919 1.00 88.50 228 HIS A N 1
ATOM 1873 C CA . HIS A 1 228 ? 16.852 1.883 4.746 1.00 88.50 228 HIS A CA 1
ATOM 1874 C C . HIS A 1 228 ? 15.362 2.148 4.489 1.00 88.50 228 HIS A C 1
ATOM 1876 O O . HIS A 1 228 ? 14.802 3.058 5.105 1.00 88.50 228 HIS A O 1
ATOM 1882 N N . VAL A 1 229 ? 14.717 1.330 3.645 1.00 90.38 229 VAL A N 1
ATOM 1883 C CA . VAL A 1 229 ? 13.265 1.386 3.393 1.00 90.38 229 VAL A CA 1
ATOM 1884 C C . VAL A 1 229 ? 12.490 1.216 4.702 1.00 90.38 229 VAL A C 1
ATOM 1886 O O . VAL A 1 229 ? 11.668 2.067 5.038 1.00 90.38 229 VAL A O 1
ATOM 1889 N N . ILE A 1 230 ? 12.797 0.169 5.475 1.00 90.50 230 ILE A N 1
ATOM 1890 C CA . ILE A 1 230 ? 12.154 -0.123 6.763 1.00 90.50 230 ILE A CA 1
ATOM 1891 C C . ILE A 1 230 ? 12.329 1.047 7.723 1.00 90.50 230 ILE A C 1
ATOM 1893 O O . ILE A 1 230 ? 11.342 1.559 8.245 1.00 90.50 230 ILE A O 1
ATOM 1897 N N . LYS A 1 231 ? 13.564 1.526 7.911 1.00 90.44 231 LYS A N 1
ATOM 1898 C CA . LYS A 1 231 ? 13.845 2.648 8.812 1.00 90.44 231 LYS A CA 1
ATOM 1899 C C . LYS A 1 231 ? 13.045 3.896 8.435 1.00 90.44 231 LYS A C 1
ATOM 1901 O O . LYS A 1 231 ? 12.538 4.589 9.314 1.00 90.44 231 LYS A O 1
ATOM 1906 N N . ARG A 1 232 ? 12.920 4.203 7.140 1.00 90.56 232 ARG A N 1
ATOM 1907 C CA . ARG A 1 232 ? 12.138 5.360 6.680 1.00 90.56 232 ARG A CA 1
ATOM 1908 C C . ARG A 1 232 ? 10.647 5.178 6.911 1.00 90.56 232 ARG A C 1
ATOM 1910 O O . ARG A 1 232 ? 10.025 6.089 7.448 1.00 90.56 232 ARG A O 1
ATOM 1917 N N . LEU A 1 233 ? 10.098 4.009 6.597 1.00 91.25 233 LEU A N 1
ATOM 1918 C CA . LEU A 1 233 ? 8.697 3.696 6.873 1.00 91.25 233 LEU A CA 1
ATOM 1919 C C . LEU A 1 233 ? 8.382 3.765 8.373 1.00 91.25 233 LEU A C 1
ATOM 1921 O O . LEU A 1 233 ? 7.379 4.367 8.742 1.00 91.25 233 LEU A O 1
ATOM 1925 N N . GLN A 1 234 ? 9.254 3.241 9.241 1.00 90.00 234 GLN A N 1
ATOM 1926 C CA . GLN A 1 234 ? 9.105 3.348 10.699 1.00 90.00 234 GLN A CA 1
ATOM 1927 C C . GLN A 1 234 ? 9.014 4.802 11.164 1.00 90.00 234 GLN A C 1
ATOM 1929 O O . GLN A 1 234 ? 8.162 5.132 11.984 1.00 90.00 234 GLN A O 1
ATOM 1934 N N . ILE A 1 235 ? 9.874 5.675 10.633 1.00 87.06 235 ILE A N 1
ATOM 1935 C CA . ILE A 1 235 ? 9.866 7.103 10.970 1.00 87.06 235 ILE A CA 1
ATOM 1936 C C . ILE A 1 235 ? 8.574 7.759 10.466 1.00 87.06 235 ILE A C 1
ATOM 1938 O O . ILE A 1 235 ? 7.888 8.427 11.236 1.00 87.06 235 ILE A O 1
ATOM 1942 N N . MET A 1 236 ? 8.211 7.541 9.199 1.00 87.19 236 MET A N 1
ATOM 1943 C CA . MET A 1 236 ? 7.038 8.170 8.580 1.00 87.19 236 MET A CA 1
ATOM 1944 C C . MET A 1 236 ? 5.722 7.750 9.241 1.00 87.19 236 MET A C 1
ATOM 1946 O O . MET A 1 236 ? 4.854 8.584 9.498 1.00 87.19 236 MET A O 1
ATOM 1950 N N . PHE A 1 237 ? 5.574 6.463 9.548 1.00 87.12 237 PHE A N 1
ATOM 1951 C CA . PHE A 1 237 ? 4.412 5.922 10.248 1.00 87.12 237 PHE A CA 1
ATOM 1952 C C . PHE A 1 237 ? 4.541 6.002 11.780 1.00 87.12 237 PHE A C 1
ATOM 1954 O O . PHE A 1 237 ? 3.670 5.505 12.494 1.00 87.12 237 PHE A O 1
ATOM 1961 N N . GLY A 1 238 ? 5.582 6.643 12.315 1.00 78.50 238 GLY A N 1
ATOM 1962 C CA . GLY A 1 238 ? 5.755 6.839 13.753 1.00 78.50 238 GLY A CA 1
ATOM 1963 C C . GLY A 1 238 ? 4.622 7.655 14.390 1.00 78.50 238 GLY A C 1
ATOM 1964 O O . GLY A 1 238 ? 3.896 8.389 13.713 1.00 78.50 238 GLY A O 1
ATOM 1965 N N . GLU A 1 239 ? 4.455 7.526 15.709 1.00 62.75 239 GLU A N 1
ATOM 1966 C CA . GLU A 1 239 ? 3.368 8.171 16.471 1.00 62.75 239 GLU A CA 1
ATOM 1967 C C . GLU A 1 239 ? 3.394 9.707 16.366 1.00 62.75 239 GLU A C 1
ATOM 1969 O O . GLU A 1 239 ? 2.343 10.333 16.263 1.00 62.75 239 GLU A O 1
ATOM 1974 N N . TYR A 1 240 ? 4.585 10.314 16.315 1.00 58.91 240 TYR A N 1
ATOM 1975 C CA . TYR A 1 240 ? 4.753 11.774 16.319 1.00 58.91 240 TYR A CA 1
ATOM 1976 C C . TYR A 1 240 ? 4.452 12.461 14.988 1.00 58.91 240 TYR A C 1
ATOM 1978 O O . TYR A 1 240 ? 4.168 13.656 14.972 1.00 58.91 240 TYR A O 1
ATOM 1986 N N . HIS A 1 241 ? 4.549 11.738 13.874 1.00 56.16 241 HIS A N 1
ATOM 1987 C CA . HIS A 1 241 ? 4.507 12.365 12.556 1.00 56.16 241 HIS A CA 1
ATOM 1988 C C . HIS A 1 241 ? 3.117 12.306 11.919 1.00 56.16 241 HIS A C 1
ATOM 1990 O O . HIS A 1 241 ? 2.799 13.162 11.099 1.00 56.16 241 HIS A O 1
ATOM 1996 N N . THR A 1 242 ? 2.297 11.296 12.243 1.00 67.50 242 THR A N 1
ATOM 1997 C CA . THR A 1 242 ? 1.133 10.949 11.409 1.00 67.50 242 THR A CA 1
ATOM 1998 C C . THR A 1 242 ? -0.016 10.310 12.204 1.00 67.50 242 THR A C 1
ATOM 2000 O O . THR A 1 242 ? -0.259 9.108 12.122 1.00 67.50 242 THR A O 1
ATOM 2003 N N . SER A 1 243 ? -0.740 11.071 13.024 1.00 76.38 243 SER A N 1
ATOM 2004 C CA . SER A 1 243 ? -1.858 10.516 13.808 1.00 76.38 243 SER A CA 1
ATOM 2005 C C . SER A 1 243 ? -3.044 10.086 12.930 1.00 76.38 243 SER A C 1
ATOM 2007 O O . SER A 1 243 ? -3.305 10.671 11.879 1.00 76.38 243 SER A O 1
ATOM 2009 N N . TRP A 1 244 ? -3.793 9.068 13.373 1.00 88.06 244 TRP A N 1
ATOM 2010 C CA . TRP A 1 244 ? -5.107 8.756 12.803 1.00 88.06 244 TRP A CA 1
ATOM 2011 C C . TRP A 1 244 ? -6.119 9.799 13.271 1.00 88.06 244 TRP A C 1
ATOM 2013 O O . TRP A 1 244 ? -6.749 9.650 14.314 1.00 88.06 244 TRP A O 1
ATOM 2023 N N . SER A 1 245 ? -6.232 10.875 12.500 1.00 85.38 245 SER A N 1
ATOM 2024 C CA . SER A 1 245 ? -7.110 12.010 12.799 1.00 85.38 245 SER A CA 1
ATOM 2025 C C . SER A 1 245 ? -8.530 11.841 12.257 1.00 85.38 245 SER A C 1
ATOM 2027 O O . SER A 1 245 ? -9.451 12.493 12.736 1.00 85.38 245 SER A O 1
ATOM 2029 N N . THR A 1 246 ? -8.720 10.980 11.253 1.00 89.06 246 THR A N 1
ATOM 2030 C CA . THR A 1 246 ? -10.017 10.708 10.619 1.00 89.06 246 THR A CA 1
ATOM 2031 C C . THR A 1 246 ? -10.102 9.250 10.155 1.00 89.06 246 THR A C 1
ATOM 2033 O O . THR A 1 246 ? -9.077 8.615 9.894 1.00 89.06 246 THR A O 1
ATOM 2036 N N . VAL A 1 247 ? -11.318 8.711 9.998 1.00 90.19 247 VAL A N 1
ATOM 2037 C CA . VAL A 1 247 ? -11.520 7.351 9.457 1.00 90.19 247 VAL A CA 1
ATOM 2038 C C . VAL A 1 247 ? -10.990 7.189 8.022 1.00 90.19 247 VAL A C 1
ATOM 2040 O O . VAL A 1 247 ? -10.347 6.169 7.761 1.00 90.19 247 VAL A O 1
ATOM 2043 N N . PRO A 1 248 ? -11.170 8.148 7.086 1.00 91.06 248 PRO A N 1
ATOM 2044 C CA . PRO A 1 248 ? -10.522 8.086 5.774 1.00 91.06 248 PRO A CA 1
ATOM 2045 C C . PRO A 1 248 ? -8.998 7.960 5.858 1.00 91.06 248 PRO A C 1
ATOM 2047 O O . PRO A 1 248 ? -8.427 7.110 5.172 1.00 91.06 248 PRO A O 1
ATOM 2050 N N . ASN A 1 249 ? -8.362 8.721 6.755 1.00 89.75 249 ASN A N 1
ATOM 2051 C CA . ASN A 1 249 ? -6.919 8.659 6.954 1.00 89.75 249 ASN A CA 1
ATOM 2052 C C . ASN A 1 249 ? -6.442 7.337 7.564 1.00 89.75 249 ASN A C 1
ATOM 2054 O O . ASN A 1 249 ? -5.446 6.762 7.131 1.00 89.75 249 ASN A O 1
ATOM 2058 N N . LEU A 1 250 ? -7.183 6.807 8.533 1.00 92.38 250 LEU A N 1
ATOM 2059 C CA . LEU A 1 250 ? -6.936 5.471 9.063 1.00 92.38 250 LEU A CA 1
ATOM 2060 C C . LEU A 1 250 ? -7.044 4.425 7.944 1.00 92.38 250 LEU A C 1
ATOM 2062 O O . LEU A 1 250 ? -6.151 3.598 7.771 1.00 92.38 250 LEU A O 1
ATOM 2066 N N . LYS A 1 251 ? -8.106 4.487 7.132 1.00 92.38 251 LYS A N 1
ATOM 2067 C CA . LYS A 1 251 ? -8.351 3.542 6.034 1.00 92.38 251 LYS A CA 1
ATOM 2068 C C . LYS A 1 251 ? -7.255 3.593 4.967 1.00 92.38 251 LYS A C 1
ATOM 2070 O O . LYS A 1 251 ? -6.870 2.541 4.457 1.00 92.38 251 LYS A O 1
ATOM 2075 N N . SER A 1 252 ? -6.765 4.781 4.607 1.00 91.44 252 SER A N 1
ATOM 2076 C CA . SER A 1 252 ? -5.687 4.942 3.622 1.00 91.44 252 SER A CA 1
ATOM 2077 C C . SER A 1 252 ? -4.377 4.325 4.129 1.00 91.44 252 SER A C 1
ATOM 2079 O O . SER A 1 252 ? -3.737 3.568 3.398 1.00 91.44 252 SER A O 1
ATOM 2081 N N . GLN A 1 253 ? -4.033 4.549 5.400 1.00 92.88 253 GLN A N 1
ATOM 2082 C CA . GLN A 1 253 ? -2.849 3.966 6.030 1.00 92.88 253 GLN A CA 1
ATOM 2083 C C . GLN A 1 253 ? -2.955 2.444 6.197 1.00 92.88 253 GLN A C 1
ATOM 2085 O O . GLN A 1 253 ? -1.984 1.742 5.912 1.00 92.88 253 GLN A O 1
ATOM 2090 N N . LEU A 1 254 ? -4.123 1.911 6.589 1.00 93.94 254 LEU A N 1
ATOM 2091 C CA . LEU A 1 254 ? -4.327 0.461 6.725 1.00 93.94 254 LEU A CA 1
ATOM 2092 C C . LEU A 1 254 ? -4.061 -0.294 5.420 1.00 93.94 254 LEU A C 1
ATOM 2094 O O . LEU A 1 254 ? -3.479 -1.372 5.467 1.00 93.94 254 LEU A O 1
ATOM 2098 N N . LYS A 1 255 ? -4.414 0.278 4.261 1.00 93.25 255 LYS A N 1
ATOM 2099 C CA . LYS A 1 255 ? -4.107 -0.335 2.957 1.00 93.25 255 LYS A CA 1
ATOM 2100 C C . LYS A 1 255 ? -2.607 -0.493 2.726 1.00 93.25 255 LYS A C 1
ATOM 2102 O O . LYS A 1 255 ? -2.175 -1.503 2.182 1.00 93.25 255 LYS A O 1
ATOM 2107 N N . VAL A 1 256 ? -1.812 0.502 3.124 1.00 94.50 256 VAL A N 1
ATOM 2108 C CA . VAL A 1 256 ? -0.351 0.423 3.002 1.00 94.50 256 VAL A CA 1
ATOM 2109 C C . VAL A 1 256 ? 0.198 -0.621 3.969 1.00 94.50 256 VAL A C 1
ATOM 2111 O O . VAL A 1 256 ? 1.005 -1.443 3.558 1.00 94.50 256 VAL A O 1
ATOM 2114 N N . ILE A 1 257 ? -0.271 -0.633 5.220 1.00 94.00 257 ILE A N 1
ATOM 2115 C CA . ILE A 1 257 ? 0.143 -1.610 6.243 1.00 94.00 257 ILE A CA 1
ATOM 21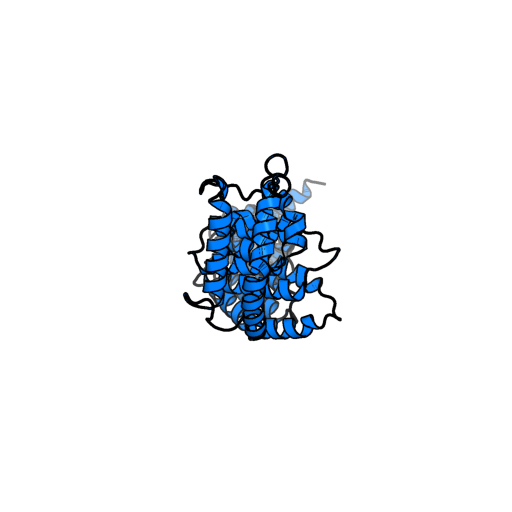16 C C . ILE A 1 257 ? -0.171 -3.045 5.796 1.00 94.00 257 ILE A C 1
ATOM 2118 O O . ILE A 1 257 ? 0.679 -3.923 5.922 1.00 94.00 257 ILE A O 1
ATOM 2122 N N . GLU A 1 258 ? -1.361 -3.280 5.243 1.00 93.00 258 GLU A N 1
ATOM 2123 C CA . GLU A 1 258 ? -1.741 -4.580 4.685 1.00 93.00 258 GLU A CA 1
ATOM 2124 C C . GLU A 1 258 ? -0.810 -4.982 3.537 1.00 93.00 258 GLU A C 1
ATOM 2126 O O . GLU A 1 258 ? -0.244 -6.073 3.554 1.00 93.00 258 GLU A O 1
ATOM 2131 N N . MET A 1 259 ? -0.573 -4.065 2.593 1.00 93.50 259 MET A N 1
ATOM 2132 C CA . MET A 1 259 ? 0.317 -4.316 1.462 1.00 93.50 259 MET A CA 1
ATOM 2133 C C . MET A 1 259 ? 1.752 -4.619 1.909 1.00 93.50 259 MET A C 1
ATOM 2135 O O . MET A 1 259 ? 2.378 -5.500 1.332 1.00 93.50 259 MET A O 1
ATOM 2139 N N . LEU A 1 260 ? 2.271 -3.944 2.944 1.00 92.81 260 LEU A N 1
ATOM 2140 C CA . LEU A 1 260 ? 3.597 -4.232 3.505 1.00 92.81 260 LEU A CA 1
ATOM 2141 C C . LEU A 1 260 ? 3.698 -5.675 4.009 1.00 92.81 260 LEU A C 1
ATOM 2143 O O . LEU A 1 260 ? 4.702 -6.335 3.768 1.00 92.81 260 LEU A O 1
ATOM 2147 N N . ALA A 1 261 ? 2.663 -6.187 4.671 1.00 90.81 261 ALA A N 1
ATOM 2148 C CA . ALA A 1 261 ? 2.671 -7.560 5.163 1.00 90.81 261 ALA A CA 1
ATOM 2149 C C . ALA A 1 261 ? 2.541 -8.621 4.058 1.00 90.81 261 ALA A C 1
ATOM 2151 O O . ALA A 1 261 ? 2.956 -9.765 4.250 1.00 90.81 261 ALA A O 1
ATOM 2152 N N . ASP A 1 262 ? 1.988 -8.240 2.907 1.00 90.31 262 ASP A N 1
ATOM 2153 C CA . ASP A 1 262 ? 1.853 -9.092 1.724 1.00 90.31 262 ASP A CA 1
ATOM 2154 C C . ASP A 1 262 ? 3.045 -8.984 0.751 1.00 90.31 262 ASP A C 1
ATOM 2156 O O . ASP A 1 262 ? 3.032 -9.595 -0.326 1.00 90.31 262 ASP A O 1
ATOM 2160 N N . LEU A 1 263 ? 4.065 -8.183 1.081 1.00 90.56 263 LEU A N 1
ATOM 2161 C CA . LEU A 1 263 ? 5.282 -8.093 0.278 1.00 90.56 263 LEU A CA 1
ATOM 2162 C C . LEU A 1 263 ? 6.066 -9.405 0.359 1.00 90.56 263 LEU A C 1
ATOM 2164 O O . LEU A 1 263 ? 6.490 -9.833 1.430 1.00 90.56 263 LEU A O 1
ATOM 2168 N N . GLU A 1 264 ? 6.318 -10.011 -0.799 1.00 87.25 264 GLU A N 1
ATOM 2169 C CA . GLU A 1 264 ? 7.054 -11.277 -0.924 1.00 87.25 264 GLU A CA 1
ATOM 2170 C C . GLU A 1 264 ? 8.496 -11.077 -1.426 1.00 87.25 264 GLU A C 1
ATOM 2172 O O . GLU A 1 264 ? 9.153 -12.024 -1.855 1.00 87.25 264 GLU A O 1
ATOM 2177 N N . ILE A 1 265 ? 9.022 -9.849 -1.367 1.00 82.94 265 ILE A N 1
ATOM 2178 C CA . ILE A 1 265 ? 10.408 -9.563 -1.761 1.00 82.94 265 ILE A CA 1
ATOM 2179 C C . ILE A 1 265 ? 11.398 -10.113 -0.723 1.00 82.94 265 ILE A C 1
ATOM 2181 O O . ILE A 1 265 ? 11.260 -9.845 0.470 1.00 82.94 265 ILE A O 1
ATOM 2185 N N . THR A 1 266 ? 12.386 -10.897 -1.182 1.00 65.50 266 THR A N 1
ATOM 2186 C CA . THR A 1 266 ? 13.526 -11.417 -0.392 1.00 65.50 266 THR A CA 1
ATOM 2187 C C . THR A 1 266 ? 13.177 -11.837 1.043 1.00 65.50 266 THR A C 1
ATOM 2189 O O . THR A 1 266 ? 13.757 -11.325 1.994 1.00 65.50 266 THR A O 1
ATOM 2192 N N . ASN A 1 267 ? 12.253 -12.790 1.181 1.00 65.25 267 ASN A N 1
ATOM 2193 C CA . ASN A 1 267 ? 11.759 -13.388 2.433 1.00 65.25 267 ASN A CA 1
ATOM 2194 C C . ASN A 1 267 ? 10.711 -12.601 3.236 1.00 65.25 267 ASN A C 1
ATOM 2196 O O . ASN A 1 267 ? 10.135 -13.214 4.125 1.00 65.25 267 ASN A O 1
ATOM 2200 N N . GLY A 1 268 ? 10.378 -11.346 2.903 1.00 67.06 268 GLY A N 1
ATOM 2201 C CA . GLY A 1 268 ? 9.146 -10.624 3.301 1.00 67.06 268 GLY A CA 1
ATOM 2202 C C . GLY A 1 268 ? 8.837 -10.436 4.801 1.00 67.06 268 GLY A C 1
ATOM 2203 O O . GLY A 1 268 ? 7.985 -9.623 5.164 1.00 67.06 268 GLY A O 1
ATOM 2204 N N . ASP A 1 269 ? 9.500 -11.160 5.695 1.00 84.62 269 ASP A N 1
ATOM 2205 C CA . ASP A 1 269 ? 9.162 -11.220 7.110 1.00 84.62 269 ASP A CA 1
ATOM 2206 C C . ASP A 1 269 ? 9.535 -9.924 7.829 1.00 84.62 269 ASP A C 1
ATOM 2208 O O . ASP A 1 269 ? 8.812 -9.505 8.733 1.00 84.62 269 ASP A O 1
ATOM 2212 N N . GLU A 1 270 ? 10.573 -9.208 7.384 1.00 88.75 270 GLU A N 1
ATOM 2213 C CA . GLU A 1 270 ? 10.911 -7.908 7.963 1.00 88.75 270 GLU A CA 1
ATOM 2214 C C . GLU A 1 270 ? 9.805 -6.867 7.728 1.00 88.75 270 GLU A C 1
ATOM 2216 O O . GLU A 1 270 ? 9.504 -6.065 8.616 1.00 88.75 270 GLU A O 1
ATOM 2221 N N . PHE A 1 271 ? 9.144 -6.900 6.565 1.00 90.88 271 PHE A N 1
ATOM 2222 C CA . PHE A 1 271 ? 8.018 -6.009 6.278 1.00 90.88 271 PHE A CA 1
ATOM 2223 C C . PHE A 1 271 ? 6.755 -6.393 7.051 1.00 90.88 271 PHE A C 1
ATOM 2225 O O . PHE A 1 271 ? 6.021 -5.506 7.490 1.00 90.88 271 PHE A O 1
ATOM 2232 N N . LYS A 1 272 ? 6.521 -7.688 7.295 1.00 91.31 272 LYS A N 1
ATOM 2233 C CA . LYS A 1 272 ? 5.433 -8.148 8.176 1.00 91.31 272 LYS A CA 1
ATOM 2234 C C . LYS A 1 272 ? 5.640 -7.701 9.618 1.00 91.31 272 LYS A C 1
ATOM 2236 O O . LYS A 1 272 ? 4.695 -7.230 10.248 1.00 91.31 272 LYS A O 1
ATOM 2241 N N . VAL A 1 273 ? 6.863 -7.828 10.138 1.00 91.69 273 VAL A N 1
ATOM 2242 C CA . VAL A 1 273 ? 7.218 -7.345 11.483 1.00 91.69 273 VAL A CA 1
ATOM 2243 C C . VAL A 1 273 ? 7.002 -5.836 11.565 1.00 91.69 273 VAL A C 1
ATOM 2245 O O . VAL A 1 273 ? 6.304 -5.362 12.458 1.00 91.69 273 VAL A O 1
ATOM 2248 N N . LEU A 1 274 ? 7.487 -5.089 10.570 1.00 92.69 274 LEU A N 1
ATOM 2249 C CA . LEU A 1 274 ? 7.254 -3.652 10.472 1.00 92.69 274 LEU A CA 1
ATOM 2250 C C . LEU A 1 274 ? 5.757 -3.293 10.473 1.00 92.69 274 LEU A C 1
ATOM 2252 O O . LEU A 1 274 ? 5.341 -2.385 11.193 1.00 92.69 274 LEU A O 1
ATOM 2256 N N . ALA A 1 275 ? 4.946 -3.989 9.674 1.00 93.69 275 ALA A N 1
ATOM 2257 C CA . ALA A 1 275 ? 3.509 -3.755 9.584 1.00 93.69 275 ALA A CA 1
ATOM 2258 C C . ALA A 1 275 ? 2.808 -3.992 10.934 1.00 93.69 275 ALA A C 1
ATOM 2260 O O . ALA A 1 275 ? 2.005 -3.157 11.359 1.00 93.69 275 ALA A O 1
ATOM 2261 N N . CYS A 1 276 ? 3.156 -5.080 11.637 1.00 92.31 276 CYS A N 1
ATOM 2262 C CA . CYS A 1 276 ? 2.686 -5.360 12.998 1.00 92.31 276 CYS A CA 1
ATOM 2263 C C . CYS A 1 276 ? 3.011 -4.214 13.964 1.00 92.31 276 CYS A C 1
ATOM 2265 O O . CYS A 1 276 ? 2.140 -3.772 14.718 1.00 92.31 276 CYS A O 1
ATOM 2267 N N . ASP A 1 277 ? 4.261 -3.751 13.955 1.00 91.88 277 ASP A N 1
ATOM 2268 C CA . ASP A 1 277 ? 4.750 -2.739 14.891 1.00 91.88 277 ASP A CA 1
ATOM 2269 C C . ASP A 1 277 ? 4.087 -1.383 14.647 1.00 91.88 277 ASP A C 1
ATOM 2271 O O . ASP A 1 277 ? 3.595 -0.752 15.587 1.00 91.88 277 ASP A O 1
ATOM 2275 N N . ILE A 1 278 ? 3.998 -0.960 13.379 1.00 92.25 278 ILE A N 1
ATOM 2276 C CA . ILE A 1 278 ? 3.277 0.258 12.991 1.00 92.25 278 ILE A CA 1
ATOM 2277 C C . ILE A 1 278 ? 1.832 0.176 13.481 1.00 92.25 278 ILE A C 1
ATOM 2279 O O . ILE A 1 278 ? 1.352 1.094 14.145 1.00 92.25 278 ILE A O 1
ATOM 2283 N N . LEU A 1 279 ? 1.142 -0.927 13.184 1.00 93.25 279 LEU A N 1
ATOM 2284 C CA . LEU A 1 279 ? -0.267 -1.084 13.512 1.00 93.25 279 LEU A CA 1
ATOM 2285 C C . LEU A 1 279 ? -0.525 -1.007 15.021 1.00 93.25 279 LEU A C 1
ATOM 2287 O O . LEU A 1 279 ? -1.406 -0.264 15.456 1.00 93.25 279 LEU A O 1
ATOM 2291 N N . LYS A 1 280 ? 0.251 -1.741 15.828 1.00 91.38 280 LYS A N 1
ATOM 2292 C CA . LYS A 1 280 ? 0.105 -1.744 17.291 1.00 91.38 280 LYS A CA 1
ATOM 2293 C C . LYS A 1 280 ? 0.329 -0.353 17.883 1.00 91.38 280 LYS A C 1
ATOM 2295 O O . LYS A 1 280 ? -0.465 0.086 18.715 1.00 91.38 280 LYS A O 1
ATOM 2300 N N . ASN A 1 281 ? 1.360 0.356 17.425 1.00 90.12 281 ASN A N 1
ATOM 2301 C CA . ASN A 1 281 ? 1.662 1.708 17.895 1.00 90.12 281 ASN A CA 1
ATOM 2302 C C . ASN A 1 281 ? 0.565 2.704 17.489 1.00 90.12 281 ASN A C 1
ATOM 2304 O O . ASN A 1 281 ? 0.092 3.488 18.313 1.00 90.12 281 ASN A O 1
ATOM 2308 N N . LYS A 1 282 ? 0.071 2.629 16.246 1.00 90.69 282 LYS A N 1
ATOM 2309 C CA . LYS A 1 282 ? -1.037 3.477 15.780 1.00 90.69 282 LYS A CA 1
ATOM 2310 C C . LYS A 1 282 ? -2.319 3.248 16.575 1.00 90.69 282 LYS A C 1
ATOM 2312 O O . LYS A 1 282 ? -2.930 4.214 17.016 1.00 90.69 282 LYS A O 1
ATOM 2317 N N . ILE A 1 283 ? -2.703 1.996 16.824 1.00 92.06 283 ILE A N 1
ATOM 2318 C CA . ILE A 1 283 ? -3.898 1.682 17.623 1.00 92.06 283 ILE A CA 1
ATOM 2319 C C . ILE A 1 283 ? -3.748 2.195 19.058 1.00 92.06 283 ILE A C 1
ATOM 2321 O O . ILE A 1 283 ? -4.700 2.730 19.617 1.00 92.06 283 ILE A O 1
ATOM 2325 N N . LYS A 1 284 ? -2.561 2.051 19.655 1.00 89.50 284 LYS A N 1
ATOM 2326 C CA . LYS A 1 284 ? -2.294 2.500 21.026 1.00 89.50 284 LYS A CA 1
ATOM 2327 C C . LYS A 1 284 ? -2.363 4.023 21.176 1.00 89.50 284 LYS A C 1
ATOM 2329 O O . LYS A 1 284 ? -2.792 4.502 22.224 1.00 89.50 284 LYS A O 1
ATOM 2334 N N . SER A 1 285 ? -1.919 4.764 20.163 1.00 88.44 285 SER A N 1
ATOM 2335 C CA . SER A 1 285 ? -1.850 6.232 20.179 1.00 88.44 285 SER A CA 1
ATOM 2336 C C . SER A 1 285 ? -3.094 6.923 19.608 1.00 88.44 285 SER A C 1
ATOM 2338 O O . SER A 1 285 ? -3.279 8.118 19.836 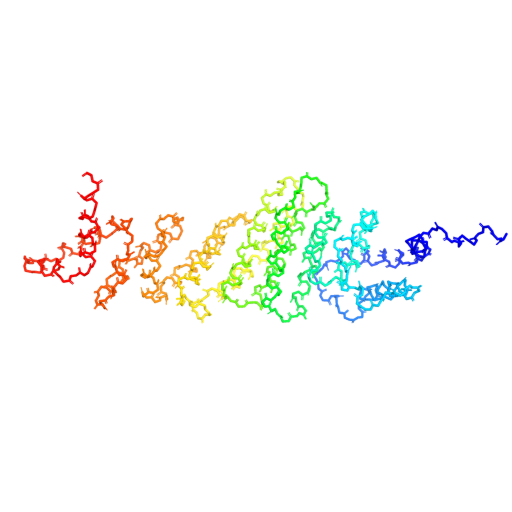1.00 88.44 285 SER A O 1
ATOM 2340 N N . ALA A 1 286 ? -3.957 6.203 18.887 1.00 90.25 286 ALA A N 1
ATOM 2341 C CA . ALA A 1 286 ? -5.164 6.762 18.287 1.00 90.25 286 ALA A CA 1
ATOM 2342 C C . ALA A 1 286 ? -6.214 7.187 19.325 1.00 90.25 286 ALA A C 1
ATOM 2344 O O . ALA A 1 286 ? -6.368 6.588 20.392 1.00 90.25 286 ALA A O 1
ATOM 2345 N N . GLU A 1 287 ? -7.004 8.204 18.978 1.00 90.31 287 GLU A N 1
ATOM 2346 C CA . GLU A 1 287 ? -8.139 8.599 19.804 1.00 90.31 287 GLU A CA 1
ATOM 2347 C C . GLU A 1 287 ? -9.215 7.504 19.825 1.00 90.31 287 GLU A C 1
ATOM 2349 O O . GLU A 1 287 ? -9.627 6.979 18.788 1.00 90.31 287 GLU A O 1
ATOM 2354 N N . ASN A 1 288 ? -9.746 7.206 21.014 1.00 90.88 288 ASN A N 1
ATOM 2355 C CA . ASN A 1 288 ? -10.810 6.210 21.176 1.00 90.88 288 ASN A CA 1
ATOM 2356 C C . ASN A 1 288 ? -12.078 6.543 20.364 1.00 90.88 288 ASN A C 1
ATOM 2358 O O . ASN A 1 288 ? -12.807 5.632 19.985 1.00 90.88 288 ASN A O 1
ATOM 2362 N N . SER A 1 289 ? -12.350 7.827 20.107 1.00 89.75 289 SER A N 1
ATOM 2363 C CA . SER A 1 289 ? -13.428 8.298 19.223 1.00 89.75 289 SER A CA 1
ATOM 2364 C C . SER A 1 289 ? -13.232 7.798 17.795 1.00 89.75 289 SER A C 1
ATOM 2366 O O . SER A 1 289 ? -14.144 7.192 17.242 1.00 89.75 289 SER A O 1
ATOM 2368 N N . ILE A 1 290 ? -12.033 7.981 17.238 1.00 91.38 290 ILE A N 1
ATOM 2369 C CA . ILE A 1 290 ? -11.678 7.536 15.886 1.00 91.38 290 ILE A CA 1
ATOM 2370 C C . ILE A 1 290 ? -11.690 6.011 15.790 1.00 91.38 290 ILE A C 1
ATOM 2372 O O . ILE A 1 290 ? -12.210 5.463 14.822 1.00 91.38 290 ILE A O 1
ATOM 2376 N N . LEU A 1 291 ? -11.180 5.307 16.806 1.00 92.44 291 LEU A N 1
ATOM 2377 C CA . LEU A 1 291 ? -11.240 3.842 16.842 1.00 92.44 291 LEU A CA 1
ATOM 2378 C C . LEU A 1 291 ? -12.686 3.331 16.911 1.00 92.44 291 LEU A C 1
ATOM 2380 O O . LEU A 1 291 ? -13.036 2.397 16.194 1.00 92.44 291 LEU A O 1
ATOM 2384 N N . LEU A 1 292 ? -13.543 3.956 17.728 1.00 90.50 292 LEU A N 1
ATOM 2385 C CA . LEU A 1 292 ? -14.969 3.623 17.786 1.00 90.50 292 LEU A CA 1
ATOM 2386 C C . LEU A 1 292 ? -15.656 3.869 16.442 1.00 90.50 292 LEU A C 1
ATOM 2388 O O . LEU A 1 292 ? -16.417 3.023 15.976 1.00 90.50 292 LEU A O 1
ATOM 2392 N N . GLU A 1 293 ? -15.375 5.008 15.814 1.00 90.75 293 GLU A N 1
ATOM 2393 C CA . GLU A 1 293 ? -15.903 5.346 14.498 1.00 90.75 293 GLU A CA 1
ATOM 2394 C C . GLU A 1 293 ? -15.463 4.322 13.443 1.00 90.75 293 GLU A C 1
ATOM 2396 O O . GLU A 1 293 ? -16.290 3.850 12.661 1.00 90.75 293 GLU A O 1
ATOM 2401 N N . ALA A 1 294 ? -14.197 3.898 13.483 1.00 91.69 294 ALA A N 1
ATOM 2402 C CA . ALA A 1 294 ? -13.666 2.851 12.621 1.00 91.69 294 ALA A CA 1
ATOM 2403 C C . ALA A 1 294 ? -14.385 1.509 12.829 1.00 91.69 294 ALA A C 1
ATOM 2405 O O . ALA A 1 294 ? -14.761 0.894 11.839 1.00 91.69 294 ALA A O 1
ATOM 2406 N N . TYR A 1 295 ? -14.667 1.080 14.067 1.00 91.06 295 TYR A N 1
ATOM 2407 C CA . TYR A 1 295 ? -15.470 -0.133 14.313 1.00 91.06 295 TYR A CA 1
ATOM 2408 C C . TYR A 1 295 ? -16.902 -0.032 13.770 1.00 91.06 295 TYR A C 1
ATOM 2410 O O . TYR A 1 295 ? -17.517 -1.045 13.446 1.00 91.06 295 TYR A O 1
ATOM 2418 N N . CYS A 1 296 ? -17.463 1.175 13.693 1.00 87.44 296 CYS A N 1
ATOM 2419 C CA . CYS A 1 296 ? -18.816 1.377 13.177 1.00 87.44 296 CYS A CA 1
ATOM 2420 C C . CYS A 1 296 ? -18.855 1.441 11.644 1.00 87.44 296 CYS A C 1
ATOM 2422 O O . CYS A 1 296 ? -19.832 1.009 11.041 1.00 87.44 296 CYS A O 1
ATOM 2424 N N . GLN A 1 297 ? -17.825 2.008 11.013 1.00 89.38 297 GLN A N 1
ATOM 2425 C CA . GLN A 1 297 ? -17.809 2.268 9.568 1.00 89.38 297 GLN A CA 1
ATOM 2426 C C . GLN A 1 297 ? -17.035 1.231 8.753 1.00 89.38 297 GLN A C 1
ATOM 2428 O O . GLN A 1 297 ? -17.295 1.071 7.560 1.00 89.38 297 GLN A O 1
ATOM 2433 N N . LEU A 1 298 ? -16.051 0.572 9.359 1.00 88.44 298 LEU A N 1
ATOM 2434 C CA . LEU A 1 298 ? -15.200 -0.408 8.701 1.00 88.44 298 LEU A CA 1
ATOM 2435 C C . LEU A 1 298 ? -15.563 -1.800 9.204 1.00 88.44 298 LEU A C 1
ATOM 2437 O O . LEU A 1 298 ? -15.701 -2.023 10.405 1.00 88.44 298 LEU A O 1
ATOM 2441 N N . ASP A 1 299 ? -15.655 -2.761 8.289 1.00 86.56 299 ASP A N 1
ATOM 2442 C CA . ASP A 1 299 ? -15.827 -4.165 8.652 1.00 86.56 299 ASP A CA 1
ATOM 2443 C C . ASP A 1 299 ? -14.483 -4.773 9.077 1.00 86.56 299 ASP A C 1
ATOM 2445 O O . ASP A 1 299 ? -13.917 -5.608 8.376 1.00 86.56 299 ASP A O 1
ATOM 2449 N N . ILE A 1 300 ? -13.928 -4.320 10.211 1.00 88.62 300 ILE A N 1
ATOM 2450 C CA . ILE A 1 300 ? -12.592 -4.732 10.687 1.00 88.62 300 ILE A CA 1
ATOM 2451 C C . ILE A 1 300 ? -12.499 -6.254 10.866 1.00 88.62 300 ILE A C 1
ATOM 2453 O O . ILE A 1 300 ? -11.425 -6.830 10.722 1.00 88.62 300 ILE A O 1
ATOM 2457 N N . LEU A 1 301 ? -13.618 -6.924 11.152 1.00 87.19 301 LEU A N 1
ATOM 2458 C CA . LEU A 1 301 ? -13.647 -8.376 11.328 1.00 87.19 301 LEU A CA 1
ATOM 2459 C C . LEU A 1 301 ? -13.432 -9.149 10.022 1.00 87.19 301 LEU A C 1
ATOM 2461 O O . LEU A 1 301 ? -13.040 -10.311 10.088 1.00 87.19 301 LEU A O 1
ATOM 2465 N N . SER A 1 302 ? -13.643 -8.514 8.866 1.00 88.25 302 SER A N 1
ATOM 2466 C CA . SER A 1 302 ? -13.341 -9.088 7.548 1.00 88.25 302 SER A CA 1
ATOM 2467 C C . SER A 1 302 ? -11.877 -8.935 7.122 1.00 88.25 302 SER A C 1
ATOM 2469 O O . SER A 1 302 ? -11.451 -9.566 6.155 1.00 88.25 302 SER A O 1
ATOM 2471 N N . TYR A 1 303 ? -11.095 -8.105 7.822 1.00 89.50 303 TYR A N 1
ATOM 2472 C CA . TYR A 1 303 ? -9.687 -7.892 7.492 1.00 89.50 303 TYR A CA 1
ATOM 2473 C C . TYR A 1 303 ? -8.840 -9.117 7.850 1.00 89.50 303 TYR A C 1
ATOM 2475 O O . TYR A 1 303 ? -9.207 -9.949 8.681 1.00 89.50 303 TYR A O 1
ATOM 2483 N N . LYS A 1 304 ? -7.645 -9.202 7.254 1.00 90.50 304 LYS A N 1
ATOM 2484 C CA . LYS A 1 304 ? -6.652 -10.225 7.599 1.00 90.50 304 LYS A CA 1
ATOM 2485 C C . LYS A 1 304 ? -6.323 -10.198 9.089 1.00 90.50 304 LYS A C 1
ATOM 2487 O O . LYS A 1 304 ? -6.280 -9.132 9.705 1.00 90.50 304 LYS A O 1
ATOM 2492 N N . LYS A 1 305 ? -5.972 -11.371 9.624 1.00 91.00 305 LYS A N 1
ATOM 2493 C CA . LYS A 1 305 ? -5.609 -11.602 11.033 1.00 91.00 305 LYS A CA 1
ATOM 2494 C C . LYS A 1 305 ? -4.655 -10.542 11.600 1.00 91.00 305 LYS A C 1
ATOM 2496 O O . LYS A 1 305 ? -4.877 -10.049 12.699 1.00 91.00 305 LYS A O 1
ATOM 2501 N N . LEU A 1 306 ? -3.660 -10.142 10.802 1.00 90.62 306 LEU A N 1
ATOM 2502 C CA . LEU A 1 306 ? -2.713 -9.070 11.116 1.00 90.62 306 LEU A CA 1
ATOM 2503 C C . LEU A 1 306 ? -3.390 -7.782 11.605 1.00 90.62 306 LEU A C 1
ATOM 2505 O O . LEU A 1 306 ? -2.935 -7.188 12.574 1.00 90.62 306 LEU A O 1
ATOM 2509 N N . ILE A 1 307 ? -4.442 -7.344 10.910 1.00 90.75 307 ILE A N 1
ATOM 2510 C CA . ILE A 1 307 ? -5.199 -6.132 11.235 1.00 90.75 307 ILE A CA 1
ATOM 2511 C C . ILE A 1 307 ? -6.284 -6.455 12.257 1.00 90.75 307 ILE A C 1
ATOM 2513 O O . ILE A 1 307 ? -6.451 -5.741 13.242 1.00 90.75 307 ILE A O 1
ATOM 2517 N N . GLN A 1 308 ? -7.001 -7.555 12.050 1.00 91.81 308 GLN A N 1
ATOM 2518 C CA . GLN A 1 308 ? -8.133 -7.944 12.877 1.00 91.81 308 GLN A CA 1
ATOM 2519 C C . GLN A 1 308 ? -7.763 -8.117 14.358 1.00 91.81 308 GLN A C 1
ATOM 2521 O O . GLN A 1 308 ? -8.498 -7.636 15.223 1.00 91.81 308 GLN A O 1
ATOM 2526 N N . GLU A 1 309 ? -6.658 -8.802 14.673 1.00 91.44 309 GLU A N 1
ATOM 2527 C CA . GLU A 1 309 ? -6.298 -9.132 16.058 1.00 91.44 309 GLU A CA 1
ATOM 2528 C C . GLU A 1 309 ? -5.999 -7.887 16.906 1.00 91.44 309 GLU A C 1
ATOM 2530 O O . GLU A 1 309 ? -6.687 -7.708 17.915 1.00 91.44 309 GLU A O 1
ATOM 2535 N N . PRO A 1 310 ? -5.091 -6.968 16.513 1.00 92.38 310 PRO A N 1
ATOM 2536 C CA . PRO A 1 310 ? -4.796 -5.779 17.317 1.00 92.38 310 PRO A CA 1
ATOM 2537 C C . PRO A 1 310 ? -6.013 -4.875 17.545 1.00 92.38 310 PRO A C 1
ATOM 2539 O O . PRO A 1 310 ? -6.193 -4.321 18.631 1.00 92.38 310 PRO A O 1
ATOM 2542 N N . PHE A 1 311 ? -6.887 -4.747 16.543 1.00 92.50 311 PHE A N 1
ATOM 2543 C CA . PHE A 1 311 ? -8.146 -4.023 16.698 1.00 92.50 311 PHE A CA 1
ATOM 2544 C C . PHE A 1 311 ? -9.104 -4.754 17.651 1.00 92.50 311 PHE A C 1
ATOM 2546 O O . PHE A 1 311 ? -9.708 -4.137 18.523 1.00 92.50 311 PHE A O 1
ATOM 2553 N N . THR A 1 312 ? -9.214 -6.078 17.555 1.00 89.25 312 THR A N 1
ATOM 2554 C CA . THR A 1 312 ? -10.059 -6.870 18.465 1.00 89.25 312 THR A CA 1
ATOM 2555 C C . THR A 1 312 ? -9.572 -6.782 19.915 1.00 89.25 312 THR A C 1
ATOM 2557 O O . THR A 1 312 ? -10.385 -6.688 20.835 1.00 89.25 312 THR A O 1
ATOM 2560 N N . GLU A 1 313 ? -8.257 -6.766 20.139 1.00 90.06 313 GLU A N 1
ATOM 2561 C CA . GLU A 1 313 ? -7.659 -6.576 21.466 1.00 90.06 313 GLU A CA 1
ATOM 2562 C C . GLU A 1 313 ? -7.947 -5.176 22.030 1.00 90.06 313 GLU A C 1
ATOM 2564 O O . GLU A 1 313 ? -8.309 -5.033 23.201 1.00 90.06 313 GLU A O 1
ATOM 2569 N N . SER A 1 314 ? -7.855 -4.149 21.182 1.00 92.12 314 SER A N 1
ATOM 2570 C CA . SER A 1 314 ? -8.179 -2.756 21.513 1.00 92.12 314 SER A CA 1
ATOM 2571 C C . SER A 1 314 ? -9.669 -2.535 21.803 1.00 92.12 314 SER A C 1
ATOM 2573 O O . SER A 1 314 ? -10.028 -1.722 22.663 1.00 92.12 314 SER A O 1
ATOM 2575 N N . PHE A 1 315 ? -10.548 -3.286 21.135 1.00 90.88 315 PHE A N 1
ATOM 2576 C CA . PHE A 1 315 ? -11.996 -3.087 21.150 1.00 90.88 315 PHE A CA 1
ATOM 2577 C C . PHE A 1 315 ? -12.578 -2.951 22.561 1.00 90.88 315 PHE A C 1
ATOM 2579 O O . PHE A 1 315 ? -13.282 -1.984 22.847 1.00 90.88 315 PHE A O 1
ATOM 2586 N N . TYR A 1 316 ? -12.255 -3.867 23.480 1.00 87.94 316 TYR A N 1
ATOM 2587 C CA . TYR A 1 316 ? -12.813 -3.832 24.838 1.00 87.94 316 TYR A CA 1
ATOM 2588 C C . TYR A 1 316 ? -12.461 -2.550 25.590 1.00 87.94 316 TYR A C 1
ATOM 2590 O O . TYR A 1 316 ? -13.309 -1.991 26.285 1.00 87.94 316 TYR A O 1
ATOM 2598 N N . PHE A 1 317 ? -11.223 -2.076 25.443 1.00 89.88 317 PHE A N 1
ATOM 2599 C CA . PHE A 1 317 ? -10.773 -0.850 26.090 1.00 89.88 317 PHE A CA 1
ATOM 2600 C C . PHE A 1 317 ? -11.498 0.375 25.524 1.00 89.88 317 PHE A C 1
ATOM 2602 O O . PHE A 1 317 ? -11.977 1.219 26.287 1.00 89.88 317 PHE A O 1
ATOM 2609 N N . VAL A 1 318 ? -11.631 0.443 24.196 1.00 90.56 318 VAL A N 1
ATOM 2610 C CA . VAL A 1 318 ? -12.326 1.536 23.504 1.00 90.56 318 VAL A CA 1
ATOM 2611 C C . VAL A 1 318 ? -13.799 1.583 23.910 1.00 90.56 318 VAL A C 1
ATOM 2613 O O . VAL A 1 318 ? -14.283 2.630 24.342 1.00 90.56 318 VAL A O 1
ATOM 2616 N N . ILE A 1 319 ? -14.502 0.449 23.843 1.00 87.44 319 ILE A N 1
ATOM 2617 C CA . ILE A 1 319 ? -15.923 0.337 24.206 1.00 87.44 319 ILE A CA 1
ATOM 2618 C C . ILE A 1 319 ? -16.147 0.739 25.664 1.00 87.44 319 ILE A C 1
ATOM 2620 O O . ILE A 1 319 ? -17.042 1.532 25.954 1.00 87.44 319 ILE A O 1
ATOM 2624 N N . GLU A 1 320 ? -15.308 0.257 26.582 1.00 87.62 320 GLU A N 1
ATOM 2625 C CA . GLU A 1 320 ? -15.387 0.620 27.996 1.00 87.62 320 GLU A CA 1
ATOM 2626 C C . GLU A 1 320 ? -15.273 2.137 28.193 1.00 87.62 320 GLU A C 1
ATOM 2628 O O . GLU A 1 320 ? -16.160 2.759 28.780 1.00 87.62 320 GLU A O 1
ATOM 2633 N N . LYS A 1 321 ? -14.211 2.751 27.661 1.00 88.12 321 LYS A N 1
ATOM 2634 C CA . LYS A 1 321 ? -13.940 4.186 27.823 1.00 88.12 321 LYS A CA 1
ATOM 2635 C C . LYS A 1 321 ? -15.008 5.057 27.179 1.00 88.12 321 LYS A C 1
ATOM 2637 O O . LYS A 1 321 ? -15.404 6.070 27.752 1.00 88.12 321 LYS A O 1
ATOM 2642 N N . MET A 1 322 ? -15.467 4.680 25.992 1.00 87.88 322 MET A N 1
ATOM 2643 C CA . MET A 1 322 ? -16.415 5.491 25.239 1.00 87.88 322 MET A CA 1
ATOM 2644 C C . MET A 1 322 ? -17.840 5.355 25.793 1.00 87.88 322 MET A C 1
ATOM 2646 O O . MET A 1 322 ? -18.600 6.323 25.745 1.00 87.88 322 MET A O 1
ATOM 2650 N N . SER A 1 323 ? -18.195 4.215 26.401 1.00 83.19 323 SER A N 1
ATOM 2651 C CA . SER A 1 323 ? -19.524 4.000 27.000 1.00 83.19 323 SER A CA 1
ATOM 2652 C C . SER A 1 323 ? -19.849 4.986 28.130 1.00 83.19 323 SER A C 1
ATOM 2654 O O . SER A 1 323 ? -21.013 5.298 28.371 1.00 83.19 323 SER A O 1
ATOM 2656 N N . GLN A 1 324 ? -18.818 5.536 28.775 1.00 79.62 324 GLN A N 1
ATOM 2657 C CA . GLN A 1 324 ? -18.935 6.524 29.849 1.00 79.62 324 GLN A CA 1
ATOM 2658 C C . GLN A 1 324 ? -19.261 7.937 29.335 1.00 79.62 324 GLN A C 1
ATOM 2660 O O . GLN A 1 324 ? -19.689 8.786 30.110 1.00 79.62 324 GLN A O 1
ATOM 2665 N N . LYS A 1 325 ? -19.068 8.206 28.035 1.00 74.25 325 LYS A N 1
ATOM 2666 C CA . LYS A 1 325 ? -19.144 9.554 27.447 1.00 74.25 325 LYS A CA 1
ATOM 2667 C C . LYS A 1 325 ? -20.426 9.837 26.647 1.00 74.25 325 LYS A C 1
ATOM 2669 O O . LYS A 1 325 ? -20.468 10.847 25.958 1.00 74.25 325 LYS A O 1
ATOM 2674 N N . LYS A 1 326 ? -21.456 8.974 26.728 1.00 63.62 326 LYS A N 1
ATOM 2675 C CA . LYS A 1 326 ? -22.721 9.064 25.952 1.00 63.62 326 LYS A CA 1
ATOM 2676 C C . LYS A 1 326 ? -22.486 9.402 24.468 1.00 63.62 326 LYS A C 1
ATOM 2678 O O . LYS A 1 326 ? -22.892 10.451 23.983 1.00 63.62 326 LYS A O 1
ATOM 2683 N N . TYR A 1 327 ? -21.804 8.510 23.756 1.00 63.44 327 TYR A N 1
ATOM 2684 C CA . TYR A 1 327 ? -21.564 8.664 22.320 1.00 63.44 327 TYR A CA 1
ATOM 2685 C C . TYR A 1 327 ? -22.668 7.969 21.508 1.00 63.44 327 TYR A C 1
ATOM 2687 O O . TYR A 1 327 ? -22.784 6.746 21.556 1.00 63.44 327 TYR A O 1
ATOM 2695 N N . ASP A 1 328 ? -23.436 8.717 20.712 1.00 71.94 328 ASP A N 1
ATOM 2696 C CA . ASP A 1 328 ? -24.483 8.150 19.836 1.00 71.94 328 ASP A CA 1
ATOM 2697 C C . ASP A 1 328 ? -23.927 7.168 18.795 1.00 71.94 328 ASP A C 1
ATOM 2699 O O . ASP A 1 328 ? -24.627 6.272 18.323 1.00 71.94 328 ASP A O 1
ATOM 2703 N N . TRP A 1 329 ? -22.634 7.288 18.478 1.00 73.00 329 TRP A N 1
ATOM 2704 C CA . TRP A 1 329 ? -21.928 6.393 17.563 1.00 73.00 329 TRP A CA 1
ATOM 2705 C C . TRP A 1 329 ? -22.022 4.919 17.949 1.00 73.00 329 TRP A C 1
ATOM 2707 O O . TRP A 1 329 ? -22.010 4.076 17.061 1.00 73.00 329 TRP A O 1
ATOM 2717 N N . PHE A 1 330 ? -22.184 4.595 19.234 1.00 76.38 330 PHE A N 1
ATOM 2718 C CA . PHE A 1 330 ? -22.334 3.209 19.678 1.00 76.38 330 PHE A CA 1
ATOM 2719 C C . PHE A 1 330 ? -23.488 2.468 19.000 1.00 76.38 330 PHE A C 1
ATOM 2721 O O . PHE A 1 330 ? -23.351 1.284 18.709 1.00 76.38 330 PHE A O 1
ATOM 2728 N N . TYR A 1 331 ? -24.595 3.153 18.706 1.00 80.19 331 TYR A N 1
ATOM 2729 C CA . TYR A 1 331 ? -25.753 2.549 18.038 1.00 80.19 331 TYR A CA 1
ATOM 2730 C C . TYR A 1 331 ? -25.535 2.300 16.540 1.00 80.19 331 TYR A C 1
ATOM 2732 O O . TYR A 1 331 ? -26.379 1.689 15.891 1.00 80.19 331 TYR A O 1
ATOM 2740 N N . ARG A 1 332 ? -24.416 2.776 15.980 1.00 84.25 332 ARG A N 1
ATOM 2741 C CA . ARG A 1 332 ? -24.011 2.520 14.591 1.00 84.25 332 ARG A CA 1
ATOM 2742 C C . ARG A 1 332 ? -23.092 1.309 14.460 1.00 84.25 332 ARG A C 1
ATOM 2744 O O . ARG A 1 332 ? -22.701 0.977 13.346 1.00 84.25 332 ARG A O 1
ATOM 2751 N N . LEU A 1 333 ? -22.717 0.677 15.572 1.00 86.06 333 LEU A N 1
ATOM 2752 C CA . LEU A 1 333 ? -21.872 -0.505 15.546 1.00 86.06 333 LEU A CA 1
ATOM 2753 C C . LEU A 1 333 ? -22.579 -1.632 14.783 1.00 86.06 333 LEU A C 1
ATOM 2755 O O . LEU A 1 333 ? -23.756 -1.895 15.005 1.00 86.06 333 LEU A O 1
ATOM 2759 N N . SER A 1 334 ? -21.863 -2.314 13.893 1.00 84.62 334 SER A N 1
ATOM 2760 C CA . SER A 1 334 ? -22.447 -3.417 13.129 1.00 84.62 334 SER A CA 1
ATOM 2761 C C . SER A 1 334 ? -22.809 -4.612 14.034 1.00 84.62 334 SER A C 1
ATOM 2763 O O . SER A 1 334 ? -22.036 -4.947 14.941 1.00 84.62 334 SER A O 1
ATOM 2765 N N . PRO A 1 335 ? -23.913 -5.338 13.759 1.00 83.94 335 PRO A N 1
ATOM 2766 C CA . PRO A 1 335 ? -24.233 -6.598 14.432 1.00 83.94 335 PRO A CA 1
ATOM 2767 C C . PRO A 1 335 ? -23.140 -7.673 14.327 1.00 83.94 335 PRO A C 1
ATOM 2769 O O . PRO A 1 335 ? -23.114 -8.584 15.153 1.00 83.94 335 PRO A O 1
ATOM 2772 N N . SER A 1 336 ? -22.212 -7.575 13.366 1.00 84.19 336 SER A N 1
ATOM 2773 C CA . SER A 1 336 ? -21.063 -8.492 13.266 1.00 84.19 336 SER A CA 1
ATOM 2774 C C . SER A 1 336 ? -20.176 -8.478 14.519 1.00 84.19 336 SER A C 1
ATOM 2776 O O . SER A 1 336 ? -19.537 -9.482 14.828 1.00 84.19 336 SER A O 1
ATOM 2778 N N . TYR A 1 337 ? -20.196 -7.394 15.302 1.00 85.25 337 TYR A N 1
ATOM 2779 C CA . TYR A 1 337 ? -19.484 -7.291 16.579 1.00 85.25 337 TYR A CA 1
ATOM 2780 C C . TYR A 1 337 ? -20.231 -7.918 17.764 1.00 85.25 337 TYR A C 1
ATOM 2782 O O . TYR A 1 337 ? -19.666 -8.000 18.858 1.00 85.25 337 TYR A O 1
ATOM 2790 N N . ASN A 1 338 ? -21.467 -8.400 17.585 1.00 86.31 338 ASN A N 1
ATOM 2791 C CA . ASN A 1 338 ? -22.262 -8.994 18.664 1.00 86.31 338 ASN A CA 1
ATOM 2792 C C . ASN A 1 338 ? -21.541 -10.137 19.400 1.00 86.31 338 ASN A C 1
ATOM 2794 O O . ASN A 1 338 ? -21.582 -10.127 20.628 1.00 86.31 338 ASN A O 1
ATOM 2798 N N . PRO A 1 339 ? -20.835 -11.083 18.745 1.00 86.25 339 PRO A N 1
ATOM 2799 C CA . PRO A 1 339 ? -20.099 -12.127 19.463 1.00 86.25 339 PRO A CA 1
ATOM 2800 C C . PRO A 1 339 ? -19.032 -11.559 20.413 1.00 86.25 339 PRO A C 1
ATOM 2802 O O . PRO A 1 339 ? -18.874 -12.029 21.542 1.00 86.25 339 PRO A O 1
ATOM 2805 N N . ILE A 1 340 ? -18.329 -10.508 19.979 1.00 86.56 340 ILE A N 1
ATOM 2806 C CA . ILE A 1 340 ? -17.291 -9.832 20.767 1.00 86.56 340 ILE A CA 1
ATOM 2807 C C . ILE A 1 340 ? -17.934 -9.055 21.919 1.00 86.56 340 ILE A C 1
ATOM 2809 O O . ILE A 1 340 ? -17.478 -9.157 23.061 1.00 86.56 340 ILE A O 1
ATOM 2813 N N . LEU A 1 341 ? -19.034 -8.344 21.652 1.00 86.75 341 LEU A N 1
ATOM 2814 C CA . LEU A 1 341 ? -19.825 -7.680 22.684 1.00 86.75 341 LEU A CA 1
ATOM 2815 C C . LEU A 1 341 ? -20.324 -8.685 23.721 1.00 86.75 341 LEU A C 1
ATOM 2817 O O . LEU A 1 341 ? -20.015 -8.518 24.893 1.00 86.75 341 LEU A O 1
ATOM 2821 N N . ILE A 1 342 ? -21.010 -9.760 23.324 1.00 88.75 342 ILE A N 1
ATOM 2822 C CA . ILE A 1 342 ? -21.528 -10.796 24.232 1.00 88.75 342 ILE A CA 1
ATOM 2823 C C . ILE A 1 342 ? -20.417 -11.320 25.141 1.00 88.75 342 ILE A C 1
ATOM 2825 O O . ILE A 1 342 ? -20.612 -11.411 26.355 1.00 88.75 342 ILE A O 1
ATOM 2829 N N . LYS A 1 343 ? -19.234 -11.616 24.589 1.00 88.31 343 LYS A N 1
ATOM 2830 C CA . LYS A 1 343 ? -18.074 -12.061 25.373 1.00 88.31 343 LYS A CA 1
ATOM 2831 C C . LYS A 1 343 ? -17.643 -11.010 26.403 1.00 88.31 343 LYS A C 1
ATOM 2833 O O . LYS A 1 343 ? -17.395 -11.355 27.561 1.00 88.31 343 LYS A O 1
ATOM 2838 N N . PHE A 1 344 ? -17.591 -9.739 26.012 1.00 87.19 344 PHE A N 1
ATOM 2839 C CA . PHE A 1 344 ? -17.247 -8.628 26.901 1.00 87.19 344 PHE A CA 1
ATOM 2840 C C . PHE A 1 344 ? -18.282 -8.414 28.010 1.00 87.19 344 PHE A C 1
ATOM 2842 O O . PHE A 1 344 ? -17.931 -8.382 29.191 1.00 87.19 344 PHE A O 1
ATOM 2849 N N . ILE A 1 345 ? -19.560 -8.341 27.634 1.00 88.12 345 ILE A N 1
ATOM 2850 C CA . ILE A 1 345 ? -20.700 -8.188 28.539 1.00 88.12 345 ILE A CA 1
ATOM 2851 C C . ILE A 1 345 ? -20.724 -9.343 29.539 1.00 88.12 345 ILE A C 1
ATOM 2853 O O . ILE A 1 345 ? -20.830 -9.109 30.737 1.00 88.12 345 ILE A O 1
ATOM 2857 N N . SER A 1 346 ? -20.545 -10.581 29.076 1.00 88.00 346 SER A N 1
ATOM 2858 C CA . SER A 1 346 ? -20.527 -11.769 29.939 1.00 88.00 346 SER A CA 1
ATOM 2859 C C . SER A 1 346 ? -19.390 -11.720 30.959 1.00 88.00 346 SER A C 1
ATOM 2861 O O . SER A 1 346 ? -19.570 -12.111 32.112 1.00 88.00 346 SER A O 1
ATOM 2863 N N . LYS A 1 347 ? -18.212 -11.220 30.560 1.00 87.88 347 LYS A N 1
ATOM 2864 C CA . LYS A 1 347 ? -17.076 -11.039 31.473 1.00 87.88 347 LYS A CA 1
ATOM 2865 C C . LYS A 1 347 ? -17.382 -9.976 32.531 1.00 87.88 347 LYS A C 1
ATOM 2867 O O . LYS A 1 347 ? -17.151 -10.228 33.707 1.00 87.88 347 LYS A O 1
ATOM 2872 N N . LYS A 1 348 ? -17.943 -8.833 32.125 1.00 86.88 348 LYS A N 1
ATOM 2873 C CA . LYS A 1 348 ? -18.393 -7.759 33.027 1.00 86.88 348 LYS A CA 1
ATOM 2874 C C . LYS A 1 348 ? -19.481 -8.229 33.990 1.00 86.88 348 LYS A C 1
ATOM 2876 O O . LYS A 1 348 ? -19.393 -7.963 35.182 1.00 86.88 348 LYS A O 1
ATOM 2881 N N . TRP A 1 349 ? -20.458 -8.980 33.490 1.00 88.69 349 TRP A N 1
ATOM 2882 C CA . TRP A 1 349 ? -21.588 -9.490 34.262 1.00 88.69 349 TRP A CA 1
ATOM 2883 C C . TRP A 1 349 ? -21.156 -10.335 35.461 1.00 88.69 349 TRP A C 1
ATOM 2885 O O . TRP A 1 349 ? -21.734 -10.230 36.542 1.00 88.69 349 TRP A O 1
ATOM 2895 N N . LYS A 1 350 ? -20.111 -11.152 35.281 1.00 90.12 350 LYS A N 1
ATOM 2896 C CA . LYS A 1 350 ? -19.530 -11.987 36.342 1.00 90.12 350 LYS A CA 1
ATOM 2897 C C . LYS A 1 350 ? -18.887 -11.178 37.473 1.00 90.12 350 LYS A C 1
ATOM 2899 O O . LYS A 1 350 ? -18.708 -11.726 38.553 1.00 90.12 350 LYS A O 1
ATOM 2904 N N . CYS A 1 351 ? -18.541 -9.912 37.240 1.00 89.44 351 CYS A N 1
ATOM 2905 C CA . CYS A 1 351 ? -17.949 -9.040 38.253 1.00 89.44 351 CYS A CA 1
ATOM 2906 C C . CYS A 1 351 ? -18.993 -8.377 39.164 1.00 89.44 351 CYS A C 1
ATOM 2908 O O . CYS A 1 351 ? -18.611 -7.825 40.190 1.00 89.44 351 CYS A O 1
ATOM 2910 N N . PHE A 1 352 ? -20.284 -8.416 38.813 1.00 90.69 352 PHE A N 1
ATOM 2911 C CA . PHE A 1 352 ? -21.344 -7.850 39.649 1.00 90.69 352 PHE A CA 1
ATOM 2912 C C . PHE A 1 352 ? -21.778 -8.839 40.728 1.00 90.69 352 PHE A C 1
ATOM 2914 O O . PHE A 1 352 ? -22.156 -9.981 40.444 1.00 90.69 352 PHE A O 1
ATOM 2921 N N . SER A 1 353 ? -21.747 -8.366 41.967 1.00 90.50 353 SER A N 1
ATOM 2922 C CA . SER A 1 353 ? -21.986 -9.146 43.178 1.00 90.50 353 SER A CA 1
ATOM 2923 C C . SER A 1 353 ? -23.460 -9.166 43.584 1.00 90.50 353 SER A C 1
ATOM 2925 O O . SER A 1 353 ? -23.919 -10.139 44.181 1.00 90.50 353 SER A O 1
ATOM 2927 N N . SER A 1 354 ? -24.230 -8.139 43.208 1.00 93.44 354 SER A N 1
ATOM 2928 C CA . SER A 1 354 ? -25.635 -7.996 43.601 1.00 93.44 354 SER A CA 1
ATOM 2929 C C . SER A 1 354 ? -26.597 -7.950 42.413 1.00 93.44 354 SER A C 1
ATOM 2931 O O . SER A 1 354 ? -26.236 -7.622 41.279 1.00 93.44 354 SER A O 1
ATOM 2933 N N . MET A 1 355 ? -27.869 -8.263 42.681 1.00 91.00 355 MET A N 1
ATOM 2934 C CA . MET A 1 355 ? -28.933 -8.132 41.682 1.00 91.00 355 MET A CA 1
ATOM 2935 C C . MET A 1 355 ? -29.155 -6.667 41.281 1.00 91.00 355 MET A C 1
ATOM 2937 O O . MET A 1 355 ? -29.404 -6.377 40.115 1.00 91.00 355 MET A O 1
ATOM 2941 N N . TYR A 1 356 ? -29.001 -5.738 42.228 1.00 92.31 356 TYR A N 1
ATOM 2942 C CA . TYR A 1 356 ? -29.122 -4.305 41.972 1.00 92.31 356 TYR A CA 1
ATOM 2943 C C . TYR A 1 356 ? -28.068 -3.805 40.971 1.00 92.31 356 TYR A C 1
ATOM 2945 O O . TYR A 1 356 ? -28.416 -3.133 40.003 1.00 92.31 356 TYR A O 1
ATOM 2953 N N . GLU A 1 357 ? -26.798 -4.192 41.139 1.00 90.56 357 GLU A N 1
ATOM 2954 C CA . GLU A 1 357 ? -25.717 -3.851 40.200 1.00 90.56 357 GLU A CA 1
ATOM 2955 C C . GLU A 1 357 ? -26.000 -4.368 38.787 1.00 90.56 357 GLU A C 1
ATOM 2957 O O . GLU A 1 357 ? -25.839 -3.638 37.809 1.00 90.56 357 GLU A O 1
ATOM 2962 N N . LYS A 1 358 ? -26.473 -5.615 38.686 1.00 91.38 358 LYS A N 1
ATOM 2963 C CA . LYS A 1 358 ? -26.837 -6.256 37.417 1.00 91.38 358 LYS A CA 1
ATOM 2964 C C . LYS A 1 358 ? -27.988 -5.538 36.713 1.00 91.38 358 LYS A C 1
ATOM 2966 O O . LYS A 1 358 ? -27.896 -5.273 35.517 1.00 91.38 358 LYS A O 1
ATOM 2971 N N . ILE A 1 359 ? -29.043 -5.177 37.447 1.00 88.31 359 ILE A N 1
ATOM 2972 C CA . ILE A 1 359 ? -30.167 -4.399 36.906 1.00 88.31 359 ILE A CA 1
ATOM 2973 C C . ILE A 1 359 ? -29.682 -3.023 36.440 1.00 88.31 359 ILE A C 1
ATOM 2975 O O . ILE A 1 359 ? -29.968 -2.619 35.313 1.00 88.31 359 ILE A O 1
ATOM 2979 N N . ASN A 1 360 ? -28.908 -2.317 37.267 1.00 87.50 360 ASN A N 1
ATOM 2980 C CA . ASN A 1 360 ? -28.404 -0.991 36.922 1.00 87.50 360 ASN A CA 1
ATOM 2981 C C . ASN A 1 360 ? -27.513 -1.030 35.670 1.00 87.50 360 ASN A C 1
ATOM 2983 O O . ASN A 1 360 ? -27.647 -0.182 34.788 1.00 87.50 360 ASN A O 1
ATOM 2987 N N . PHE A 1 361 ? -26.656 -2.046 35.547 1.00 87.44 361 PHE A N 1
ATOM 2988 C CA . PHE A 1 361 ? -25.851 -2.295 34.353 1.00 87.44 361 PHE A CA 1
ATOM 2989 C C . PHE A 1 361 ? -26.716 -2.443 33.094 1.00 87.44 361 PHE A C 1
ATOM 2991 O O . PHE A 1 361 ? -26.465 -1.750 32.107 1.00 87.44 361 PHE A O 1
ATOM 2998 N N . CYS A 1 362 ? -27.775 -3.260 33.140 1.00 85.06 362 CYS A N 1
ATOM 2999 C CA . CYS A 1 362 ? -28.703 -3.420 32.017 1.00 85.06 362 CYS A CA 1
ATOM 3000 C C . CYS A 1 362 ? -29.390 -2.105 31.618 1.00 85.06 362 CYS A C 1
ATOM 3002 O O . CYS A 1 362 ? -29.587 -1.827 30.435 1.00 85.06 362 CYS A O 1
ATOM 3004 N N . LEU A 1 363 ? -29.774 -1.292 32.605 1.00 83.50 363 LEU A N 1
ATOM 3005 C CA . LEU A 1 363 ? -30.565 -0.080 32.386 1.00 83.50 363 LEU A CA 1
ATOM 3006 C C . LEU A 1 363 ? -29.738 1.124 31.937 1.00 83.50 363 LEU A C 1
ATOM 3008 O O . LEU A 1 363 ? -30.273 2.022 31.281 1.00 83.50 363 LEU A O 1
ATOM 3012 N N . THR A 1 364 ? -28.457 1.180 32.292 1.00 83.19 364 THR A N 1
ATOM 3013 C CA . THR A 1 364 ? -27.651 2.398 32.129 1.00 83.19 364 THR A CA 1
ATOM 3014 C C . THR A 1 364 ? -26.509 2.248 31.141 1.00 83.19 364 THR A C 1
ATOM 3016 O O . THR A 1 364 ? -26.117 3.250 30.545 1.00 83.19 364 THR A O 1
ATOM 3019 N N . TRP A 1 365 ? -26.003 1.035 30.910 1.00 86.12 365 TRP A N 1
ATOM 3020 C CA . TRP A 1 365 ? -24.787 0.854 30.128 1.00 86.12 365 TRP A CA 1
ATOM 3021 C C . TRP A 1 365 ? -25.075 0.757 28.618 1.00 86.12 365 TRP A C 1
ATOM 3023 O O . TRP A 1 365 ? -25.699 -0.213 28.175 1.00 86.12 365 TRP A O 1
ATOM 3033 N N . PRO A 1 366 ? -24.620 1.725 27.794 1.00 85.81 366 PRO A N 1
ATOM 3034 C CA . PRO A 1 366 ? -24.983 1.783 26.375 1.00 85.81 366 PRO A CA 1
ATOM 3035 C C . PRO A 1 366 ? -24.640 0.526 25.556 1.00 85.81 366 PRO A C 1
ATOM 3037 O O . PRO A 1 366 ? -25.501 0.092 24.796 1.00 85.81 366 PRO A O 1
ATOM 3040 N N . PRO A 1 367 ? -23.467 -0.126 25.719 1.00 86.38 367 PRO A N 1
ATOM 3041 C CA . PRO A 1 367 ? -23.145 -1.335 24.955 1.00 86.38 367 PRO A CA 1
ATOM 3042 C C . PRO A 1 367 ? -24.140 -2.484 25.157 1.00 86.38 367 PRO A C 1
ATOM 3044 O O . PRO A 1 367 ? -24.395 -3.244 24.226 1.00 86.38 367 PRO A O 1
ATOM 3047 N N . PHE A 1 368 ? -24.732 -2.606 26.351 1.00 87.31 368 PHE A N 1
ATOM 3048 C CA . PHE A 1 368 ? -25.765 -3.610 26.608 1.00 87.31 368 PHE A CA 1
ATOM 3049 C C . PHE A 1 368 ? -27.065 -3.293 25.866 1.00 87.31 368 PHE A C 1
ATOM 3051 O O . PHE A 1 368 ? -27.653 -4.188 25.266 1.00 87.31 368 PHE A O 1
ATOM 3058 N N . LYS A 1 369 ? -27.476 -2.019 25.839 1.00 86.44 369 LYS A N 1
ATOM 3059 C CA . LYS A 1 369 ? -28.654 -1.574 25.077 1.00 86.44 369 LYS A CA 1
ATOM 3060 C C . LYS A 1 369 ? -28.487 -1.804 23.581 1.00 86.44 369 LYS A C 1
ATOM 3062 O O . LYS A 1 369 ? -29.371 -2.377 22.964 1.00 86.44 369 LYS A O 1
ATOM 3067 N N . VAL A 1 370 ? -27.326 -1.448 23.029 1.00 85.75 370 VAL A N 1
ATOM 3068 C CA . VAL A 1 370 ? -26.991 -1.705 21.618 1.00 85.75 370 VAL A CA 1
ATOM 3069 C C . VAL A 1 370 ? -27.099 -3.196 21.293 1.00 85.75 370 VAL A C 1
ATOM 3071 O O . VAL A 1 370 ? -27.712 -3.565 20.294 1.00 85.75 370 VAL A O 1
ATOM 3074 N N . LEU A 1 371 ? -26.554 -4.066 22.153 1.00 87.31 371 LEU A N 1
ATOM 3075 C CA . LEU A 1 371 ? -26.665 -5.512 21.966 1.00 87.31 371 LEU A CA 1
ATOM 3076 C C . LEU A 1 371 ? -28.130 -5.979 21.976 1.00 87.31 371 LEU A C 1
ATOM 3078 O O . LEU A 1 371 ? -28.515 -6.767 21.114 1.00 87.31 371 LEU A O 1
ATOM 3082 N N . LEU A 1 372 ? -28.945 -5.500 22.920 1.00 86.50 372 LEU A N 1
ATOM 3083 C CA . LEU A 1 372 ? -30.372 -5.830 22.973 1.00 86.50 372 LEU A CA 1
ATOM 3084 C C . LEU A 1 372 ? -31.120 -5.355 21.726 1.00 86.50 372 LEU A C 1
ATOM 3086 O O . LEU A 1 372 ? -31.889 -6.129 21.163 1.00 86.50 372 LEU A O 1
ATOM 3090 N N . ASP A 1 373 ? -30.863 -4.133 21.262 1.00 85.81 373 ASP A N 1
ATOM 3091 C CA . ASP A 1 373 ? -31.482 -3.586 20.054 1.00 85.81 373 ASP A CA 1
ATOM 3092 C C . ASP A 1 373 ? -31.114 -4.411 18.817 1.00 85.81 373 ASP A C 1
ATOM 3094 O O . ASP A 1 373 ? -31.971 -4.695 17.977 1.00 85.81 373 ASP A O 1
ATOM 3098 N N . HIS A 1 374 ? -29.853 -4.839 18.703 1.00 87.31 374 HIS A N 1
ATOM 3099 C CA . HIS A 1 374 ? -29.431 -5.727 17.623 1.00 87.31 374 HIS A CA 1
ATOM 3100 C C . HIS A 1 374 ? -30.172 -7.064 17.682 1.00 87.31 374 HIS A C 1
ATOM 3102 O O . HIS A 1 374 ? -30.733 -7.488 16.676 1.00 87.31 374 HIS A O 1
ATOM 3108 N N . LEU A 1 375 ? -30.213 -7.716 18.847 1.00 84.19 375 LEU A N 1
ATOM 3109 C CA . LEU A 1 375 ? -30.891 -9.006 19.010 1.00 84.19 375 LEU A CA 1
ATOM 3110 C C . LEU A 1 375 ? -32.408 -8.897 18.780 1.00 84.19 375 LEU A C 1
ATOM 3112 O O . LEU A 1 375 ? -32.998 -9.767 18.145 1.00 84.19 375 LEU A O 1
ATOM 3116 N N . GLY A 1 376 ? -33.033 -7.810 19.236 1.00 79.44 376 GLY A N 1
ATOM 3117 C CA . GLY A 1 376 ? -34.458 -7.542 19.046 1.00 79.44 376 GLY A CA 1
ATOM 3118 C C . GLY A 1 376 ? -34.838 -7.318 17.581 1.00 79.44 376 GLY A C 1
ATOM 3119 O O . GLY A 1 376 ? -35.854 -7.839 17.131 1.00 79.44 376 GLY A O 1
ATOM 3120 N N . LYS A 1 377 ? -34.000 -6.613 16.807 1.00 69.25 377 LYS A N 1
ATOM 3121 C CA . LYS A 1 377 ? -34.206 -6.425 15.358 1.00 69.25 377 LYS A CA 1
ATOM 3122 C C . LYS A 1 377 ? -34.089 -7.729 14.566 1.00 69.25 377 LYS A C 1
ATOM 3124 O O . LYS A 1 377 ? -34.825 -7.908 13.601 1.00 69.25 377 LYS A O 1
ATOM 3129 N N . TYR A 1 378 ? -33.205 -8.642 14.972 1.00 55.31 378 TYR A N 1
ATOM 3130 C CA . TYR A 1 378 ? -33.059 -9.949 14.316 1.00 55.31 378 TYR A CA 1
ATOM 3131 C C . TYR A 1 378 ? -34.265 -10.874 14.537 1.00 55.31 378 TYR A C 1
ATOM 3133 O O . TYR A 1 378 ? -34.570 -11.682 13.667 1.00 55.31 378 TYR A O 1
ATOM 3141 N N . ASN A 1 379 ? -34.995 -10.717 15.645 1.00 47.25 379 ASN A N 1
ATOM 3142 C CA . ASN A 1 379 ? -36.199 -11.505 15.930 1.00 47.25 379 ASN A CA 1
ATOM 3143 C C . ASN A 1 379 ? -37.468 -11.008 15.206 1.00 47.25 379 ASN A C 1
ATOM 3145 O O . ASN A 1 379 ? -38.499 -11.663 15.298 1.00 47.25 379 ASN A O 1
ATOM 3149 N N . LEU A 1 380 ? -37.415 -9.872 14.499 1.00 42.81 380 LEU A N 1
ATOM 3150 C CA . LEU A 1 380 ? -38.538 -9.314 13.725 1.00 42.81 380 LEU A CA 1
ATOM 3151 C C . LEU A 1 380 ? -38.428 -9.576 12.209 1.00 42.81 380 LEU A C 1
ATOM 3153 O O . LEU A 1 380 ? -39.268 -9.106 11.447 1.00 42.81 380 LEU A O 1
ATOM 3157 N N . LEU A 1 381 ? -37.386 -10.287 11.768 1.00 38.62 381 LEU A N 1
ATOM 3158 C CA . LEU A 1 381 ? -37.101 -10.594 10.357 1.00 38.62 381 LEU A CA 1
ATOM 3159 C C . LEU A 1 381 ? -37.306 -12.080 9.998 1.00 38.62 381 LEU A C 1
ATOM 3161 O O . LEU A 1 381 ? -36.881 -12.499 8.922 1.00 38.62 381 LEU A O 1
ATOM 3165 N N . PHE A 1 382 ? -37.954 -12.854 10.873 1.00 37.00 382 PHE A N 1
ATOM 3166 C CA . PHE A 1 382 ? -38.346 -14.247 10.638 1.00 37.00 382 PHE A CA 1
ATOM 3167 C C . PHE A 1 382 ? -39.859 -14.420 10.702 1.00 37.00 382 PHE A C 1
ATOM 3169 O O . PHE A 1 382 ? -40.467 -13.871 11.650 1.00 37.00 382 PHE A O 1
#

Foldseek 3Di:
DVVVVPPDPDDLVVVLVVVCVVCVVVLVVLVVVVVVVVVPDPPDDQPDDPHSVNVSLVVVVVSVVVSCPVDDDDPVCLVVPALVVCVVCQVVLQVDLVVLLSCLLVHDLQCLLSVVVSVRRALLSNLQSLLVVLLVDQDDLVSLVSLLSNLVSVVVDPPPDDDHPLLSNLLSLLSSLLSLLVRDADDLSSLSSLLSSLVSSQVSLVVDDPPDPSNVVSLVSCVVSVVVSLVSLCVRLDLPRQACPALSRVVSNVSNLLSQCVRPRNNSVSSLVSSLVSLLRNLVNHDLVRLLLCQLPPPQVPDPPSRNVSSLVSVLVSLVVVQVVPDPSLLSHDCVCLVSLVVSVVVVCVPDDDPVVNVCCCVRGVSNVSSVVSVVVVVVPD

Radius of gyration: 29.44 Å; chains: 1; bounding box: 72×46×105 Å

Secondary structure (DSSP, 8-state):
--SS---SSS-HHHHHHHHHHHHHHHHHHHHHHHHHHTTS-S-SS--STT-HHHHHHHHHHHHHHHHTTTTT--HHHHTT--HHHHHHHHHHHTT-HHHHHHHHHH--GGGHHHHHHTT-S-HHHHHHHHHHHHHHS---HHHHHHHHHHHHHHHHS-TTSS---HHHHHHHHHHHHHHHHHH---SHHHHHHHHHHHHHHHHHHHTS-TT-HHHHHHHHHHHHHHHHHHHHHHHHTSTTT----SHHHHHHHHHHHHHHHT--GGG-HHHHHHHHHHHHHHHHHS-HHHHHHHHHHS-GGGS-HHHHHHHHHHHHHHHHHHHTTT-GGGGGS-GGGHHHHHHHHHHHHTT--SHHHHHHHHHH-HHHHHHHHHHHHHTT--

Sequence (382 aa):
MAALTGEKNKGPRRAFYVKLKNKWPEMYEKFNEVKNLYKLDWQRDDLKIGSVLCAVAEEAKKFLTNGTTDMVFSRNDYEKLTLNNFQKIKGSLQKDDLLQRSIVYLMEFKHFVDALKIGVFNECLLTNAMTYHLKSIKCLNYMINHCKNFLHELLNLNFVERNCNRAHLVEALINMLLVILNMIDINDDSCSLFFIMFYCINTFYKMIDLSNKDLTQLNESIKNHIPHVIKRLQIMFGEYHTSWSTVPNLKSQLKVIEMLADLEITNGDEFKVLACDILKNKIKSAENSILLEAYCQLDILSYKKLIQEPFTESFYFVIEKMSQKKYDWFYRLSPSYNPILIKFISKKWKCFSSMYEKINFCLTWPPFKVLLDHLGKYNLLF

pLDDT: mean 73.11, std 20.47, range [24.61, 95.25]